Protein AF-A0A9P4P6W6-F1 (afdb_monomer)

Mean predicted aligned error: 14.66 Å

Solvent-accessible surface area (backbone atoms only — not comparable to full-atom values): 29834 Å² total; per-residue (Å²): 129,84,80,78,67,27,69,42,66,74,81,80,70,89,66,80,75,46,71,38,50,54,66,72,35,35,40,25,37,41,36,54,15,18,60,88,34,49,67,70,49,45,50,53,54,48,50,47,54,51,50,56,38,71,77,34,70,43,94,77,29,33,38,26,48,33,6,64,47,46,49,75,57,37,74,58,74,86,80,64,81,69,67,76,51,34,55,64,33,75,40,32,46,63,70,32,62,65,36,37,54,44,45,62,63,16,27,32,35,34,44,36,36,67,24,77,54,56,70,69,50,32,30,52,31,35,52,51,34,52,74,69,48,52,42,77,43,35,35,38,28,38,27,40,41,76,81,63,94,26,47,32,76,40,48,36,25,66,49,52,42,46,53,24,37,20,52,27,26,35,36,37,38,35,34,83,80,46,31,35,34,44,75,37,19,27,56,61,41,30,83,76,45,43,34,82,66,66,50,62,41,76,38,67,84,75,39,53,67,30,75,30,66,69,56,45,52,53,48,46,58,74,67,63,33,51,37,57,33,33,89,48,56,64,94,66,70,82,42,31,32,32,52,67,72,43,14,59,77,68,76,39,73,47,24,38,27,68,71,45,46,64,72,58,62,72,68,55,69,69,59,46,56,51,49,47,28,74,63,19,31,53,25,49,47,50,44,29,49,49,67,76,36,48,69,62,51,49,56,47,46,57,61,57,41,64,77,62,75,57,87,54,90,54,62,88,78,44,53,61,62,47,52,61,48,68,70,42,91,81,66,52,76,65,60,57,49,53,52,54,48,53,57,51,52,56,66,64,31,70,66,50,46,50,52,50,53,49,35,38,35,40,55,50,48,45,41,50,48,58,50,56,71,73,42,63,60,30,39,50,66,73,42,53,72,49,79,66,63,55,53,66,61,48,73,74,63,90,65,76,62,90,61,47,64,80,84,56,68,52,53,53,38,64,14,66,79,81,69,38,73,74,26,50,22,30,47,37,30,46,54,71,56,81,91,54,45,62,75,49,62,64,86,42,49,86,40,59,76,80,43,54,54,73,39,93,90,32,47,71,34,52,44,88,53,65,34,21,37,70,63,49,70,63,22,60,90,57,26,38,64,79,71,45,48,38,46,27,69,37,64,41,46,53,80,45,77,55,36,36,54,51,47,51,51,29,50,47,31,50,75,44,76,67,55,91,69,60,76,74,63,66,66,55,61,69,68,60,56,75,81,80,64,80,79,91,82,81,80,90,130

Foldseek 3Di:
DPQDDLKDDPPPPPDDFDKDFPLQWAEEEEAELALVCPDPNLVLLLVLVCLSCVSHNDQLHWYWYDAPAIDQIDPDSVPRDDNPDHHHQVLNCLVPPNSVVSLLQTLEYEYEELQDDDLVSLLSNLVSCLVSVSLAHAYEYEREEADDQWQQQRRNSNQLSNVLAHQFYWYWYQHPQQKIWTLDTHHLRCVLPRYLPFDDRGHRVSTDMDNHSNRSVVVSVVSRRITTRSVSSPPRHSFGFLGDLLQVLVVHDIGGDPVSLLVVQADDLSCLCSCLPPSSLLSVLSNCVSNVNLVSVLVRLVSNQDPPVQVPCPCPPCVVVVVVVVPDPPDDPVVVVVVVVVVVVVCPDPVNVSNLVSNLSSLVSLLLNVVLNPDDSGSVSSRPDDPVNLLVPLVVDDDCPVLDDQVADFPFAQASHVRDHRAFWKKWFFDDDPVLPVVCVPPNLLCPPVCQCVDPSRVPRTPSHRHHLSQQSSPDVQAGSNRTGTQAMQTRHPCDDSSVVRNLVRSCSNSCVPDDDPPVVVVSVCVCVVPPDDDPDDDDD

pLDDT: mean 76.61, std 17.84, range [30.2, 97.69]

Organism: NCBI:txid1392251

InterPro domains:
  IPR036465 von Willebrand factor A-like domain superfamily [SSF53300] (81-161)

Secondary structure (DSSP, 8-state):
-PPPPSEEE----S----EEEGGGS-EEEEEE-SGGGTTHHHHHHHHHHHHHHHHS--TT-EEEEESSSBPPPBS--SS---S-S-S--THHHHHSHHHHHHHHHSSEEEEEE-S---HHHHHHHHHHHHHTTGGGS-EEEEEEE---SSGGGSB-HHHHHHHTT-SSEEEEEEETTS-EEEEEEEGGGGGGS--SS---TT-GGGS-EESSHHHHHHHHHHTT-EEE-TTTS----S-EE--HHHHHHTTS-EEE-HHHHHHT-SPPHHHHHHHTSHHHHHHHHHHHHHTT-HHHHHHHHHHHS-------SS-TTSHHHHHHHHTSTT--HHHHHHHHHHHHHHHT-HHHHHHHHHHHHHHHHHHHHHHHHHS-SBGGGG----HHHHHHHHTTSS--GGGS--SSSB-EE--TTT--TTEEBEEEEEPPPTTTGGGGTSS-TTTTTTTTTSSTTTTTSEE----BHHHHHTSSTTB-TTS-BEEEEEE-B-SSHHHHHHHHHHHHHHHHTT----HHHHTTGGGGGGTS---TT----

Sequence (541 aa):
MASKSWKIFSNQKTKEVKHIPFIKSRKFFAVDDSGPTAGHLLIREREFVECVRNESANQDDSICLWGSNCDIPTGNFENVWRSMDGGTSPGRVLEQQKALKKIQQSDVWFLITDGEVDDGSVHQLADLAQQYAILNAPIVFLTVGYRGATPKTTNISVGVSFFAGAQNTLILFKDSTDKIYIIATKGCFASLGGSTGVQDLTNWTSLPSFVNDVQFLKHCQTLDIEVLQAESRGDLSRGVSLGADWEEANGGPVWVDLDLLLQAGRLPNKDVFELLSEEAFNNLDVAYKIRRRTESLRSFIQAQKIEQLAPRIEDVSGVSTIIAKLELPEMTGDERKLLKNAVNTFATSVEAQTIQKRNQLVDAAMRTLASIEAASFNAEILSRRSNRARRSEVVAGSVEMASLDLLGPAYKGNCLICCGDDETTSICLEELDAEHADDNTTDFALNFPLAAGSSNKNVNIILSQNVSFQCVLLAPSGMSIFNEKLNAILPAVHYDGPNKKYINEQLYFALTAGLAQGAAGIAQLPFLRRSFGRSPGQVPV

Structure (mmCIF, N/CA/C/O backbone):
data_AF-A0A9P4P6W6-F1
#
_entry.id   AF-A0A9P4P6W6-F1
#
loop_
_atom_site.group_PDB
_atom_site.id
_atom_site.type_symbol
_atom_site.label_atom_id
_atom_site.label_alt_id
_atom_site.label_comp_id
_atom_site.label_asym_id
_atom_site.label_entity_id
_atom_site.label_seq_id
_atom_site.pdbx_PDB_ins_code
_atom_site.Cartn_x
_atom_site.Cartn_y
_atom_site.Cartn_z
_atom_site.occupancy
_atom_site.B_iso_or_equiv
_atom_site.auth_seq_id
_atom_site.auth_comp_id
_atom_site.auth_asym_id
_atom_site.auth_atom_id
_atom_site.pdbx_PDB_model_num
ATOM 1 N N . MET A 1 1 ? -17.938 -31.715 1.748 1.00 40.50 1 MET A N 1
ATOM 2 C CA . MET A 1 1 ? -17.120 -30.755 0.975 1.00 40.50 1 MET A CA 1
ATOM 3 C C . MET A 1 1 ? -16.027 -30.262 1.902 1.00 40.50 1 MET A C 1
ATOM 5 O O . MET A 1 1 ? -16.366 -29.833 2.996 1.00 40.50 1 MET A O 1
ATOM 9 N N . ALA A 1 2 ? -14.748 -30.398 1.545 1.00 39.25 2 ALA A N 1
ATOM 10 C CA . ALA A 1 2 ? -13.677 -29.818 2.353 1.00 39.25 2 ALA A CA 1
ATOM 11 C C . ALA A 1 2 ? -13.857 -28.293 2.356 1.00 39.25 2 ALA A C 1
ATOM 13 O O . ALA A 1 2 ? -13.934 -27.695 1.281 1.00 39.25 2 ALA A O 1
ATOM 14 N N . SER A 1 3 ? -13.998 -27.681 3.534 1.00 49.25 3 SER A N 1
ATOM 15 C CA . SER A 1 3 ? -14.007 -26.222 3.645 1.00 49.25 3 SER A CA 1
ATOM 16 C C . SER A 1 3 ? -12.662 -25.733 3.097 1.00 49.25 3 SER A C 1
ATOM 18 O O . SER A 1 3 ? -11.601 -26.174 3.541 1.00 49.25 3 SER A O 1
ATOM 20 N N . LYS A 1 4 ? -12.697 -24.910 2.044 1.00 75.00 4 LYS A N 1
ATOM 21 C CA . LYS A 1 4 ? -11.481 -24.268 1.542 1.00 75.00 4 LYS A CA 1
ATOM 22 C C . LYS A 1 4 ? -11.009 -23.300 2.627 1.00 75.00 4 LYS A C 1
ATOM 24 O O . LYS A 1 4 ? -11.792 -22.474 3.088 1.00 75.00 4 LYS A O 1
ATOM 29 N N . SER A 1 5 ? -9.760 -23.445 3.058 1.00 87.69 5 SER A N 1
ATOM 30 C CA . SER A 1 5 ? -9.131 -22.529 4.012 1.00 87.69 5 SER A CA 1
ATOM 31 C C . SER A 1 5 ? -8.907 -21.172 3.346 1.00 87.69 5 SER A C 1
ATOM 33 O O . SER A 1 5 ? -8.392 -21.121 2.232 1.00 87.69 5 SER A O 1
ATOM 35 N N . TRP A 1 6 ? -9.269 -20.085 4.030 1.00 92.06 6 TRP A N 1
ATOM 36 C CA . TRP A 1 6 ? -8.966 -18.715 3.599 1.00 92.06 6 TRP A CA 1
ATOM 37 C C . TRP A 1 6 ? -7.492 -18.344 3.832 1.00 92.06 6 TRP A C 1
ATOM 39 O O . TRP A 1 6 ? -6.959 -17.483 3.135 1.00 92.06 6 TRP A O 1
ATOM 49 N N . LYS A 1 7 ? -6.817 -19.024 4.774 1.00 92.25 7 LYS A N 1
ATOM 50 C CA . LYS A 1 7 ? -5.356 -19.003 4.919 1.00 92.25 7 LYS A CA 1
ATOM 51 C C . LYS A 1 7 ? -4.746 -19.946 3.884 1.00 92.25 7 LYS A C 1
ATOM 53 O O . LYS A 1 7 ? -5.019 -21.151 3.900 1.00 92.25 7 LYS A O 1
ATOM 58 N N . ILE A 1 8 ? -3.923 -19.397 3.004 1.00 88.12 8 ILE A N 1
ATOM 59 C CA . ILE A 1 8 ? -3.195 -20.109 1.962 1.00 88.12 8 ILE A CA 1
ATOM 60 C C . ILE A 1 8 ? -1.752 -20.280 2.429 1.00 88.12 8 ILE A C 1
ATOM 62 O O . ILE A 1 8 ? -0.996 -19.315 2.494 1.00 88.12 8 ILE A O 1
ATOM 66 N N . PHE A 1 9 ? -1.355 -21.517 2.701 1.00 84.88 9 PHE A N 1
ATOM 67 C CA . PHE A 1 9 ? 0.029 -21.850 3.026 1.00 84.88 9 PHE A CA 1
ATOM 68 C C . PHE A 1 9 ? 0.795 -22.212 1.756 1.00 84.88 9 PHE A C 1
ATOM 70 O O . PHE A 1 9 ? 0.257 -22.894 0.876 1.00 84.88 9 PHE A O 1
ATOM 77 N N . SER A 1 10 ? 2.058 -21.790 1.669 1.00 73.31 10 SER A N 1
ATOM 78 C CA . SER A 1 10 ? 2.940 -22.218 0.582 1.00 73.31 10 SER A CA 1
ATOM 79 C C . SER A 1 10 ? 3.079 -23.741 0.603 1.00 73.31 10 SER A C 1
ATOM 81 O O . SER A 1 10 ? 3.714 -24.314 1.484 1.00 73.31 10 SER A O 1
ATOM 83 N N . ASN A 1 11 ? 2.509 -24.416 -0.394 1.00 62.12 11 ASN A N 1
ATOM 84 C CA . ASN A 1 11 ? 2.657 -25.859 -0.593 1.00 62.12 11 ASN A CA 1
ATOM 85 C C . ASN A 1 11 ? 3.962 -26.186 -1.342 1.00 62.12 11 ASN A C 1
ATOM 87 O O . ASN A 1 11 ? 3.988 -27.104 -2.165 1.00 62.12 11 ASN A O 1
ATOM 91 N N . GLN A 1 12 ? 5.041 -25.428 -1.102 1.00 58.56 12 GLN A N 1
ATOM 92 C CA . GLN A 1 12 ? 6.364 -25.688 -1.674 1.00 58.56 12 GLN A CA 1
ATOM 93 C C . GLN A 1 12 ? 6.918 -27.019 -1.135 1.00 58.56 12 GLN A C 1
ATOM 95 O O . GLN A 1 12 ? 7.768 -27.080 -0.252 1.00 58.56 12 GLN A O 1
ATOM 100 N N . LYS A 1 13 ? 6.424 -28.133 -1.679 1.00 53.00 13 LYS A N 1
ATOM 101 C CA . LYS A 1 13 ? 7.058 -29.442 -1.563 1.00 53.00 13 LYS A CA 1
ATOM 102 C C . LYS A 1 13 ? 8.330 -29.429 -2.412 1.00 53.00 13 LYS A C 1
ATOM 104 O O . LYS A 1 13 ? 8.250 -29.206 -3.616 1.00 53.00 13 LYS A O 1
ATOM 109 N N . THR A 1 14 ? 9.471 -29.682 -1.766 1.00 51.66 14 THR A N 1
ATOM 110 C CA . THR A 1 14 ? 10.723 -30.268 -2.304 1.00 51.66 14 THR A CA 1
ATOM 111 C C . THR A 1 14 ? 11.369 -29.694 -3.576 1.00 51.66 14 THR A C 1
ATOM 113 O O . THR A 1 14 ? 12.380 -30.242 -4.011 1.00 51.66 14 THR A O 1
ATOM 116 N N . LYS A 1 15 ? 10.879 -28.606 -4.182 1.00 64.19 15 LYS A N 1
ATOM 117 C CA . LYS A 1 15 ? 11.660 -27.867 -5.184 1.00 64.19 15 LYS A CA 1
ATOM 118 C C . LYS A 1 15 ? 12.658 -26.967 -4.468 1.00 64.19 15 LYS A C 1
ATOM 120 O O . LYS A 1 15 ? 12.272 -26.182 -3.610 1.00 64.19 15 LYS A O 1
ATOM 125 N N . GLU A 1 16 ? 13.928 -27.102 -4.833 1.00 76.19 16 GLU A N 1
ATOM 126 C CA . GLU A 1 16 ? 15.001 -26.218 -4.386 1.00 76.19 16 GLU A CA 1
ATOM 127 C C . GLU A 1 16 ? 14.640 -24.770 -4.752 1.00 76.19 16 GLU A C 1
ATOM 129 O O . GLU A 1 16 ? 14.482 -24.422 -5.927 1.00 76.19 16 GLU A O 1
ATOM 134 N N . VAL A 1 17 ? 14.423 -23.953 -3.725 1.00 83.12 17 VAL A N 1
ATOM 135 C CA . VAL A 1 17 ? 14.108 -22.533 -3.855 1.00 83.12 17 VAL A CA 1
ATOM 136 C C . VAL A 1 17 ? 15.421 -21.812 -4.141 1.00 83.12 17 VAL A C 1
ATOM 138 O O . VAL A 1 17 ? 16.326 -21.833 -3.309 1.00 83.12 17 VAL A O 1
ATOM 141 N N . LYS A 1 18 ? 15.555 -21.222 -5.332 1.00 90.56 18 LYS A N 1
ATOM 142 C CA . LYS A 1 18 ? 16.779 -20.535 -5.748 1.00 90.56 18 LYS A CA 1
ATOM 143 C C . LYS A 1 18 ? 16.626 -19.031 -5.613 1.00 90.56 18 LYS A C 1
ATOM 145 O O . LYS A 1 18 ? 15.677 -18.435 -6.127 1.00 90.56 18 LYS A O 1
ATOM 150 N N . HIS A 1 19 ? 17.607 -18.445 -4.950 1.00 92.12 19 HIS A N 1
ATOM 151 C CA . HIS A 1 19 ? 17.748 -17.014 -4.762 1.00 92.12 19 HIS A CA 1
ATOM 152 C C . HIS A 1 19 ? 18.897 -16.492 -5.628 1.00 92.12 19 HIS A C 1
ATOM 154 O O . HIS A 1 19 ? 19.852 -17.214 -5.923 1.00 92.12 19 HIS A O 1
ATOM 160 N N . ILE A 1 20 ? 18.776 -15.249 -6.084 1.00 95.00 20 ILE A N 1
ATOM 161 C CA . ILE A 1 20 ? 19.807 -14.546 -6.847 1.00 95.00 20 ILE A CA 1
ATOM 162 C C . ILE A 1 20 ? 19.955 -13.122 -6.299 1.00 95.00 20 ILE A C 1
ATOM 164 O O . ILE A 1 20 ? 18.942 -12.510 -5.949 1.00 95.00 20 ILE A O 1
ATOM 168 N N . PRO A 1 21 ? 21.171 -12.547 -6.255 1.00 95.62 21 PRO A N 1
ATOM 169 C CA . PRO A 1 21 ? 21.337 -11.149 -5.879 1.00 95.62 21 PRO A CA 1
ATOM 170 C C . PRO A 1 21 ? 20.500 -10.228 -6.773 1.00 95.62 21 PRO A C 1
ATOM 172 O O . PRO A 1 21 ? 20.565 -10.324 -8.002 1.00 95.62 21 PRO A O 1
ATOM 175 N N . PHE A 1 22 ? 19.761 -9.300 -6.163 1.00 95.69 22 PHE A N 1
ATOM 176 C CA . PHE A 1 22 ? 18.847 -8.349 -6.808 1.00 95.69 22 PHE A CA 1
ATOM 177 C C . PHE A 1 22 ? 19.472 -7.666 -8.027 1.00 95.69 22 PHE A C 1
ATOM 179 O O . PHE A 1 22 ? 18.867 -7.598 -9.095 1.00 95.69 22 PHE A O 1
ATOM 186 N N . ILE A 1 23 ? 20.723 -7.230 -7.905 1.00 93.81 23 ILE A N 1
ATOM 187 C CA . ILE A 1 23 ? 21.431 -6.531 -8.979 1.00 93.81 23 ILE A CA 1
ATOM 188 C C . ILE A 1 23 ? 21.708 -7.445 -10.182 1.00 93.81 23 ILE A C 1
ATOM 190 O O . ILE A 1 23 ? 21.596 -7.001 -11.320 1.00 93.81 23 ILE A O 1
ATOM 194 N N . LYS A 1 24 ? 21.992 -8.732 -9.954 1.00 93.81 24 LYS A N 1
ATOM 195 C CA . LYS A 1 24 ? 22.316 -9.716 -11.008 1.00 93.81 24 LYS A CA 1
ATOM 196 C C . LYS A 1 24 ? 21.086 -10.406 -11.606 1.00 93.81 24 LYS A C 1
ATOM 198 O O . LYS A 1 24 ? 21.214 -11.218 -12.522 1.00 93.81 24 LYS A O 1
ATOM 203 N N . SER A 1 25 ? 19.910 -10.109 -11.068 1.00 95.69 25 SER A N 1
ATOM 204 C CA . SER A 1 25 ? 18.634 -10.690 -11.476 1.00 95.69 25 SER A CA 1
ATOM 205 C C . SER A 1 25 ? 18.255 -10.319 -12.919 1.00 95.69 25 SER A C 1
ATOM 207 O O . SER A 1 25 ? 18.762 -9.332 -13.465 1.00 95.69 25 SER A O 1
ATOM 209 N N . ARG A 1 26 ? 17.375 -11.112 -13.546 1.00 96.81 26 ARG A N 1
ATOM 210 C CA . ARG A 1 26 ? 16.745 -10.785 -14.837 1.00 96.81 26 ARG A CA 1
ATOM 211 C C . ARG A 1 26 ? 15.637 -9.765 -14.624 1.00 96.81 26 ARG A C 1
ATOM 213 O O . ARG A 1 26 ? 14.712 -10.013 -13.847 1.00 96.81 26 ARG A O 1
ATOM 220 N N . LYS A 1 27 ? 15.690 -8.654 -15.348 1.00 96.81 27 LYS A N 1
ATOM 221 C CA . LYS A 1 27 ? 14.852 -7.477 -15.114 1.00 96.81 27 LYS A CA 1
ATOM 222 C C . LYS A 1 27 ? 13.917 -7.246 -16.293 1.00 96.81 27 LYS A C 1
ATOM 224 O O . LYS A 1 27 ? 14.312 -7.337 -17.456 1.00 96.81 27 LYS A O 1
ATOM 229 N N . PHE A 1 28 ? 12.671 -6.923 -15.988 1.00 97.69 28 PHE A N 1
ATOM 230 C CA . PHE A 1 28 ? 11.735 -6.381 -16.964 1.00 97.69 28 PHE A CA 1
ATOM 231 C C . PHE A 1 28 ? 11.421 -4.934 -16.609 1.00 97.69 28 PHE A C 1
ATOM 233 O O . PHE A 1 28 ? 10.998 -4.675 -15.487 1.00 97.69 28 PHE A O 1
ATOM 240 N N . PHE A 1 29 ? 11.612 -4.008 -17.544 1.00 97.62 29 PHE A N 1
ATOM 241 C CA . PHE A 1 29 ? 11.328 -2.587 -17.362 1.00 97.62 29 PHE A CA 1
ATOM 242 C C . PHE A 1 29 ? 10.071 -2.199 -18.143 1.00 97.62 29 PHE A C 1
ATOM 244 O O . PHE A 1 29 ? 10.051 -2.275 -19.369 1.00 97.62 29 PHE A O 1
ATOM 251 N N . ALA A 1 30 ? 9.030 -1.770 -17.439 1.00 95.69 30 ALA A N 1
ATOM 252 C CA . ALA A 1 30 ? 7.874 -1.103 -18.020 1.00 95.69 30 ALA A CA 1
ATOM 253 C C . ALA A 1 30 ? 8.000 0.393 -17.725 1.00 95.69 30 ALA A C 1
ATOM 255 O O . ALA A 1 30 ? 7.827 0.803 -16.576 1.00 95.69 30 ALA A O 1
ATOM 256 N N . VAL A 1 31 ? 8.337 1.187 -18.742 1.00 94.38 31 VAL A N 1
ATOM 257 C CA . VAL A 1 31 ? 8.569 2.631 -18.593 1.00 94.38 31 VAL A CA 1
ATOM 258 C C . VAL A 1 31 ? 7.441 3.418 -19.229 1.00 94.38 31 VAL A C 1
ATOM 260 O O . VAL A 1 31 ? 7.001 3.092 -20.328 1.00 94.38 31 VAL A O 1
ATOM 263 N N . ASP A 1 32 ? 6.953 4.406 -18.502 1.00 89.75 32 ASP A N 1
ATOM 264 C CA . ASP A 1 32 ? 5.892 5.292 -18.943 1.00 89.75 32 ASP A CA 1
ATOM 265 C C . ASP A 1 32 ? 6.353 6.145 -20.144 1.00 89.75 32 ASP A C 1
ATOM 267 O O . ASP A 1 32 ? 7.480 6.629 -20.206 1.00 89.75 32 ASP A O 1
ATOM 271 N N . ASP A 1 33 ? 5.481 6.252 -21.139 1.00 86.06 33 ASP A N 1
ATOM 272 C CA . ASP A 1 33 ? 5.604 7.018 -22.388 1.00 86.06 33 ASP A CA 1
ATOM 273 C C . ASP A 1 33 ? 4.321 7.860 -22.595 1.00 86.06 33 ASP A C 1
ATOM 275 O O . ASP A 1 33 ? 3.863 8.186 -23.697 1.00 86.06 33 ASP A O 1
ATOM 279 N N . SER A 1 34 ? 3.657 8.196 -21.491 1.00 78.75 34 SER A N 1
ATOM 280 C CA . SER A 1 34 ? 2.534 9.118 -21.493 1.00 78.75 34 SER A CA 1
ATOM 281 C C . SER A 1 34 ? 3.012 10.544 -21.784 1.00 78.75 34 SER A C 1
ATOM 283 O O . SER A 1 34 ? 4.135 10.936 -21.476 1.00 78.75 34 SER A O 1
ATOM 285 N N . GLY A 1 35 ? 2.143 11.367 -22.379 1.00 66.31 35 GLY A N 1
ATOM 286 C CA . GLY A 1 35 ? 2.461 12.766 -22.712 1.00 66.31 35 GLY A CA 1
ATOM 287 C C . GLY A 1 35 ? 3.091 13.599 -21.572 1.00 66.31 35 GLY A C 1
ATOM 288 O O . GLY A 1 35 ? 3.985 14.394 -21.869 1.00 66.31 35 GLY A O 1
ATOM 289 N N . PRO A 1 36 ? 2.681 13.430 -20.297 1.00 61.34 36 PRO A N 1
ATOM 290 C CA . PRO A 1 36 ? 3.301 14.082 -19.136 1.00 61.34 36 PRO A CA 1
ATOM 291 C C . PRO A 1 36 ? 4.790 13.764 -18.908 1.00 61.34 36 PRO A C 1
ATOM 293 O O . PRO A 1 36 ? 5.533 14.639 -18.461 1.00 61.34 36 PRO A O 1
ATOM 296 N N . THR A 1 37 ? 5.260 12.577 -19.303 1.00 63.41 37 THR A N 1
ATOM 297 C CA . THR A 1 37 ? 6.666 12.152 -19.138 1.00 63.41 37 THR A CA 1
ATOM 298 C C . THR A 1 37 ? 7.624 12.800 -20.145 1.00 63.41 37 THR A C 1
ATOM 300 O O . THR A 1 37 ? 8.849 12.707 -20.008 1.00 63.41 37 THR A O 1
ATOM 303 N N . ALA A 1 38 ? 7.098 13.502 -21.156 1.00 68.50 38 ALA A N 1
ATOM 304 C CA . ALA A 1 38 ? 7.896 14.058 -22.238 1.00 68.50 38 ALA A CA 1
ATOM 305 C C . ALA A 1 38 ? 8.992 15.026 -21.747 1.00 68.50 38 ALA A C 1
ATOM 307 O O . ALA A 1 38 ? 8.802 15.888 -20.884 1.00 68.50 38 ALA A O 1
ATOM 308 N N . GLY A 1 39 ? 10.168 14.930 -22.369 1.00 80.69 39 GLY A N 1
ATOM 309 C CA . GLY A 1 39 ? 11.297 15.812 -22.088 1.00 80.69 39 GLY A CA 1
ATOM 310 C C . GLY A 1 39 ? 12.122 15.350 -20.889 1.00 80.69 39 GLY A C 1
ATOM 311 O O . GLY A 1 39 ? 12.785 14.320 -20.952 1.00 80.69 39 GLY A O 1
ATOM 312 N N . HIS A 1 40 ? 12.173 16.158 -19.828 1.00 82.44 40 HIS A N 1
ATOM 313 C CA . HIS A 1 40 ? 13.151 15.956 -18.756 1.00 82.44 40 HIS A CA 1
ATOM 314 C C . HIS A 1 40 ? 12.862 14.734 -17.867 1.00 82.44 40 HIS A C 1
ATOM 316 O O . HIS A 1 40 ? 13.815 14.145 -17.364 1.00 82.44 40 HIS A O 1
ATOM 322 N N . LEU A 1 41 ? 11.593 14.343 -17.683 1.00 86.94 41 LEU A N 1
ATOM 323 C CA . LEU A 1 41 ? 11.229 13.172 -16.874 1.00 86.94 41 LEU A CA 1
ATOM 324 C C . LEU A 1 41 ? 11.678 11.884 -17.566 1.00 86.94 41 LEU A C 1
ATOM 326 O O . LEU A 1 41 ? 12.438 11.128 -16.966 1.00 86.94 41 LEU A O 1
ATOM 330 N N . LEU A 1 42 ? 11.366 11.720 -18.856 1.00 87.81 42 LEU A N 1
ATOM 331 C CA . LEU A 1 42 ? 11.834 10.588 -19.661 1.00 87.81 42 LEU A CA 1
ATOM 332 C C . LEU A 1 42 ? 13.363 10.438 -19.642 1.00 87.81 42 LEU A C 1
ATOM 334 O O . LEU A 1 42 ? 13.884 9.326 -19.582 1.00 87.81 42 LEU A O 1
ATOM 338 N N . ILE A 1 43 ? 14.111 11.551 -19.664 1.00 89.81 43 ILE A N 1
ATOM 339 C CA . ILE A 1 43 ? 15.578 11.512 -19.538 1.00 89.81 43 ILE A CA 1
ATOM 340 C C . ILE A 1 43 ? 15.985 10.889 -18.197 1.00 89.81 43 ILE A C 1
ATOM 342 O O . ILE A 1 43 ? 16.866 10.036 -18.168 1.00 89.81 43 ILE A O 1
ATOM 346 N N . ARG A 1 44 ? 15.335 11.268 -17.093 1.00 91.75 44 ARG A N 1
ATOM 347 C CA . ARG A 1 44 ? 15.646 10.746 -15.753 1.00 91.75 44 ARG A CA 1
ATOM 348 C C . ARG A 1 44 ? 15.241 9.286 -15.564 1.00 91.75 44 ARG A C 1
ATOM 350 O O . ARG A 1 44 ? 15.966 8.544 -14.899 1.00 91.75 44 ARG A O 1
ATOM 357 N N . GLU A 1 45 ? 14.113 8.879 -16.139 1.00 92.94 45 GLU A N 1
ATOM 358 C CA . GLU A 1 45 ? 13.673 7.481 -16.176 1.00 92.94 45 GLU A CA 1
ATOM 359 C C . GLU A 1 45 ? 14.671 6.624 -16.955 1.00 92.94 45 GLU A C 1
ATOM 361 O O . GLU A 1 45 ? 15.125 5.585 -16.468 1.00 92.94 45 GLU A O 1
ATOM 366 N N . ARG A 1 46 ? 15.088 7.108 -18.130 1.00 93.88 46 ARG A N 1
ATOM 367 C CA . ARG A 1 46 ? 16.129 6.485 -18.945 1.00 93.88 46 ARG A CA 1
ATOM 368 C C . ARG A 1 46 ? 17.452 6.371 -18.197 1.00 93.88 46 ARG A C 1
ATOM 370 O O . ARG A 1 46 ? 18.028 5.287 -18.184 1.00 93.88 46 ARG A O 1
ATOM 377 N N . GLU A 1 47 ? 17.919 7.448 -17.567 1.00 94.31 47 GLU A N 1
ATOM 378 C CA . GLU A 1 47 ? 19.151 7.454 -16.765 1.00 94.31 47 GLU A CA 1
ATOM 379 C C . GLU A 1 47 ? 19.115 6.371 -15.680 1.00 94.31 47 GLU A C 1
ATOM 381 O O . GLU A 1 47 ? 20.089 5.636 -15.518 1.00 94.31 47 GLU A O 1
ATOM 386 N N . PHE A 1 48 ? 17.976 6.211 -14.998 1.00 95.69 48 PHE A N 1
ATOM 387 C CA . PHE A 1 48 ? 17.809 5.168 -13.989 1.00 95.69 48 PHE A CA 1
ATOM 388 C C . PHE A 1 48 ? 17.892 3.764 -14.594 1.00 95.69 48 PHE A C 1
ATOM 390 O O . PHE A 1 48 ? 18.652 2.924 -14.107 1.00 95.69 48 PHE A O 1
ATOM 397 N N . VAL A 1 49 ? 17.153 3.498 -15.677 1.00 95.75 49 VAL A N 1
ATOM 398 C CA . VAL A 1 49 ? 17.175 2.192 -16.358 1.00 95.75 49 VAL A CA 1
ATOM 399 C C . VAL A 1 49 ? 18.577 1.855 -16.864 1.00 95.75 49 VAL A C 1
ATOM 401 O O . VAL A 1 49 ? 19.064 0.740 -16.657 1.00 95.75 49 VAL A O 1
ATOM 404 N N . GLU A 1 50 ? 19.250 2.815 -17.499 1.00 94.81 50 GLU A N 1
ATOM 405 C CA . GLU A 1 50 ? 20.619 2.651 -17.978 1.00 94.81 50 GLU A CA 1
ATOM 406 C C . GLU A 1 50 ? 21.590 2.424 -16.816 1.00 94.81 50 GLU A C 1
ATOM 408 O O . GLU A 1 50 ? 22.437 1.539 -16.912 1.00 94.81 50 GLU A O 1
ATOM 413 N N . CYS A 1 51 ? 21.444 3.130 -15.691 1.00 94.81 51 CYS A N 1
ATOM 414 C CA . CYS A 1 51 ? 22.267 2.913 -14.502 1.00 94.81 51 CYS A CA 1
ATOM 415 C C . CYS A 1 51 ? 22.106 1.490 -13.944 1.00 94.81 51 CYS A C 1
ATOM 417 O O . CYS A 1 51 ? 23.102 0.801 -13.715 1.00 94.81 51 CYS A O 1
ATOM 419 N N . VAL A 1 52 ? 20.865 1.021 -13.764 1.00 94.06 52 VAL A N 1
ATOM 420 C CA . VAL A 1 52 ? 20.573 -0.339 -13.273 1.00 94.06 52 VAL A CA 1
ATOM 421 C C . VAL A 1 52 ? 21.162 -1.398 -14.204 1.00 94.06 52 VAL A C 1
ATOM 423 O O . VAL A 1 52 ? 21.754 -2.377 -13.743 1.00 94.06 52 VAL A O 1
ATOM 426 N N . ARG A 1 53 ? 21.028 -1.202 -15.519 1.00 92.31 53 ARG A N 1
ATOM 427 C CA . ARG A 1 53 ? 21.550 -2.125 -16.530 1.00 92.31 53 ARG A CA 1
ATOM 428 C C . ARG A 1 53 ? 23.076 -2.108 -16.600 1.00 92.31 53 ARG A C 1
ATOM 430 O O . ARG A 1 53 ? 23.679 -3.168 -16.720 1.00 92.31 53 ARG A O 1
ATOM 437 N N . ASN A 1 54 ? 23.707 -0.940 -16.523 1.00 90.88 54 ASN A N 1
ATOM 438 C CA . ASN A 1 54 ? 25.162 -0.809 -16.623 1.00 90.88 54 ASN A CA 1
ATOM 439 C C . ASN A 1 54 ? 25.884 -1.427 -15.421 1.00 90.88 54 ASN A C 1
ATOM 441 O O . ASN A 1 54 ? 26.972 -1.973 -15.585 1.00 90.88 54 ASN A O 1
ATOM 445 N N . GLU A 1 55 ? 25.271 -1.389 -14.236 1.00 89.38 55 GLU A N 1
ATOM 446 C CA . GLU A 1 55 ? 25.839 -2.003 -13.033 1.00 89.38 55 GLU A CA 1
ATOM 447 C C . GLU A 1 55 ? 25.850 -3.541 -13.121 1.00 89.38 55 GLU A C 1
ATOM 449 O O . GLU A 1 55 ? 26.803 -4.189 -12.687 1.00 89.38 55 GLU A O 1
ATOM 454 N N . SER A 1 56 ? 24.810 -4.151 -13.704 1.00 86.88 56 SER A N 1
ATOM 455 C CA . SER A 1 56 ? 24.792 -5.590 -13.988 1.00 86.88 56 SER A CA 1
ATOM 456 C C . SER A 1 56 ? 23.770 -5.943 -15.068 1.00 86.88 56 SER A C 1
ATOM 458 O O . SER A 1 56 ? 22.597 -6.222 -14.795 1.00 86.88 56 SER A O 1
ATOM 460 N N . ALA A 1 57 ? 24.251 -5.957 -16.309 1.00 86.25 57 ALA A N 1
ATOM 461 C CA . ALA A 1 57 ? 23.448 -6.313 -17.467 1.00 86.25 57 ALA A CA 1
ATOM 462 C C . ALA A 1 57 ? 23.179 -7.819 -17.489 1.00 86.25 57 ALA A C 1
ATOM 464 O O . ALA A 1 57 ? 24.105 -8.627 -17.373 1.00 86.25 57 ALA A O 1
ATOM 465 N N . ASN A 1 58 ? 21.922 -8.196 -17.705 1.00 91.12 58 ASN A N 1
ATOM 466 C CA . ASN A 1 58 ? 21.542 -9.561 -18.030 1.00 91.12 58 ASN A CA 1
ATOM 467 C C . ASN A 1 58 ? 21.112 -9.634 -19.506 1.00 91.12 58 ASN A C 1
ATOM 469 O O . ASN A 1 58 ? 20.475 -8.721 -20.026 1.00 91.12 58 ASN A O 1
ATOM 473 N N . GLN A 1 59 ? 21.469 -10.714 -20.205 1.00 90.25 59 GLN A N 1
ATOM 474 C CA . GLN A 1 59 ? 21.099 -10.893 -21.617 1.00 90.25 59 GLN A CA 1
ATOM 475 C C . GLN A 1 59 ? 19.586 -11.055 -21.812 1.00 90.25 59 GLN A C 1
ATOM 477 O O . GLN A 1 59 ? 19.075 -10.747 -22.887 1.00 90.25 59 GLN A O 1
ATOM 482 N N . ASP A 1 60 ? 18.881 -11.506 -20.773 1.00 94.19 60 ASP A N 1
ATOM 483 C CA . ASP A 1 60 ? 17.430 -11.675 -20.776 1.00 94.19 60 ASP A CA 1
ATOM 484 C C . ASP A 1 60 ? 16.669 -10.424 -20.304 1.00 94.19 60 ASP A C 1
ATOM 486 O O . ASP A 1 60 ? 15.432 -10.445 -20.271 1.00 94.19 60 ASP A O 1
ATOM 490 N N . ASP A 1 61 ? 17.378 -9.339 -19.961 1.00 96.25 61 ASP A N 1
ATOM 491 C CA . ASP A 1 61 ? 16.747 -8.065 -19.618 1.00 96.25 61 ASP A CA 1
ATOM 492 C C . ASP A 1 61 ? 15.913 -7.556 -20.799 1.00 96.25 61 ASP A C 1
ATOM 494 O O . ASP A 1 61 ? 16.314 -7.622 -21.966 1.00 96.25 61 ASP A O 1
ATOM 498 N N . SER A 1 62 ? 14.727 -7.032 -20.503 1.00 97.25 62 SER A N 1
ATOM 499 C CA . SER A 1 62 ? 13.845 -6.484 -21.533 1.00 97.25 62 SER A CA 1
ATOM 500 C C . SER A 1 62 ? 13.096 -5.255 -21.055 1.00 97.25 62 SER A C 1
ATOM 502 O O . SER A 1 62 ? 12.891 -5.060 -19.860 1.00 97.25 62 SER A O 1
ATOM 504 N N . ILE A 1 63 ? 12.709 -4.421 -22.011 1.00 97.25 63 ILE A N 1
ATOM 505 C CA . ILE A 1 63 ? 12.023 -3.155 -21.788 1.00 97.25 63 ILE A CA 1
ATOM 506 C C . ILE A 1 63 ? 10.822 -3.030 -22.723 1.00 97.25 63 ILE A C 1
ATOM 508 O O . ILE A 1 63 ? 10.875 -3.475 -23.873 1.00 97.25 63 ILE A O 1
ATOM 512 N N . CYS A 1 64 ? 9.747 -2.422 -22.237 1.00 95.50 64 CYS A N 1
ATOM 513 C CA . CYS A 1 64 ? 8.656 -1.900 -23.050 1.00 95.50 64 CYS A CA 1
ATOM 514 C C . CYS A 1 64 ? 8.279 -0.494 -22.579 1.00 95.50 64 CYS A C 1
ATOM 516 O O . CYS A 1 64 ? 8.401 -0.179 -21.392 1.00 95.50 64 CYS A O 1
ATOM 518 N N . LEU A 1 65 ? 7.767 0.306 -23.508 1.00 93.94 65 LEU A N 1
ATOM 519 C CA . LEU A 1 65 ? 7.087 1.551 -23.186 1.00 93.94 65 LEU A CA 1
ATOM 520 C C . LEU A 1 65 ? 5.584 1.325 -23.031 1.00 93.94 65 LEU A C 1
ATOM 522 O O . LEU A 1 65 ? 5.026 0.382 -23.614 1.00 93.94 65 LEU A O 1
ATOM 526 N N . TRP A 1 66 ? 4.940 2.147 -22.208 1.00 92.00 66 TRP A N 1
ATOM 527 C CA . TRP A 1 66 ? 3.497 2.099 -22.012 1.00 92.00 66 TRP A CA 1
ATOM 528 C C . TRP A 1 66 ? 2.884 3.488 -21.809 1.00 92.00 66 TRP A C 1
ATOM 530 O O . TRP A 1 66 ? 3.472 4.357 -21.190 1.00 92.00 66 TRP A O 1
ATOM 540 N N . GLY A 1 67 ? 1.666 3.666 -22.308 1.00 89.12 67 GLY A N 1
ATOM 541 C CA . GLY A 1 67 ? 0.819 4.849 -22.147 1.00 89.12 67 GLY A CA 1
ATOM 542 C C . GLY A 1 67 ? -0.636 4.416 -22.318 1.00 89.12 67 GLY A C 1
ATOM 543 O O . GLY A 1 67 ? -1.122 3.564 -21.572 1.00 89.12 67 GLY A O 1
ATOM 544 N N . SER A 1 68 ? -1.322 4.901 -23.356 1.00 88.19 68 SER A N 1
ATOM 545 C CA . SER A 1 68 ? -2.622 4.348 -23.790 1.00 88.19 68 SER A CA 1
ATOM 546 C C . SER A 1 68 ? -2.506 2.957 -24.422 1.00 88.19 68 SER A C 1
ATOM 548 O O . SER A 1 68 ? -3.481 2.197 -24.440 1.00 88.19 68 SER A O 1
ATOM 550 N N . ASN A 1 69 ? -1.319 2.627 -24.937 1.00 88.88 69 ASN A N 1
ATOM 551 C CA . ASN A 1 69 ? -0.942 1.327 -25.485 1.00 88.88 69 ASN A CA 1
ATOM 552 C C . ASN A 1 69 ? 0.295 0.789 -24.752 1.00 88.88 69 ASN A C 1
ATOM 554 O O . ASN A 1 69 ? 0.884 1.483 -23.933 1.00 88.88 69 ASN A O 1
ATOM 558 N N . CYS A 1 70 ? 0.671 -0.462 -25.015 1.00 92.25 70 CYS A N 1
ATOM 559 C CA . CYS A 1 70 ? 1.920 -1.029 -24.515 1.00 92.25 70 CYS A CA 1
ATOM 560 C C . CYS A 1 70 ? 2.688 -1.700 -25.651 1.00 92.25 70 CYS A C 1
ATOM 562 O O . CYS A 1 70 ? 2.158 -2.564 -26.370 1.00 92.25 70 CYS A O 1
ATOM 564 N N . ASP A 1 71 ? 3.950 -1.305 -25.777 1.00 93.19 71 ASP A N 1
ATOM 565 C CA . ASP A 1 71 ? 4.862 -1.807 -26.785 1.00 93.19 71 ASP A CA 1
ATOM 566 C C . ASP A 1 71 ? 5.205 -3.284 -26.600 1.00 93.19 71 ASP A C 1
ATOM 568 O O . ASP A 1 71 ? 5.128 -3.873 -25.520 1.00 93.19 71 ASP A O 1
ATOM 572 N N . ILE A 1 72 ? 5.638 -3.906 -27.696 1.00 94.62 72 ILE A N 1
ATOM 573 C CA . ILE A 1 72 ? 6.204 -5.250 -27.634 1.00 94.62 72 ILE A CA 1
ATOM 574 C C . ILE A 1 72 ? 7.559 -5.164 -26.915 1.00 94.62 72 ILE A C 1
ATOM 576 O O . ILE A 1 72 ? 8.427 -4.424 -27.381 1.00 94.62 72 ILE A O 1
ATOM 580 N N . PRO A 1 73 ? 7.790 -5.962 -25.853 1.00 96.62 73 PRO A N 1
ATOM 581 C CA . PRO A 1 73 ? 9.073 -5.991 -25.169 1.00 96.62 73 PRO A CA 1
ATOM 582 C C . PRO A 1 73 ? 10.252 -6.237 -26.106 1.00 96.62 73 PRO A C 1
ATOM 584 O O . PRO A 1 73 ? 10.211 -7.134 -26.954 1.00 96.62 73 PRO A O 1
ATOM 587 N N . THR A 1 74 ? 11.332 -5.497 -25.889 1.00 95.69 74 THR A N 1
ATOM 588 C CA . THR A 1 74 ? 12.576 -5.594 -26.654 1.00 95.69 74 THR A CA 1
ATOM 589 C C . THR A 1 74 ? 13.787 -5.669 -25.727 1.00 95.69 74 THR A C 1
ATOM 591 O O . THR A 1 74 ? 13.753 -5.179 -24.603 1.00 95.69 74 THR A O 1
ATOM 594 N N . GLY A 1 75 ? 14.869 -6.295 -26.196 1.00 94.19 75 GLY A N 1
ATOM 595 C CA . GLY A 1 75 ? 16.191 -6.223 -25.555 1.00 94.19 75 GLY A CA 1
ATOM 596 C C . GLY A 1 75 ? 17.041 -5.051 -26.066 1.00 94.19 75 GLY A C 1
ATOM 597 O O . GLY A 1 75 ? 18.164 -4.853 -25.608 1.00 94.19 75 GLY A O 1
ATOM 598 N N . ASN A 1 76 ? 16.537 -4.281 -27.039 1.00 92.38 76 ASN A N 1
ATOM 599 C CA . ASN A 1 76 ? 17.219 -3.106 -27.575 1.00 92.38 76 ASN A CA 1
ATOM 600 C C . ASN A 1 76 ? 16.784 -1.841 -26.824 1.00 92.38 76 ASN A C 1
ATOM 602 O O . ASN A 1 76 ? 15.811 -1.194 -27.200 1.00 92.38 76 ASN A O 1
ATOM 606 N N . PHE A 1 77 ? 17.535 -1.492 -25.783 1.00 92.81 77 PHE A N 1
ATOM 607 C CA . PHE A 1 77 ? 17.293 -0.303 -24.966 1.00 92.81 77 PHE A CA 1
ATOM 608 C C . PHE A 1 77 ? 17.702 1.005 -25.655 1.00 92.81 77 PHE A C 1
ATOM 610 O O . PHE A 1 77 ? 17.269 2.059 -25.221 1.00 92.81 77 PHE A O 1
ATOM 617 N N . GLU A 1 78 ? 18.534 0.990 -26.698 1.00 88.25 78 GLU A N 1
ATOM 618 C CA . GLU A 1 78 ? 19.018 2.238 -27.313 1.00 88.25 78 GLU A CA 1
ATOM 619 C C . GLU A 1 78 ? 17.934 2.905 -28.166 1.00 88.25 78 GLU A C 1
ATOM 621 O O . GLU A 1 78 ? 17.802 4.127 -28.166 1.00 88.25 78 GLU A O 1
ATOM 626 N N . ASN A 1 79 ? 17.124 2.089 -28.845 1.00 84.44 79 ASN A N 1
ATOM 627 C CA . ASN A 1 79 ? 16.136 2.550 -29.824 1.00 84.44 79 ASN A CA 1
ATOM 628 C C . ASN A 1 79 ? 14.696 2.569 -29.295 1.00 84.44 79 ASN A C 1
ATOM 630 O O . ASN A 1 79 ? 13.778 2.845 -30.064 1.00 84.44 79 ASN A O 1
ATOM 634 N N . VAL A 1 80 ? 14.482 2.216 -28.025 1.00 87.75 80 VAL A N 1
ATOM 635 C CA . VAL A 1 80 ? 13.130 2.077 -27.468 1.00 87.75 80 VAL A CA 1
ATOM 636 C C . VAL A 1 80 ? 12.522 3.422 -27.068 1.00 87.75 80 VAL A C 1
ATOM 638 O O . VAL A 1 80 ? 11.314 3.565 -27.138 1.00 87.75 80 VAL A O 1
ATOM 641 N N . TRP A 1 81 ? 13.340 4.410 -26.694 1.00 88.94 81 TRP A N 1
ATOM 642 C CA . TRP A 1 81 ? 12.892 5.662 -26.076 1.00 88.94 81 TRP A CA 1
ATOM 643 C C . TRP A 1 81 ? 12.165 6.597 -27.049 1.00 88.94 81 TRP A C 1
ATOM 645 O O . TRP A 1 81 ? 12.750 7.079 -28.023 1.00 88.94 81 TRP A O 1
ATOM 655 N N . ARG A 1 82 ? 10.903 6.901 -26.743 1.00 81.88 82 ARG A N 1
ATOM 656 C CA . ARG A 1 82 ? 10.041 7.858 -27.449 1.00 81.88 82 ARG A CA 1
ATOM 657 C C . ARG A 1 82 ? 9.033 8.474 -26.465 1.00 81.88 82 ARG A C 1
ATOM 659 O O . ARG A 1 82 ? 8.994 8.047 -25.321 1.00 81.88 82 ARG A O 1
ATOM 666 N N . SER A 1 83 ? 8.341 9.528 -26.912 1.00 73.06 83 SER A N 1
ATOM 667 C CA . SER A 1 83 ? 7.293 10.275 -26.186 1.00 73.06 83 SER A CA 1
ATOM 668 C C . SER A 1 83 ? 6.026 10.358 -27.053 1.00 73.06 83 SER A C 1
ATOM 670 O O . SER A 1 83 ? 5.741 11.429 -27.596 1.00 73.06 83 SER A O 1
ATOM 672 N N . MET A 1 84 ? 5.355 9.236 -27.343 1.00 69.62 84 MET A N 1
ATOM 673 C CA . MET A 1 84 ? 4.317 9.178 -28.394 1.00 69.62 84 MET A CA 1
ATOM 674 C C . MET A 1 84 ? 2.981 8.540 -28.004 1.00 69.62 84 MET A C 1
ATOM 676 O O . MET A 1 84 ? 2.002 8.785 -28.713 1.00 69.62 84 MET A O 1
ATOM 680 N N . ASP A 1 85 ? 2.894 7.765 -26.922 1.00 68.81 85 ASP A N 1
ATOM 681 C CA . ASP A 1 85 ? 1.729 6.890 -26.731 1.00 68.81 85 ASP A CA 1
ATOM 682 C C . ASP A 1 85 ? 0.510 7.564 -26.086 1.00 68.81 85 ASP A C 1
ATOM 684 O O . ASP A 1 85 ? -0.600 7.057 -26.261 1.00 68.81 85 ASP A O 1
ATOM 688 N N . GLY A 1 86 ? 0.682 8.733 -25.450 1.00 74.44 86 GLY A N 1
ATOM 689 C CA . GLY A 1 86 ? -0.394 9.573 -24.897 1.00 74.44 86 GLY A CA 1
ATOM 690 C C . GLY A 1 86 ? -1.236 8.880 -23.812 1.00 74.44 86 GLY A C 1
ATOM 691 O O . GLY A 1 86 ? -1.410 7.671 -23.827 1.00 74.44 86 GLY A O 1
ATOM 692 N N . GLY A 1 87 ? -1.807 9.621 -22.857 1.00 80.75 87 GLY A N 1
ATOM 693 C CA . GLY A 1 87 ? -2.582 9.029 -21.746 1.00 80.75 87 GLY A CA 1
ATOM 694 C C . GLY A 1 87 ? -1.781 8.059 -20.856 1.00 80.75 87 GLY A C 1
ATOM 695 O O . GLY A 1 87 ? -0.659 7.691 -21.186 1.00 80.75 87 GLY A O 1
ATOM 696 N N . THR A 1 88 ? -2.361 7.630 -19.734 1.00 84.44 88 THR A N 1
ATOM 697 C CA . THR A 1 88 ? -1.640 6.835 -18.722 1.00 84.44 88 THR A CA 1
ATOM 698 C C . THR A 1 88 ? -2.501 5.651 -18.290 1.00 84.44 88 THR A C 1
ATOM 700 O O . THR A 1 88 ? -3.453 5.799 -17.529 1.00 84.44 88 THR A O 1
ATOM 703 N N . SER A 1 89 ? -2.223 4.460 -18.828 1.00 88.44 89 SER A N 1
ATOM 704 C CA . SER A 1 89 ? -3.008 3.247 -18.557 1.00 88.44 89 SER A CA 1
ATOM 705 C C . SER A 1 89 ? -2.093 2.054 -18.249 1.00 88.44 89 SER A C 1
ATOM 707 O O . SER A 1 89 ? -1.871 1.199 -19.111 1.00 88.44 89 SER A O 1
ATOM 709 N N . PRO A 1 90 ? -1.589 1.924 -17.005 1.00 89.56 90 PRO A N 1
ATOM 710 C CA . PRO A 1 90 ? -0.619 0.887 -16.631 1.00 89.56 90 PRO A CA 1
ATOM 711 C C . PRO A 1 90 ? -1.156 -0.537 -16.831 1.00 89.56 90 PRO A C 1
ATOM 713 O O . PRO A 1 90 ? -0.386 -1.468 -17.067 1.00 89.56 90 PRO A O 1
ATOM 716 N N . GLY A 1 91 ? -2.483 -0.722 -16.809 1.00 91.12 91 GLY A N 1
ATOM 717 C CA . GLY A 1 91 ? -3.128 -2.007 -17.097 1.00 91.12 91 GLY A CA 1
ATOM 718 C C . GLY A 1 91 ? -2.766 -2.578 -18.474 1.00 91.12 91 GLY A C 1
ATOM 719 O O . GLY A 1 91 ? -2.699 -3.798 -18.634 1.00 91.12 91 GLY A O 1
ATOM 720 N N . ARG A 1 92 ? -2.426 -1.723 -19.451 1.00 93.19 92 ARG A N 1
ATOM 721 C CA . ARG A 1 92 ? -2.009 -2.142 -20.800 1.00 93.19 92 ARG A CA 1
ATOM 722 C C . ARG A 1 92 ? -0.768 -3.025 -20.798 1.00 93.19 92 ARG A C 1
ATOM 724 O O . ARG A 1 92 ? -0.658 -3.905 -21.653 1.00 93.19 92 ARG A O 1
ATOM 731 N N . VAL A 1 93 ? 0.123 -2.845 -19.821 1.00 94.50 93 VAL A N 1
ATOM 732 C CA . VAL A 1 93 ? 1.313 -3.690 -19.644 1.00 94.50 93 VAL A CA 1
ATOM 733 C C . VAL A 1 93 ? 0.915 -5.148 -19.402 1.00 94.50 93 VAL A C 1
ATOM 735 O O . VAL A 1 93 ? 1.543 -6.063 -19.931 1.00 94.50 93 VAL A O 1
ATOM 738 N N . LEU A 1 94 ? -0.157 -5.381 -18.640 1.00 94.75 94 LEU A N 1
ATOM 739 C CA . LEU A 1 94 ? -0.627 -6.725 -18.293 1.00 94.75 94 LEU A CA 1
ATOM 740 C C . LEU A 1 94 ? -1.544 -7.329 -19.360 1.00 94.75 94 LEU A C 1
ATOM 742 O O . LEU A 1 94 ? -1.595 -8.547 -19.516 1.00 94.75 94 LEU A O 1
ATOM 746 N N . GLU A 1 95 ? -2.252 -6.494 -20.118 1.00 94.94 95 GLU A N 1
ATOM 747 C CA . GLU A 1 95 ? -3.066 -6.935 -21.257 1.00 94.94 95 GLU A CA 1
ATOM 748 C C . GLU A 1 95 ? -2.201 -7.376 -22.451 1.00 94.94 95 GLU A C 1
ATOM 750 O O . GLU A 1 95 ? -2.572 -8.290 -23.198 1.00 94.94 95 GLU A O 1
ATOM 755 N N . GLN A 1 96 ? -1.018 -6.773 -22.614 1.00 95.81 96 GLN A N 1
ATOM 756 C CA . GLN A 1 96 ? -0.046 -7.157 -23.631 1.00 95.81 96 GLN A CA 1
ATOM 757 C C . GLN A 1 96 ? 0.596 -8.510 -23.288 1.00 95.81 96 GLN A C 1
ATOM 759 O O . GLN A 1 96 ? 1.535 -8.612 -22.500 1.00 95.81 96 GLN A O 1
ATOM 764 N N . GLN A 1 97 ? 0.148 -9.572 -23.961 1.00 96.00 97 GLN A N 1
ATOM 765 C CA . GLN A 1 97 ? 0.559 -10.957 -23.682 1.00 96.00 97 GLN A CA 1
ATOM 766 C C . GLN A 1 97 ? 2.078 -11.182 -23.712 1.00 96.00 97 GLN A C 1
ATOM 768 O O . GLN A 1 97 ? 2.611 -11.988 -22.948 1.00 96.00 97 GLN A O 1
ATOM 773 N N . LYS A 1 98 ? 2.802 -10.471 -24.587 1.00 96.94 98 LYS A N 1
ATOM 774 C CA . LYS A 1 98 ? 4.268 -10.575 -24.649 1.00 96.94 98 LYS A CA 1
ATOM 775 C C . LYS A 1 98 ? 4.948 -9.938 -23.434 1.00 96.94 98 LYS A C 1
ATOM 777 O O . LYS A 1 98 ? 5.922 -10.507 -22.946 1.00 96.94 98 LYS A O 1
ATOM 782 N N . ALA A 1 99 ? 4.436 -8.805 -22.953 1.00 96.81 99 ALA A N 1
ATOM 783 C CA . ALA A 1 99 ? 4.917 -8.137 -21.745 1.00 96.81 99 ALA A CA 1
ATOM 784 C C . ALA A 1 99 ? 4.600 -8.975 -20.507 1.00 96.81 99 ALA A C 1
ATOM 786 O O . ALA A 1 99 ? 5.511 -9.305 -19.753 1.00 96.81 99 ALA A O 1
ATOM 787 N N . LEU A 1 100 ? 3.361 -9.459 -20.384 1.00 95.19 100 LEU A N 1
ATOM 788 C CA . LEU A 1 100 ? 2.955 -10.362 -19.310 1.00 95.19 100 LEU A CA 1
ATOM 789 C C . LEU A 1 100 ? 3.862 -11.599 -19.212 1.00 95.19 100 LEU A C 1
ATOM 791 O O . LEU A 1 100 ? 4.371 -11.923 -18.139 1.00 95.19 100 LEU A O 1
ATOM 795 N N . LYS A 1 101 ? 4.125 -12.267 -20.342 1.00 95.06 101 LYS A N 1
ATOM 796 C CA . LYS A 1 101 ? 5.025 -13.425 -20.377 1.00 95.06 101 LYS A CA 1
ATOM 797 C C . LYS A 1 101 ? 6.450 -13.061 -19.955 1.00 95.06 101 LYS A C 1
ATOM 799 O O . LYS A 1 101 ? 7.101 -13.861 -19.288 1.00 95.06 101 LYS A O 1
ATOM 804 N N . LYS A 1 102 ? 6.944 -11.879 -20.335 1.00 96.19 102 LYS A N 1
ATOM 805 C CA . LYS A 1 102 ? 8.269 -11.405 -19.920 1.00 96.19 102 LYS A CA 1
ATOM 806 C C . LYS A 1 102 ? 8.328 -11.117 -18.423 1.00 96.19 102 LYS A C 1
ATOM 808 O O . LYS A 1 102 ? 9.242 -11.618 -17.784 1.00 96.19 102 LYS A O 1
ATOM 813 N N . ILE A 1 103 ? 7.318 -10.468 -17.844 1.00 95.19 103 ILE A N 1
ATOM 814 C CA . ILE A 1 103 ? 7.198 -10.280 -16.385 1.00 95.19 103 ILE A CA 1
ATOM 815 C C . ILE A 1 103 ? 7.268 -11.630 -15.656 1.00 95.19 103 ILE A C 1
ATOM 817 O O . ILE A 1 103 ? 8.045 -11.803 -14.717 1.00 95.19 103 ILE A O 1
ATOM 821 N N . GLN A 1 104 ? 6.513 -12.625 -16.130 1.00 93.06 104 GLN A N 1
ATOM 822 C CA . GLN A 1 104 ? 6.504 -13.974 -15.551 1.00 93.06 104 GLN A CA 1
ATOM 823 C C . GLN A 1 104 ? 7.854 -14.703 -15.656 1.00 93.06 104 GLN A C 1
ATOM 825 O O . GLN A 1 104 ? 8.127 -15.590 -14.848 1.00 93.06 104 GLN A O 1
ATOM 830 N N . GLN A 1 105 ? 8.702 -14.338 -16.619 1.00 94.25 105 GLN A N 1
ATOM 831 C CA . GLN A 1 105 ? 10.036 -14.913 -16.828 1.00 94.25 105 GLN A CA 1
ATOM 832 C C . GLN A 1 105 ? 11.160 -14.118 -16.147 1.00 94.25 105 GLN A C 1
ATOM 834 O O . GLN A 1 105 ? 12.245 -14.657 -15.948 1.00 94.25 105 GLN A O 1
ATOM 839 N N . SER A 1 106 ? 10.920 -12.856 -15.800 1.00 95.56 106 SER A N 1
ATOM 840 C CA . SER A 1 106 ? 11.889 -11.994 -15.124 1.00 95.56 106 SER A CA 1
ATOM 841 C C . SER A 1 106 ? 11.850 -12.195 -13.620 1.00 95.56 106 SER A C 1
ATOM 843 O O . SER A 1 106 ? 10.785 -12.367 -13.038 1.00 95.56 106 SER A O 1
ATOM 845 N N . ASP A 1 107 ? 13.005 -12.128 -12.973 1.00 95.88 107 ASP A N 1
ATOM 846 C CA . ASP A 1 107 ? 13.129 -12.255 -11.521 1.00 95.88 107 ASP A CA 1
ATOM 847 C C . ASP A 1 107 ? 12.587 -11.004 -10.810 1.00 95.88 107 ASP A C 1
ATOM 849 O O . ASP A 1 107 ? 11.999 -11.114 -9.736 1.00 95.88 107 ASP A O 1
ATOM 853 N N . VAL A 1 108 ? 12.728 -9.830 -11.440 1.00 96.44 108 VAL A N 1
ATOM 854 C CA . VAL A 1 108 ? 12.240 -8.538 -10.937 1.00 96.44 108 VAL A CA 1
ATOM 855 C C . VAL A 1 108 ? 11.516 -7.767 -12.037 1.00 96.44 108 VAL A C 1
ATOM 857 O O . VAL A 1 108 ? 11.985 -7.688 -13.176 1.00 96.44 108 VAL A O 1
ATOM 860 N N . TRP A 1 109 ? 10.396 -7.149 -11.676 1.00 96.12 109 TRP A N 1
ATOM 861 C CA . TRP A 1 109 ? 9.660 -6.224 -12.528 1.00 96.12 109 TRP A CA 1
ATOM 862 C C . TRP A 1 109 ? 9.828 -4.780 -12.044 1.00 96.12 109 TRP A C 1
ATOM 864 O O . TRP A 1 109 ? 9.539 -4.463 -10.896 1.00 96.12 109 TRP A O 1
ATOM 874 N N . PHE A 1 110 ? 10.284 -3.900 -12.927 1.00 96.75 110 PHE A N 1
ATOM 875 C CA . PHE A 1 110 ? 10.332 -2.459 -12.724 1.00 96.75 110 PHE A CA 1
ATOM 876 C C . PHE A 1 110 ? 9.146 -1.800 -13.423 1.00 96.75 110 PHE A C 1
ATOM 878 O O . PHE A 1 110 ? 8.945 -2.001 -14.622 1.00 96.75 110 PHE A O 1
ATOM 885 N N . LEU A 1 111 ? 8.394 -0.995 -12.682 1.00 94.88 111 LEU A N 1
ATOM 886 C CA . LEU A 1 111 ? 7.330 -0.148 -13.206 1.00 94.88 111 LEU A CA 1
ATOM 887 C C . LEU A 1 111 ? 7.696 1.307 -12.916 1.00 94.88 111 LEU A C 1
ATOM 889 O O . LEU A 1 111 ? 7.779 1.711 -11.757 1.00 94.88 111 LEU A O 1
ATOM 893 N N . ILE A 1 112 ? 7.991 2.053 -13.975 1.00 94.31 112 ILE A N 1
ATOM 894 C CA . ILE A 1 112 ? 8.565 3.399 -13.924 1.00 94.31 112 ILE A CA 1
ATOM 895 C C . ILE A 1 112 ? 7.556 4.368 -14.535 1.00 94.31 112 ILE A C 1
ATOM 897 O O . ILE A 1 112 ? 7.003 4.056 -15.588 1.00 94.31 112 ILE A O 1
ATOM 901 N N . THR A 1 113 ? 7.286 5.474 -13.846 1.00 90.94 113 THR A N 1
ATOM 902 C CA . THR A 1 113 ? 6.277 6.484 -14.210 1.00 90.94 113 THR A CA 1
ATOM 903 C C . THR A 1 113 ? 6.555 7.805 -13.501 1.00 90.94 113 THR A C 1
ATOM 905 O O . THR A 1 113 ? 7.341 7.857 -12.553 1.00 90.94 113 THR A O 1
ATOM 908 N N . ASP A 1 114 ? 5.845 8.861 -13.875 1.00 84.75 114 ASP A N 1
ATOM 909 C CA . ASP A 1 114 ? 5.761 10.107 -13.114 1.00 84.75 114 ASP A CA 1
ATOM 910 C C . ASP A 1 114 ? 4.691 10.089 -12.002 1.00 84.75 114 ASP A C 1
ATOM 912 O O . ASP A 1 114 ? 4.667 10.964 -11.133 1.00 84.75 114 ASP A O 1
ATOM 916 N N . GLY A 1 115 ? 3.887 9.021 -11.950 1.00 69.25 115 GLY A N 1
ATOM 917 C CA . GLY A 1 115 ? 3.076 8.633 -10.799 1.00 69.25 115 GLY A CA 1
ATOM 918 C C . GLY A 1 115 ? 1.588 8.948 -10.898 1.00 69.25 115 GLY A C 1
ATOM 919 O O . GLY A 1 115 ? 0.878 8.638 -9.941 1.00 69.25 115 GLY A O 1
ATOM 920 N N . GLU A 1 116 ? 1.088 9.521 -11.995 1.00 76.00 116 GLU A N 1
ATOM 921 C CA . GLU A 1 116 ? -0.316 9.942 -12.093 1.00 76.00 116 GLU A CA 1
ATOM 922 C C . GLU A 1 116 ? -1.190 8.980 -12.909 1.00 76.00 116 GLU A C 1
ATOM 924 O O . GLU A 1 116 ? -1.110 8.906 -14.132 1.00 76.00 116 GLU A O 1
ATOM 929 N N . VAL A 1 117 ? -2.097 8.280 -12.223 1.00 79.69 117 VAL A N 1
ATOM 930 C CA . VAL A 1 117 ? -3.225 7.579 -12.850 1.00 79.69 117 VAL A CA 1
ATOM 931 C C . VAL A 1 117 ? -4.515 7.864 -12.099 1.00 79.69 117 VAL A C 1
ATOM 933 O O . VAL A 1 117 ? -4.504 8.120 -10.893 1.00 79.69 117 VAL A O 1
ATOM 936 N N . ASP A 1 118 ? -5.637 7.806 -12.810 1.00 81.62 118 ASP A N 1
ATOM 937 C CA . ASP A 1 118 ? -6.953 7.910 -12.195 1.00 81.62 118 ASP A CA 1
ATOM 938 C C . ASP A 1 118 ? -7.284 6.662 -11.361 1.00 81.62 118 ASP A C 1
ATOM 940 O O . ASP A 1 118 ? -6.795 5.558 -11.621 1.00 81.62 118 ASP A O 1
ATOM 944 N N . ASP A 1 119 ? -8.176 6.821 -10.383 1.00 82.31 119 ASP A N 1
ATOM 945 C CA . ASP A 1 119 ? -8.614 5.735 -9.506 1.00 82.31 119 ASP A CA 1
ATOM 946 C C . ASP A 1 119 ? -9.128 4.519 -10.298 1.00 82.31 119 ASP A C 1
ATOM 948 O O . ASP A 1 119 ? -8.856 3.376 -9.935 1.00 82.31 119 ASP A O 1
ATOM 952 N N . GLY A 1 120 ? -9.842 4.731 -11.410 1.00 85.25 120 GLY A N 1
ATOM 953 C CA . GLY A 1 120 ? -10.330 3.655 -12.276 1.00 85.25 120 GLY A CA 1
ATOM 954 C C . GLY A 1 120 ? -9.200 2.778 -12.816 1.00 85.25 120 GLY A C 1
ATOM 955 O O . GLY A 1 120 ? -9.291 1.549 -12.739 1.00 85.25 120 GLY A O 1
ATOM 956 N N . SER A 1 121 ? -8.119 3.405 -13.276 1.00 85.62 121 SER A N 1
ATOM 957 C CA . SER A 1 121 ? -6.906 2.726 -13.740 1.00 85.62 121 SER A CA 1
ATOM 958 C C . SER A 1 121 ? -6.183 1.962 -12.623 1.00 85.62 121 SER A C 1
ATOM 960 O O . SER A 1 121 ? -5.690 0.860 -12.874 1.00 85.62 121 SER A O 1
ATOM 962 N N . VAL A 1 122 ? -6.162 2.481 -11.387 1.00 86.12 122 VAL A N 1
ATOM 963 C CA . VAL A 1 122 ? -5.621 1.776 -10.200 1.00 86.12 122 VAL A CA 1
ATOM 964 C C . VAL A 1 122 ? -6.382 0.469 -9.963 1.00 86.12 122 VAL A C 1
ATOM 966 O O . VAL A 1 122 ? -5.783 -0.602 -9.840 1.00 86.12 122 VAL A O 1
ATOM 969 N N . HIS A 1 123 ? -7.714 0.536 -9.950 1.00 88.31 123 HIS A N 1
ATOM 970 C CA . HIS A 1 123 ? -8.561 -0.638 -9.738 1.00 88.31 123 HIS A CA 1
ATOM 971 C C . HIS A 1 123 ? -8.389 -1.681 -10.850 1.00 88.31 123 HIS A C 1
ATOM 973 O O . HIS A 1 123 ? -8.164 -2.857 -10.564 1.00 88.31 123 HIS A O 1
ATOM 979 N N . GLN A 1 124 ? -8.419 -1.249 -12.116 1.00 90.00 124 GLN A N 1
ATOM 980 C CA . GLN A 1 124 ? -8.224 -2.143 -13.261 1.00 90.00 124 GLN A CA 1
ATOM 981 C C . GLN A 1 124 ? -6.857 -2.837 -13.207 1.00 90.00 124 GLN A C 1
ATOM 983 O O . GLN A 1 124 ? -6.759 -4.041 -13.451 1.00 90.00 124 GLN A O 1
ATOM 988 N N . LEU A 1 125 ? -5.796 -2.095 -12.879 1.00 89.75 125 LEU A N 1
ATOM 989 C CA . LEU A 1 125 ? -4.446 -2.638 -12.771 1.00 89.75 125 LEU A CA 1
ATOM 990 C C . LEU A 1 125 ? -4.360 -3.734 -11.706 1.00 89.75 125 LEU A C 1
ATOM 992 O O . LEU A 1 125 ? -3.767 -4.784 -11.951 1.00 89.75 125 LEU A O 1
ATOM 996 N N . ALA A 1 126 ? -4.973 -3.513 -10.546 1.00 87.75 126 ALA A N 1
ATOM 997 C CA . ALA A 1 126 ? -4.981 -4.485 -9.465 1.00 87.75 126 ALA A CA 1
ATOM 998 C C . ALA A 1 126 ? -5.788 -5.749 -9.791 1.00 87.75 126 ALA A C 1
ATOM 1000 O O . ALA A 1 126 ? -5.342 -6.857 -9.473 1.00 87.75 126 ALA A O 1
ATOM 1001 N N . ASP A 1 127 ? -6.930 -5.599 -10.466 1.00 88.25 127 ASP A N 1
ATOM 1002 C CA . ASP A 1 127 ? -7.743 -6.725 -10.933 1.00 88.25 127 ASP A CA 1
ATOM 1003 C C . ASP A 1 127 ? -6.962 -7.586 -11.935 1.00 88.25 127 ASP A C 1
ATOM 1005 O O . ASP A 1 127 ? -6.876 -8.808 -11.777 1.00 88.25 127 ASP A O 1
ATOM 1009 N N . LEU A 1 128 ? -6.310 -6.955 -12.919 1.00 91.06 128 LEU A N 1
ATOM 1010 C CA . LEU A 1 128 ? -5.455 -7.642 -13.892 1.00 91.06 128 LEU A CA 1
ATOM 1011 C C . LEU A 1 128 ? -4.259 -8.318 -13.207 1.00 91.06 128 LEU A C 1
ATOM 1013 O O . LEU A 1 128 ? -3.931 -9.468 -13.515 1.00 91.06 128 LEU A O 1
ATOM 1017 N N . ALA A 1 129 ? -3.626 -7.643 -12.245 1.00 89.50 129 ALA A N 1
ATOM 1018 C CA . ALA A 1 129 ? -2.490 -8.185 -11.512 1.00 89.50 129 ALA A CA 1
ATOM 1019 C C . ALA A 1 129 ? -2.851 -9.463 -10.740 1.00 89.50 129 ALA A C 1
ATOM 1021 O O . ALA A 1 129 ? -2.097 -10.442 -10.747 1.00 89.50 129 ALA A O 1
ATOM 1022 N N . GLN A 1 130 ? -4.030 -9.479 -10.114 1.00 84.50 130 GLN A N 1
ATOM 1023 C CA . GLN A 1 130 ? -4.557 -10.657 -9.436 1.00 84.50 130 GLN A CA 1
ATOM 1024 C C . GLN A 1 130 ? -4.981 -11.746 -10.430 1.00 84.50 130 GLN A C 1
ATOM 1026 O O . GLN A 1 130 ? -4.683 -12.924 -10.210 1.00 84.50 130 GLN A O 1
ATOM 1031 N N . GLN A 1 131 ? -5.659 -11.376 -11.520 1.00 87.00 131 GLN A N 1
ATOM 1032 C CA . GLN A 1 131 ? -6.127 -12.306 -12.548 1.00 87.00 131 GLN A CA 1
ATOM 1033 C C . GLN A 1 131 ? -4.972 -13.108 -13.151 1.00 87.00 131 GLN A C 1
ATOM 1035 O O . GLN A 1 131 ? -5.095 -14.326 -13.315 1.00 87.00 131 GLN A O 1
ATOM 1040 N N . TYR A 1 132 ? -3.858 -12.437 -13.446 1.00 88.56 132 TYR A N 1
ATOM 1041 C CA . TYR A 1 132 ? -2.674 -13.047 -14.048 1.00 88.56 132 TYR A CA 1
ATOM 1042 C C . TYR A 1 132 ? -1.628 -13.531 -13.037 1.00 88.56 132 TYR A C 1
ATOM 1044 O O . TYR A 1 132 ? -0.562 -13.991 -13.446 1.00 88.56 132 TYR A O 1
ATOM 1052 N N . ALA A 1 133 ? -1.936 -13.454 -11.737 1.00 84.12 133 ALA A N 1
ATOM 1053 C CA . ALA A 1 133 ? -1.085 -13.911 -10.638 1.00 84.12 133 ALA A CA 1
ATOM 1054 C C . ALA A 1 133 ? 0.346 -13.337 -10.662 1.00 84.12 133 ALA A C 1
ATOM 1056 O O . ALA A 1 133 ? 1.284 -13.992 -10.222 1.00 84.12 133 ALA A O 1
ATOM 1057 N N . ILE A 1 134 ? 0.517 -12.104 -11.145 1.00 87.88 134 ILE A N 1
ATOM 1058 C CA . ILE A 1 134 ? 1.833 -11.449 -11.250 1.00 87.88 134 ILE A CA 1
ATOM 1059 C C . ILE A 1 134 ? 2.305 -10.804 -9.939 1.00 87.88 134 ILE A C 1
ATOM 1061 O O . ILE A 1 134 ? 3.455 -10.392 -9.834 1.00 87.88 134 ILE A O 1
ATOM 1065 N N . LEU A 1 135 ? 1.446 -10.751 -8.915 1.00 86.69 135 LEU A N 1
ATOM 1066 C CA . LEU A 1 135 ? 1.777 -10.241 -7.573 1.00 86.69 135 LEU A CA 1
ATOM 1067 C C . LEU A 1 135 ? 2.834 -11.091 -6.836 1.00 86.69 135 LEU A C 1
ATOM 1069 O O . LEU A 1 135 ? 3.319 -10.699 -5.775 1.00 86.69 135 LEU A O 1
ATOM 1073 N N . ASN A 1 136 ? 3.187 -12.260 -7.378 1.00 83.94 136 ASN A N 1
ATOM 1074 C CA . ASN A 1 136 ? 4.286 -13.089 -6.886 1.00 83.94 136 ASN A CA 1
ATOM 1075 C C . ASN A 1 136 ? 5.667 -12.620 -7.379 1.00 83.94 136 ASN A C 1
ATOM 1077 O O . ASN A 1 136 ? 6.684 -13.071 -6.847 1.00 83.94 136 ASN A O 1
ATOM 1081 N N . ALA A 1 137 ? 5.720 -11.747 -8.387 1.00 89.81 137 ALA A N 1
ATOM 1082 C CA . ALA A 1 137 ? 6.956 -11.175 -8.882 1.00 89.81 137 ALA A CA 1
ATOM 1083 C C . ALA A 1 137 ? 7.411 -10.036 -7.957 1.00 89.81 137 ALA A C 1
ATOM 1085 O O . ALA A 1 137 ? 6.622 -9.128 -7.689 1.00 89.81 137 ALA A O 1
ATOM 1086 N N . PRO A 1 138 ? 8.671 -10.045 -7.481 1.00 93.44 138 PRO A N 1
ATOM 1087 C CA . PRO A 1 138 ? 9.269 -8.870 -6.864 1.00 93.44 138 PRO A CA 1
ATOM 1088 C C . PRO A 1 138 ? 9.140 -7.651 -7.775 1.00 93.44 138 PRO A C 1
ATOM 1090 O O . PRO A 1 138 ? 9.562 -7.697 -8.934 1.00 93.44 138 PRO A O 1
ATOM 1093 N N . ILE A 1 139 ? 8.556 -6.576 -7.249 1.00 94.38 139 ILE A N 1
ATOM 1094 C CA . ILE A 1 139 ? 8.271 -5.364 -8.015 1.00 94.38 139 ILE A CA 1
ATOM 1095 C C . ILE A 1 139 ? 8.983 -4.148 -7.422 1.00 94.38 139 ILE A C 1
ATOM 1097 O O . ILE A 1 139 ? 8.969 -3.917 -6.211 1.00 94.38 139 ILE A O 1
ATOM 1101 N N . VAL A 1 140 ? 9.605 -3.364 -8.296 1.00 95.94 140 VAL A N 1
ATOM 1102 C CA . VAL A 1 140 ? 10.189 -2.062 -7.987 1.00 95.94 140 VAL A CA 1
ATOM 1103 C C . VAL A 1 140 ? 9.380 -1.007 -8.722 1.00 95.94 140 VAL A C 1
ATOM 1105 O O . VAL A 1 140 ? 9.357 -0.965 -9.950 1.00 95.94 140 VAL A O 1
ATOM 1108 N N . PHE A 1 141 ? 8.711 -0.155 -7.965 1.00 94.19 141 PHE A N 1
ATOM 1109 C CA . PHE A 1 141 ? 7.976 0.980 -8.482 1.00 94.19 141 PHE A CA 1
ATOM 1110 C C . PHE A 1 141 ? 8.816 2.242 -8.319 1.00 94.19 141 PHE A C 1
ATOM 1112 O O . PHE A 1 141 ? 9.244 2.554 -7.208 1.00 94.19 141 PHE A O 1
ATOM 1119 N N . LEU A 1 142 ? 9.062 2.954 -9.414 1.00 94.69 142 LEU A N 1
ATOM 1120 C CA . LEU A 1 142 ? 9.808 4.206 -9.410 1.00 94.69 142 LEU A CA 1
ATOM 1121 C C . LEU A 1 142 ? 8.920 5.333 -9.922 1.00 94.69 142 LEU A C 1
ATOM 1123 O O . LEU A 1 142 ? 8.533 5.332 -11.087 1.00 94.69 142 LEU A O 1
ATOM 1127 N N . THR A 1 143 ? 8.671 6.311 -9.056 1.00 92.56 143 THR A N 1
ATOM 1128 C CA . THR A 1 143 ? 8.069 7.588 -9.434 1.00 92.56 143 THR A CA 1
ATOM 1129 C C . THR A 1 143 ? 9.163 8.612 -9.701 1.00 92.56 143 THR A C 1
ATOM 1131 O O . THR A 1 143 ? 9.986 8.871 -8.820 1.00 92.56 143 THR A O 1
ATOM 1134 N N . VAL A 1 144 ? 9.174 9.222 -10.881 1.00 91.88 144 VAL A N 1
ATOM 1135 C CA . VAL A 1 144 ? 10.102 10.301 -11.237 1.00 91.88 144 VAL A CA 1
ATOM 1136 C C . VAL A 1 144 ? 9.344 11.618 -11.297 1.00 91.88 144 VAL A C 1
ATOM 1138 O O . VAL A 1 144 ? 8.387 11.758 -12.045 1.00 91.88 144 VAL A O 1
ATOM 1141 N N . GLY A 1 145 ? 9.763 12.619 -10.528 1.00 89.81 145 GLY A N 1
ATOM 1142 C CA . GLY A 1 145 ? 9.041 13.886 -10.531 1.00 89.81 145 GLY A CA 1
ATOM 1143 C C . GLY A 1 145 ? 9.688 14.991 -9.717 1.00 89.81 145 GLY A C 1
ATOM 1144 O O . GLY A 1 145 ? 10.827 14.897 -9.256 1.00 89.81 145 GLY A O 1
ATOM 1145 N N . TYR A 1 146 ? 8.932 16.067 -9.524 1.00 88.00 146 TYR A N 1
ATOM 1146 C CA . TYR A 1 146 ? 9.330 17.171 -8.660 1.00 88.00 146 TYR A CA 1
ATOM 1147 C C . TYR A 1 146 ? 8.851 16.932 -7.234 1.00 88.00 146 TYR A C 1
ATOM 1149 O O . TYR A 1 146 ? 7.694 16.580 -6.999 1.00 88.00 146 TYR A O 1
ATOM 1157 N N . ARG A 1 147 ? 9.728 17.174 -6.258 1.00 87.56 147 ARG A N 1
ATOM 1158 C CA . ARG A 1 147 ? 9.327 17.126 -4.849 1.00 87.56 147 ARG A CA 1
ATOM 1159 C C . ARG A 1 147 ? 8.270 18.185 -4.544 1.00 87.56 147 ARG A C 1
ATOM 1161 O O . ARG A 1 147 ? 8.522 19.382 -4.669 1.00 87.56 147 ARG A O 1
ATOM 1168 N N . GLY A 1 148 ? 7.120 17.730 -4.054 1.00 83.88 148 GLY A N 1
ATOM 1169 C CA . GLY A 1 148 ? 6.167 18.579 -3.343 1.00 83.88 148 GLY A CA 1
ATOM 1170 C C . GLY A 1 148 ? 6.675 18.974 -1.951 1.00 83.88 148 GLY A C 1
ATOM 1171 O O . GLY A 1 148 ? 7.777 18.606 -1.536 1.00 83.88 148 GLY A O 1
ATOM 1172 N N . ALA A 1 149 ? 5.840 19.683 -1.188 1.00 83.69 149 ALA A N 1
ATOM 1173 C CA . ALA A 1 149 ? 6.184 20.121 0.168 1.00 83.69 149 ALA A CA 1
ATOM 1174 C C . ALA A 1 149 ? 6.504 18.949 1.115 1.00 83.69 149 ALA A C 1
ATOM 1176 O O . ALA A 1 149 ? 7.381 19.065 1.968 1.00 83.69 149 ALA A O 1
ATOM 1177 N N . THR A 1 150 ? 5.819 17.814 0.947 1.00 86.06 150 THR A N 1
ATOM 1178 C CA . THR A 1 150 ? 5.997 16.620 1.784 1.00 86.06 150 THR A CA 1
ATOM 1179 C C . THR A 1 150 ? 5.935 15.346 0.938 1.00 86.06 150 THR A C 1
ATOM 1181 O O . THR A 1 150 ? 5.302 15.358 -0.121 1.00 86.06 150 THR A O 1
ATOM 1184 N N . PRO A 1 151 ? 6.522 14.228 1.399 1.00 84.25 151 PRO A N 1
ATOM 1185 C CA . PRO A 1 151 ? 6.349 12.935 0.747 1.00 84.25 151 PRO A CA 1
ATOM 1186 C C . PRO A 1 151 ? 4.885 12.501 0.609 1.00 84.25 151 PRO A C 1
ATOM 1188 O O . PRO A 1 151 ? 4.547 11.900 -0.405 1.00 84.25 151 PRO A O 1
ATOM 1191 N N . LYS A 1 152 ? 4.004 12.842 1.569 1.00 81.25 152 LYS A N 1
ATOM 1192 C CA . LYS A 1 152 ? 2.567 12.475 1.557 1.00 81.25 152 LYS A CA 1
ATOM 1193 C C . LYS A 1 152 ? 1.840 12.857 0.272 1.00 81.25 152 LYS A C 1
ATOM 1195 O O . LYS A 1 152 ? 0.969 12.122 -0.178 1.00 81.25 152 LYS A O 1
ATOM 1200 N N . THR A 1 153 ? 2.183 14.007 -0.301 1.00 79.88 153 THR A N 1
ATOM 1201 C CA . THR A 1 153 ? 1.524 14.526 -1.506 1.00 79.88 153 THR A CA 1
ATOM 1202 C C . THR A 1 153 ? 2.047 13.888 -2.789 1.00 79.88 153 THR A C 1
ATOM 1204 O O . THR A 1 153 ? 1.541 14.194 -3.862 1.00 79.88 153 THR A O 1
ATOM 1207 N N . THR A 1 154 ? 3.065 13.029 -2.698 1.00 82.62 154 THR A N 1
ATOM 1208 C CA . THR A 1 154 ? 3.608 12.312 -3.853 1.00 82.62 154 THR A CA 1
ATOM 1209 C C . THR A 1 154 ? 2.576 11.310 -4.342 1.00 82.62 154 THR A C 1
ATOM 1211 O O . THR A 1 154 ? 2.064 10.500 -3.560 1.00 82.62 154 THR A O 1
ATOM 1214 N N . ASN A 1 155 ? 2.269 11.368 -5.635 1.00 78.19 155 ASN A N 1
ATOM 1215 C CA . ASN A 1 155 ? 1.380 10.403 -6.247 1.00 78.19 155 ASN A CA 1
ATOM 1216 C C . ASN A 1 155 ? 2.141 9.091 -6.467 1.00 78.19 155 ASN A C 1
ATOM 1218 O O . ASN A 1 155 ? 3.139 9.047 -7.179 1.00 78.19 155 ASN A O 1
ATOM 1222 N N . ILE A 1 156 ? 1.685 8.036 -5.799 1.00 80.44 156 ILE A N 1
ATOM 1223 C CA . ILE A 1 156 ? 2.224 6.677 -5.924 1.00 80.44 156 ILE A CA 1
ATOM 1224 C C . ILE A 1 156 ? 1.111 5.693 -6.306 1.00 80.44 156 ILE A C 1
ATOM 1226 O O . ILE A 1 156 ? 1.219 4.496 -6.043 1.00 80.44 156 ILE A O 1
ATOM 1230 N N . SER A 1 157 ? 0.026 6.203 -6.891 1.00 79.19 157 SER A N 1
ATOM 1231 C CA . SER A 1 157 ? -1.224 5.482 -7.161 1.00 79.19 157 SER A CA 1
ATOM 1232 C C . SER A 1 157 ? -1.017 4.172 -7.919 1.00 79.19 157 SER A C 1
ATOM 1234 O O . SER A 1 157 ? -1.546 3.127 -7.528 1.00 79.19 157 SER A O 1
ATOM 1236 N N . VAL A 1 158 ? -0.156 4.187 -8.937 1.00 78.56 158 VAL A N 1
ATOM 1237 C CA . VAL A 1 158 ? 0.235 2.983 -9.679 1.00 78.56 158 VAL A CA 1
ATOM 1238 C C . VAL A 1 158 ? 0.917 1.955 -8.758 1.00 78.56 158 VAL A C 1
ATOM 1240 O O . VAL A 1 158 ? 0.561 0.776 -8.773 1.00 78.56 158 VAL A O 1
ATOM 1243 N N . GLY A 1 159 ? 1.855 2.387 -7.910 1.00 81.56 159 GLY A N 1
ATOM 1244 C CA . GLY A 1 159 ? 2.605 1.521 -6.995 1.00 81.56 159 GLY A CA 1
ATOM 1245 C C . GLY A 1 159 ? 1.770 0.946 -5.848 1.00 81.56 159 GLY A C 1
ATOM 1246 O O . GLY A 1 159 ? 1.966 -0.207 -5.456 1.00 81.56 159 GLY A O 1
ATOM 1247 N N . VAL A 1 160 ? 0.794 1.706 -5.339 1.00 81.25 160 VAL A N 1
ATOM 1248 C CA . VAL A 1 160 ? -0.104 1.276 -4.250 1.00 81.25 160 VAL A CA 1
ATOM 1249 C C . VAL A 1 160 ? -0.893 0.023 -4.636 1.00 81.25 160 VAL A C 1
ATOM 1251 O O . VAL A 1 160 ? -1.047 -0.872 -3.801 1.00 81.25 160 VAL A O 1
ATOM 1254 N N . SER A 1 161 ? -1.295 -0.089 -5.909 1.00 78.12 161 SER A N 1
ATOM 1255 C CA . SER A 1 161 ? -1.986 -1.266 -6.468 1.00 78.12 161 SER A CA 1
ATOM 1256 C C . SER A 1 161 ? -1.246 -2.578 -6.189 1.00 78.12 161 SER A C 1
ATOM 1258 O O . SER A 1 161 ? -1.862 -3.609 -5.914 1.00 78.12 161 SER A O 1
ATOM 1260 N N . PHE A 1 162 ? 0.087 -2.533 -6.233 1.00 83.62 162 PHE A N 1
ATOM 1261 C CA . PHE A 1 162 ? 0.951 -3.690 -6.024 1.00 83.62 162 PHE A CA 1
ATOM 1262 C C . PHE A 1 162 ? 1.397 -3.840 -4.578 1.00 83.62 162 PHE A C 1
ATOM 1264 O O . PHE A 1 162 ? 1.480 -4.964 -4.093 1.00 83.62 162 PHE A O 1
ATOM 1271 N N . PHE A 1 163 ? 1.639 -2.732 -3.876 1.00 83.31 163 PHE A N 1
ATOM 1272 C CA . PHE A 1 163 ? 2.197 -2.749 -2.525 1.00 83.31 163 PHE A CA 1
ATOM 1273 C C . PHE A 1 163 ? 1.354 -3.554 -1.530 1.00 83.31 163 PHE A C 1
ATOM 1275 O O . PHE A 1 163 ? 1.890 -4.332 -0.738 1.00 83.31 163 PHE A O 1
ATOM 1282 N N . ALA A 1 164 ? 0.028 -3.417 -1.604 1.00 76.50 164 ALA A N 1
ATOM 1283 C CA . ALA A 1 164 ? -0.874 -4.168 -0.735 1.00 76.50 164 ALA A CA 1
ATOM 1284 C C . ALA A 1 164 ? -0.885 -5.667 -1.067 1.00 76.50 164 ALA A C 1
ATOM 1286 O O . ALA A 1 164 ? -0.907 -6.504 -0.168 1.00 76.50 164 ALA A O 1
ATOM 1287 N N . GLY A 1 165 ? -0.847 -6.009 -2.358 1.00 78.88 165 GLY A N 1
ATOM 1288 C CA . GLY A 1 165 ? -1.015 -7.374 -2.855 1.00 78.88 165 GLY A CA 1
ATOM 1289 C C . GLY A 1 165 ? 0.255 -8.226 -2.846 1.00 78.88 165 GLY A C 1
ATOM 1290 O O . GLY A 1 165 ? 0.205 -9.406 -2.493 1.00 78.88 165 GLY A O 1
ATOM 1291 N N . ALA A 1 166 ? 1.383 -7.642 -3.245 1.00 85.94 166 ALA A N 1
ATOM 1292 C CA . ALA A 1 166 ? 2.636 -8.347 -3.470 1.00 85.94 166 ALA A CA 1
ATOM 1293 C C . ALA A 1 166 ? 3.416 -8.572 -2.167 1.00 85.94 166 ALA A C 1
ATOM 1295 O O . ALA A 1 166 ? 3.309 -7.810 -1.203 1.00 85.94 166 ALA A O 1
ATOM 1296 N N . GLN A 1 167 ? 4.214 -9.642 -2.131 1.00 85.44 167 GLN A N 1
ATOM 1297 C CA . GLN A 1 167 ? 5.069 -9.960 -0.979 1.00 85.44 167 GLN A CA 1
ATOM 1298 C C . GLN A 1 167 ? 6.346 -9.110 -0.973 1.00 85.44 167 GLN A C 1
ATOM 1300 O O . GLN A 1 167 ? 6.781 -8.649 0.076 1.00 85.44 167 GLN A O 1
ATOM 1305 N N . ASN A 1 168 ? 6.925 -8.879 -2.152 1.00 90.19 168 ASN A N 1
ATOM 1306 C CA . ASN A 1 168 ? 8.202 -8.198 -2.326 1.00 90.19 168 ASN A CA 1
ATOM 1307 C C . ASN A 1 168 ? 7.978 -6.931 -3.152 1.00 90.19 168 ASN A C 1
ATOM 1309 O O . ASN A 1 168 ? 7.825 -7.015 -4.369 1.00 90.19 168 ASN A O 1
ATOM 1313 N N . THR A 1 169 ? 7.938 -5.774 -2.490 1.00 91.88 169 THR A N 1
ATOM 1314 C CA . THR A 1 169 ? 7.698 -4.483 -3.153 1.00 91.88 169 THR A CA 1
ATOM 1315 C C . THR A 1 169 ? 8.680 -3.431 -2.665 1.00 91.88 169 THR A C 1
ATOM 1317 O O . THR A 1 169 ? 8.961 -3.347 -1.470 1.00 91.88 169 THR A O 1
ATOM 1320 N N . LEU A 1 170 ? 9.156 -2.603 -3.587 1.00 93.94 170 LEU A N 1
ATOM 1321 C CA . LEU A 1 170 ? 9.959 -1.421 -3.312 1.00 93.94 170 LEU A CA 1
ATOM 1322 C C . LEU A 1 170 ? 9.336 -0.214 -4.021 1.00 93.94 170 LEU A C 1
ATOM 1324 O O . LEU A 1 170 ? 9.193 -0.240 -5.236 1.00 93.94 170 LEU A O 1
ATOM 1328 N N . ILE A 1 171 ? 8.977 0.830 -3.274 1.00 93.00 171 ILE A N 1
ATOM 1329 C CA . ILE A 1 171 ? 8.474 2.104 -3.806 1.00 93.00 171 ILE A CA 1
ATOM 1330 C C . ILE A 1 171 ? 9.564 3.159 -3.644 1.00 93.00 171 ILE A C 1
ATOM 1332 O O . ILE A 1 171 ? 9.952 3.510 -2.525 1.00 93.00 171 ILE A O 1
ATOM 1336 N N . LEU A 1 172 ? 10.030 3.673 -4.776 1.00 94.56 172 LEU A N 1
ATOM 1337 C CA . LEU A 1 172 ? 11.055 4.696 -4.893 1.00 94.56 172 LEU A CA 1
ATOM 1338 C C . LEU A 1 172 ? 10.459 5.984 -5.451 1.00 94.56 172 LEU A C 1
ATOM 1340 O O . LEU A 1 172 ? 9.579 5.959 -6.309 1.00 94.56 172 LEU A O 1
ATOM 1344 N N . PHE A 1 173 ? 11.012 7.108 -5.012 1.00 93.81 173 PHE A N 1
ATOM 1345 C CA . PHE A 1 173 ? 10.792 8.408 -5.629 1.00 93.81 173 PHE A CA 1
ATOM 1346 C C . PHE A 1 173 ? 12.136 9.017 -6.033 1.00 93.81 173 PHE A C 1
ATOM 1348 O O . PHE A 1 173 ? 13.019 9.166 -5.187 1.00 93.81 173 PHE A O 1
ATOM 1355 N N . LYS A 1 174 ? 12.298 9.382 -7.306 1.00 94.62 174 LYS A N 1
ATOM 1356 C CA . LYS A 1 174 ? 13.474 10.087 -7.826 1.00 94.62 174 LYS A CA 1
ATOM 1357 C C . LYS A 1 174 ? 13.110 11.540 -8.118 1.00 94.62 174 LYS A C 1
ATOM 1359 O O . LYS A 1 174 ? 12.263 11.826 -8.959 1.00 94.62 174 LYS A O 1
ATOM 1364 N N . ASP A 1 175 ? 13.765 12.452 -7.406 1.00 91.38 175 ASP A N 1
ATOM 1365 C CA . ASP A 1 175 ? 13.602 13.890 -7.614 1.00 91.38 175 ASP A CA 1
ATOM 1366 C C . ASP A 1 175 ? 14.365 14.363 -8.863 1.00 91.38 175 ASP A C 1
ATOM 1368 O O . ASP A 1 175 ? 15.384 13.799 -9.259 1.00 91.38 175 ASP A O 1
ATOM 1372 N N . SER A 1 176 ? 13.948 15.505 -9.400 1.00 87.12 176 SER A N 1
ATOM 1373 C CA . SER A 1 176 ? 14.665 16.336 -10.375 1.00 87.12 176 SER A CA 1
ATOM 1374 C C . SER A 1 176 ? 16.162 16.561 -10.075 1.00 87.12 176 SER A C 1
ATOM 1376 O O . SER A 1 176 ? 16.957 16.746 -11.003 1.00 87.12 176 SER A O 1
ATOM 1378 N N . THR A 1 177 ? 16.562 16.510 -8.796 1.00 88.25 177 THR A N 1
ATOM 1379 C CA . THR A 1 177 ? 17.957 16.623 -8.328 1.00 88.25 177 THR A CA 1
ATOM 1380 C C . THR A 1 177 ? 18.772 15.328 -8.419 1.00 88.25 177 THR A C 1
ATOM 1382 O O . THR A 1 177 ? 19.900 15.308 -7.938 1.00 88.25 177 THR A O 1
ATOM 1385 N N . ASP A 1 178 ? 18.228 14.271 -9.032 1.00 89.38 178 ASP A N 1
ATOM 1386 C CA . ASP A 1 178 ? 18.804 12.914 -9.125 1.00 89.38 178 ASP A CA 1
ATOM 1387 C C . ASP A 1 178 ? 18.800 12.126 -7.801 1.00 89.38 178 ASP A C 1
ATOM 1389 O O . ASP A 1 178 ? 19.180 10.960 -7.742 1.00 89.38 178 ASP A O 1
ATOM 1393 N N . LYS A 1 179 ? 18.303 12.739 -6.725 1.00 94.88 179 LYS A N 1
ATOM 1394 C CA . LYS A 1 179 ? 18.210 12.108 -5.414 1.00 94.88 179 LYS A CA 1
ATOM 1395 C C . LYS A 1 179 ? 17.090 11.060 -5.386 1.00 94.88 179 LYS A C 1
ATOM 1397 O O . LYS A 1 179 ? 15.946 11.376 -5.714 1.00 94.88 179 LYS A O 1
ATOM 1402 N N . ILE A 1 180 ? 17.404 9.850 -4.919 1.00 95.38 180 ILE A N 1
ATOM 1403 C CA . ILE A 1 180 ? 16.435 8.762 -4.709 1.00 95.38 180 ILE A CA 1
ATOM 1404 C C . ILE A 1 180 ? 15.980 8.751 -3.253 1.00 95.38 180 ILE A C 1
ATOM 1406 O O . ILE A 1 180 ? 16.797 8.828 -2.337 1.00 95.38 180 ILE A O 1
ATOM 1410 N N . TYR A 1 181 ? 14.682 8.583 -3.046 1.00 94.06 181 TYR A N 1
ATOM 1411 C CA . TYR A 1 181 ? 14.036 8.394 -1.756 1.00 94.06 181 TYR A CA 1
ATOM 1412 C C . TYR A 1 181 ? 13.325 7.047 -1.723 1.00 94.06 181 TYR A C 1
ATOM 1414 O O . TYR A 1 181 ? 12.682 6.654 -2.696 1.00 94.06 181 TYR A O 1
ATOM 1422 N N . ILE A 1 182 ? 13.405 6.361 -0.588 1.00 93.19 182 ILE A N 1
ATOM 1423 C CA . ILE A 1 182 ? 12.632 5.147 -0.332 1.00 93.19 182 ILE A CA 1
ATOM 1424 C C . ILE A 1 182 ? 11.340 5.551 0.370 1.00 93.19 182 ILE A C 1
ATOM 1426 O O . ILE A 1 182 ? 11.381 6.036 1.497 1.00 93.19 182 ILE A O 1
ATOM 1430 N N . ILE A 1 183 ? 10.206 5.351 -0.305 1.00 89.25 183 ILE A N 1
ATOM 1431 C CA . ILE A 1 183 ? 8.872 5.668 0.223 1.00 89.25 183 ILE A CA 1
ATOM 1432 C C . ILE A 1 183 ? 8.290 4.478 0.981 1.00 89.25 183 ILE A C 1
ATOM 1434 O O . ILE A 1 183 ? 7.632 4.666 1.994 1.00 89.25 183 ILE A O 1
ATOM 1438 N N . ALA A 1 184 ? 8.497 3.247 0.510 1.00 87.94 184 ALA A N 1
ATOM 1439 C CA . ALA A 1 184 ? 7.998 2.052 1.190 1.00 87.94 184 ALA A CA 1
ATOM 1440 C C . ALA A 1 184 ? 8.725 0.788 0.726 1.00 87.94 184 ALA A C 1
ATOM 1442 O O . ALA A 1 184 ? 9.065 0.662 -0.452 1.00 87.94 184 ALA A O 1
ATOM 1443 N N . THR A 1 185 ? 8.921 -0.168 1.636 1.00 89.31 185 THR A N 1
ATOM 1444 C CA . THR A 1 185 ? 9.537 -1.468 1.334 1.00 89.31 185 THR A CA 1
ATOM 1445 C C . THR A 1 185 ? 8.774 -2.625 1.974 1.00 89.31 185 THR A C 1
ATOM 1447 O O . THR A 1 185 ? 8.134 -2.469 3.016 1.00 89.31 185 THR A O 1
ATOM 1450 N N . LYS A 1 186 ? 8.822 -3.801 1.337 1.00 86.81 186 LYS A N 1
ATOM 1451 C CA . LYS A 1 186 ? 8.222 -5.053 1.822 1.00 86.81 186 LYS A CA 1
ATOM 1452 C C . LYS A 1 186 ? 9.029 -6.266 1.350 1.00 86.81 186 LYS A C 1
ATOM 1454 O O . LYS A 1 186 ? 9.636 -6.232 0.275 1.00 86.81 186 LYS A O 1
ATOM 1459 N N . GLY A 1 187 ? 9.001 -7.343 2.134 1.00 87.69 187 GLY A N 1
ATOM 1460 C CA . GLY A 1 187 ? 9.627 -8.620 1.788 1.00 87.69 187 GLY A CA 1
ATOM 1461 C C . GLY A 1 187 ? 11.147 -8.507 1.693 1.00 87.69 187 GLY A C 1
ATOM 1462 O O . GLY A 1 187 ? 11.779 -7.923 2.571 1.00 87.69 187 GLY A O 1
ATOM 1463 N N . CYS A 1 188 ? 11.738 -9.012 0.609 1.00 91.12 188 CYS A N 1
ATOM 1464 C CA . CYS A 1 188 ? 13.188 -8.990 0.389 1.00 91.12 188 CYS A CA 1
ATOM 1465 C C . CYS A 1 188 ? 13.804 -7.581 0.401 1.00 91.12 188 CYS A C 1
ATOM 1467 O O . CYS A 1 188 ? 14.994 -7.43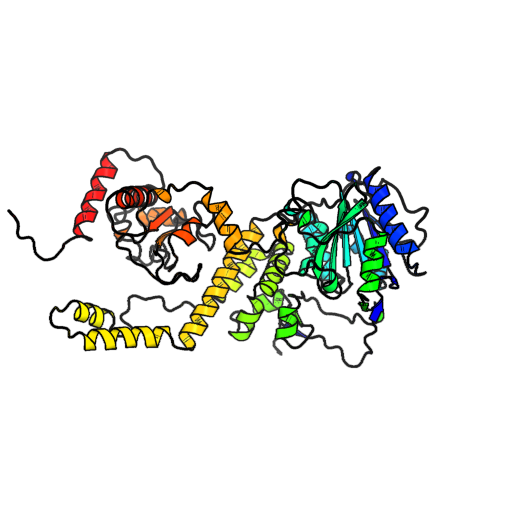7 0.658 1.00 91.12 188 CYS A O 1
ATOM 1469 N N . PHE A 1 189 ? 13.010 -6.534 0.159 1.00 92.94 189 PHE A N 1
ATOM 1470 C CA . PHE A 1 189 ? 13.476 -5.145 0.162 1.00 92.94 189 PHE A CA 1
ATOM 1471 C C . PHE A 1 189 ? 13.430 -4.475 1.541 1.00 92.94 189 PHE A C 1
ATOM 1473 O O . PHE A 1 189 ? 13.885 -3.341 1.669 1.00 92.94 189 PHE A O 1
ATOM 1480 N N . ALA A 1 190 ? 12.901 -5.140 2.574 1.00 88.38 190 ALA A N 1
ATOM 1481 C CA . ALA A 1 190 ? 12.707 -4.544 3.899 1.00 88.38 190 ALA A CA 1
ATOM 1482 C C . ALA A 1 190 ? 14.014 -4.044 4.550 1.00 88.38 190 ALA A C 1
ATOM 1484 O O . ALA A 1 190 ? 13.996 -3.088 5.326 1.00 88.38 190 ALA A O 1
ATOM 1485 N N . SER A 1 191 ? 15.157 -4.655 4.212 1.00 89.00 191 SER A N 1
ATOM 1486 C CA . SER A 1 191 ? 16.480 -4.278 4.732 1.00 89.00 191 SER A CA 1
ATOM 1487 C C . SER A 1 191 ? 16.968 -2.907 4.257 1.00 89.00 191 SER A C 1
ATOM 1489 O O . SER A 1 191 ? 17.816 -2.315 4.920 1.00 89.00 191 SER A O 1
ATOM 1491 N N . LEU A 1 192 ? 16.409 -2.361 3.169 1.00 88.00 192 LEU A N 1
ATOM 1492 C CA . LEU A 1 192 ? 16.736 -1.017 2.670 1.00 88.00 192 LEU A CA 1
ATOM 1493 C C . LEU A 1 192 ? 16.264 0.111 3.601 1.00 88.00 192 LEU A C 1
ATOM 1495 O O . LEU A 1 192 ? 16.512 1.290 3.342 1.00 88.00 192 LEU A O 1
ATOM 1499 N N . GLY A 1 193 ? 15.572 -0.241 4.683 1.00 76.06 193 GLY A N 1
ATOM 1500 C CA . GLY A 1 193 ? 14.855 0.709 5.506 1.00 76.06 193 GLY A CA 1
ATOM 1501 C C . GLY A 1 193 ? 13.531 1.086 4.861 1.00 76.06 193 GLY A C 1
ATOM 1502 O O . GLY A 1 193 ? 13.127 0.557 3.823 1.00 76.06 193 GLY A O 1
ATOM 1503 N N . GLY A 1 194 ? 12.799 1.965 5.536 1.00 61.19 194 GLY A N 1
ATOM 1504 C CA . GLY A 1 194 ? 11.435 2.264 5.127 1.00 61.19 194 GLY A CA 1
ATOM 1505 C C . GLY A 1 194 ? 10.497 1.058 5.243 1.00 61.19 194 GLY A C 1
ATOM 1506 O O . GLY A 1 194 ? 9.532 0.949 4.481 1.00 61.19 194 GLY A O 1
ATOM 1507 N N . SER A 1 195 ? 10.789 0.152 6.181 1.00 50.56 195 SER A N 1
ATOM 1508 C CA . SER A 1 195 ? 9.912 -0.966 6.492 1.00 50.56 195 SER A CA 1
ATOM 1509 C C . SER A 1 195 ? 8.499 -0.461 6.767 1.00 50.56 195 SER A C 1
ATOM 1511 O O . SER A 1 195 ? 8.272 0.692 7.133 1.00 50.56 195 SER A O 1
ATOM 1513 N N . THR A 1 196 ? 7.538 -1.350 6.576 1.00 51.53 196 THR A N 1
ATOM 1514 C CA . THR A 1 196 ? 6.112 -1.136 6.812 1.00 51.53 196 THR A CA 1
ATOM 1515 C C . THR A 1 196 ? 5.802 -0.471 8.169 1.00 51.53 196 THR A C 1
ATOM 1517 O O . THR A 1 196 ? 4.751 0.140 8.303 1.00 51.53 196 THR A O 1
ATOM 1520 N N . GLY A 1 197 ? 6.700 -0.497 9.162 1.00 50.53 197 GLY A N 1
ATOM 1521 C CA . GLY A 1 197 ? 6.597 0.273 10.406 1.00 50.53 197 GLY A CA 1
ATOM 1522 C C . GLY A 1 197 ? 6.717 1.798 10.229 1.00 50.53 197 GLY A C 1
ATOM 1523 O O . GLY A 1 197 ? 7.693 2.291 9.683 1.00 50.53 197 GLY A O 1
ATOM 1524 N N . VAL A 1 198 ? 5.716 2.528 10.746 1.00 50.53 198 VAL A N 1
ATOM 1525 C CA . VAL A 1 198 ? 5.637 3.992 10.978 1.00 50.53 198 VAL A CA 1
ATOM 1526 C C . VAL A 1 198 ? 6.659 4.833 10.201 1.00 50.53 198 VAL A C 1
ATOM 1528 O O . VAL A 1 198 ? 7.563 5.436 10.778 1.00 50.53 198 VAL A O 1
ATOM 1531 N N . GLN A 1 199 ? 6.495 4.916 8.880 1.00 65.00 199 GLN A N 1
ATOM 1532 C CA . GLN A 1 199 ? 7.186 5.944 8.114 1.00 65.00 199 GLN A CA 1
ATOM 1533 C C . GLN A 1 199 ? 6.487 7.286 8.291 1.00 65.00 199 GLN A C 1
ATOM 1535 O O . GLN A 1 199 ? 5.324 7.475 7.917 1.00 65.00 199 GLN A O 1
ATOM 1540 N N . ASP A 1 200 ? 7.220 8.236 8.861 1.00 70.38 200 ASP A N 1
ATOM 1541 C CA . ASP A 1 200 ? 6.769 9.611 8.950 1.00 70.38 200 ASP A CA 1
ATOM 1542 C C . ASP A 1 200 ? 6.945 10.311 7.598 1.00 70.38 200 ASP A C 1
ATOM 1544 O O . ASP A 1 200 ? 8.014 10.830 7.274 1.00 70.38 200 ASP A O 1
ATOM 1548 N N . LEU A 1 201 ? 5.867 10.335 6.816 1.00 80.88 201 LEU A N 1
ATOM 1549 C CA . LEU A 1 201 ? 5.807 11.018 5.525 1.00 80.88 201 LEU A CA 1
ATOM 1550 C C . LEU A 1 201 ? 5.597 12.542 5.650 1.00 80.88 201 LEU A C 1
ATOM 1552 O O . LEU A 1 201 ? 5.303 13.203 4.655 1.00 80.88 201 LEU A O 1
ATOM 1556 N N . THR A 1 202 ? 5.707 13.133 6.846 1.00 80.81 202 THR A N 1
ATOM 1557 C CA . THR A 1 202 ? 5.559 14.591 7.024 1.00 80.81 202 THR A CA 1
ATOM 1558 C C . THR A 1 202 ? 6.710 15.398 6.429 1.00 80.81 202 THR A C 1
ATOM 1560 O O . THR A 1 202 ? 6.498 16.556 6.081 1.00 80.81 202 THR A O 1
ATOM 1563 N N . ASN A 1 203 ? 7.906 14.821 6.270 1.00 85.50 203 ASN A N 1
ATOM 1564 C CA . ASN A 1 203 ? 9.061 15.524 5.713 1.00 85.50 203 ASN A CA 1
ATOM 1565 C C . ASN A 1 203 ? 9.940 14.593 4.863 1.00 85.50 203 ASN A C 1
ATOM 1567 O O . ASN A 1 203 ? 10.049 13.406 5.123 1.00 85.50 203 ASN A O 1
ATOM 1571 N N . TRP A 1 204 ? 10.617 15.126 3.848 1.00 87.31 204 TRP A N 1
ATOM 1572 C CA . TRP A 1 204 ? 11.525 14.353 2.991 1.00 87.31 204 TRP A CA 1
ATOM 1573 C C . TRP A 1 204 ? 12.809 13.915 3.702 1.00 87.31 204 TRP A C 1
ATOM 1575 O O . TRP A 1 204 ? 13.490 13.003 3.244 1.00 87.31 204 TRP A O 1
ATOM 1585 N N . THR A 1 205 ? 13.184 14.584 4.795 1.00 87.62 205 THR A N 1
ATOM 1586 C CA . THR A 1 205 ? 14.432 14.301 5.521 1.00 87.62 205 THR A CA 1
ATOM 1587 C C . THR A 1 205 ? 14.342 13.094 6.447 1.00 87.62 205 THR A C 1
ATOM 1589 O O . THR A 1 205 ? 15.382 12.586 6.851 1.00 87.62 205 THR A O 1
ATOM 1592 N N . SER A 1 206 ? 13.134 12.656 6.814 1.00 85.62 206 SER A N 1
ATOM 1593 C CA . SER A 1 206 ? 12.920 11.440 7.613 1.00 85.62 206 SER A CA 1
ATOM 1594 C C . SER A 1 206 ? 13.057 10.165 6.779 1.00 85.62 206 SER A C 1
ATOM 1596 O O . SER A 1 206 ? 13.195 9.084 7.347 1.00 85.62 206 SER A O 1
ATOM 1598 N N . LEU A 1 207 ? 13.037 10.281 5.448 1.00 88.69 207 LEU A N 1
ATOM 1599 C CA . LEU A 1 207 ? 13.108 9.144 4.541 1.00 88.69 207 LEU A CA 1
ATOM 1600 C C . LEU A 1 207 ? 14.551 8.713 4.249 1.00 88.69 207 LEU A C 1
ATOM 1602 O O . LEU A 1 207 ? 15.412 9.575 4.012 1.00 88.69 207 LEU A O 1
ATOM 1606 N N . PRO A 1 208 ? 14.823 7.393 4.167 1.00 92.12 208 PRO A N 1
ATOM 1607 C CA . PRO A 1 208 ? 16.069 6.895 3.600 1.00 92.12 208 PRO A CA 1
ATOM 1608 C C . PRO A 1 208 ? 16.250 7.454 2.189 1.00 92.12 208 PRO A C 1
ATOM 1610 O O . PRO A 1 208 ? 15.334 7.404 1.363 1.00 92.12 208 PRO A O 1
ATOM 1613 N N . SER A 1 209 ? 17.419 8.031 1.917 1.00 93.81 209 SER A N 1
ATOM 1614 C CA . SER A 1 209 ? 17.682 8.665 0.629 1.00 93.81 209 SER A CA 1
ATOM 1615 C C . SER A 1 209 ? 19.137 8.560 0.193 1.00 93.81 209 SER A C 1
ATOM 1617 O O . SER A 1 209 ? 20.046 8.499 1.020 1.00 93.81 209 SER A O 1
ATOM 1619 N N . PHE A 1 210 ? 19.346 8.570 -1.120 1.00 96.31 210 PHE A N 1
ATOM 1620 C CA . PHE A 1 210 ? 20.636 8.372 -1.781 1.00 96.31 210 PHE A CA 1
ATOM 1621 C C . PHE A 1 210 ? 20.880 9.503 -2.762 1.00 96.31 210 PHE A C 1
ATOM 1623 O O . PHE A 1 210 ? 19.944 9.959 -3.412 1.00 96.31 210 PHE A O 1
ATOM 1630 N N . VAL A 1 211 ? 22.130 9.956 -2.878 1.00 95.94 211 VAL A N 1
ATOM 1631 C CA . VAL A 1 211 ? 22.464 11.119 -3.715 1.00 95.94 211 VAL A CA 1
ATOM 1632 C C . VAL A 1 211 ? 22.170 10.858 -5.193 1.00 95.94 211 VAL A C 1
ATOM 1634 O O . VAL A 1 211 ? 21.844 11.804 -5.897 1.00 95.94 211 VAL A O 1
ATOM 1637 N N . ASN A 1 212 ? 22.286 9.606 -5.641 1.00 95.00 212 ASN A N 1
ATOM 1638 C CA . ASN A 1 212 ? 22.035 9.185 -7.017 1.00 95.00 212 ASN A CA 1
ATOM 1639 C C . ASN A 1 212 ? 21.765 7.674 -7.121 1.00 95.00 212 ASN A C 1
ATOM 1641 O O . ASN A 1 212 ? 21.929 6.924 -6.148 1.00 95.00 212 ASN A O 1
ATOM 1645 N N . ASP A 1 213 ? 21.420 7.241 -8.334 1.00 95.62 213 ASP A N 1
ATOM 1646 C CA . ASP A 1 213 ? 21.140 5.852 -8.710 1.00 95.62 213 ASP A CA 1
ATOM 1647 C C . ASP A 1 213 ? 22.289 4.895 -8.335 1.00 95.62 213 ASP A C 1
ATOM 1649 O O . ASP A 1 213 ? 22.068 3.834 -7.751 1.00 95.62 213 ASP A O 1
ATOM 1653 N N . VAL A 1 214 ? 23.542 5.296 -8.580 1.00 96.00 214 VAL A N 1
ATOM 1654 C CA . VAL A 1 214 ? 24.734 4.471 -8.306 1.00 96.00 214 VAL A CA 1
ATOM 1655 C C . VAL A 1 214 ? 24.892 4.186 -6.812 1.00 96.00 214 VAL A C 1
ATOM 1657 O O . VAL A 1 214 ? 25.195 3.058 -6.419 1.00 96.00 214 VAL A O 1
ATOM 1660 N N . GLN A 1 215 ? 24.712 5.196 -5.957 1.00 96.50 215 GLN A N 1
ATOM 1661 C CA . GLN A 1 215 ? 24.801 5.010 -4.508 1.00 96.50 215 GLN A CA 1
ATOM 1662 C C . GLN A 1 215 ? 23.698 4.093 -3.985 1.00 96.50 215 GLN A C 1
ATOM 1664 O O . GLN A 1 215 ? 23.972 3.244 -3.136 1.00 96.50 215 GLN A O 1
ATOM 1669 N N . PHE A 1 216 ? 22.481 4.233 -4.513 1.00 96.12 216 PHE A N 1
ATOM 1670 C CA . PHE A 1 216 ? 21.369 3.352 -4.177 1.00 96.12 216 PHE A CA 1
ATOM 1671 C C . PHE A 1 216 ? 21.675 1.889 -4.543 1.00 96.12 216 PHE A C 1
ATOM 1673 O O . PHE A 1 216 ? 21.549 1.001 -3.697 1.00 96.12 216 PHE A O 1
ATOM 1680 N N . LEU A 1 217 ? 22.161 1.625 -5.761 1.00 95.81 217 LEU A N 1
ATOM 1681 C CA . LEU A 1 217 ? 22.485 0.261 -6.198 1.00 95.81 217 LEU A CA 1
ATOM 1682 C C . LEU A 1 217 ? 23.645 -0.346 -5.403 1.00 95.81 217 LEU A C 1
ATOM 1684 O O . LEU A 1 217 ? 23.554 -1.497 -4.978 1.00 95.81 217 LEU A O 1
ATOM 1688 N N . LYS A 1 218 ? 24.698 0.428 -5.114 1.00 96.00 218 LYS A N 1
ATOM 1689 C CA . LYS A 1 218 ? 25.795 -0.011 -4.233 1.00 96.00 218 LYS A CA 1
ATOM 1690 C C . LYS A 1 218 ? 25.306 -0.356 -2.831 1.00 96.00 218 LYS A C 1
ATOM 1692 O O . LYS A 1 218 ? 25.795 -1.307 -2.221 1.00 96.00 218 LYS A O 1
ATOM 1697 N N . HIS A 1 219 ? 24.336 0.393 -2.312 1.00 95.56 219 HIS A N 1
ATOM 1698 C CA . HIS A 1 219 ? 23.733 0.078 -1.025 1.00 95.56 219 HIS A CA 1
ATOM 1699 C C . HIS A 1 219 ? 22.936 -1.233 -1.077 1.00 95.56 219 HIS A C 1
ATOM 1701 O O . HIS A 1 219 ? 23.115 -2.076 -0.202 1.00 95.56 219 HIS A O 1
ATOM 1707 N N . CYS A 1 220 ? 22.162 -1.467 -2.144 1.00 95.12 220 CYS A N 1
ATOM 1708 C CA . CYS A 1 220 ? 21.480 -2.747 -2.370 1.00 95.12 220 CYS A CA 1
ATOM 1709 C C . CYS A 1 220 ? 22.461 -3.933 -2.421 1.00 95.12 220 CYS A C 1
ATOM 1711 O O . CYS A 1 220 ? 22.170 -4.988 -1.867 1.00 95.12 220 CYS A O 1
ATOM 1713 N N . GLN A 1 221 ? 23.629 -3.759 -3.056 1.00 94.44 221 GLN A N 1
ATOM 1714 C CA . GLN A 1 221 ? 24.698 -4.770 -3.067 1.00 94.44 221 GLN A CA 1
ATOM 1715 C C . GLN A 1 221 ? 25.285 -4.998 -1.671 1.00 94.44 221 GLN A C 1
ATOM 1717 O O . GLN A 1 221 ? 25.539 -6.132 -1.289 1.00 94.44 221 GLN A O 1
ATOM 1722 N N . THR A 1 222 ? 25.502 -3.921 -0.911 1.00 95.69 222 THR A N 1
ATOM 1723 C CA . THR A 1 222 ? 26.083 -3.985 0.441 1.00 95.69 222 THR A CA 1
ATOM 1724 C C . THR A 1 222 ? 25.174 -4.741 1.410 1.00 95.69 222 THR A C 1
ATOM 1726 O O . THR A 1 222 ? 25.665 -5.442 2.289 1.00 95.69 222 THR A O 1
ATOM 1729 N N . LEU A 1 223 ? 23.858 -4.605 1.243 1.00 95.06 223 LEU A N 1
ATOM 1730 C CA . LEU A 1 223 ? 22.852 -5.327 2.022 1.00 95.06 223 LEU A CA 1
ATOM 1731 C C . LEU A 1 223 ? 22.599 -6.759 1.527 1.00 95.06 223 LEU A C 1
ATOM 1733 O O . LEU A 1 223 ? 21.773 -7.443 2.123 1.00 95.06 223 LEU A O 1
ATOM 1737 N N . ASP A 1 224 ? 23.273 -7.181 0.452 1.00 94.00 224 ASP A N 1
ATOM 1738 C CA . ASP A 1 224 ? 23.130 -8.496 -0.183 1.00 94.00 224 ASP A CA 1
ATOM 1739 C C . ASP A 1 224 ? 21.662 -8.887 -0.411 1.00 94.00 224 ASP A C 1
ATOM 1741 O O . ASP A 1 224 ? 21.194 -9.954 -0.024 1.00 94.00 224 ASP A O 1
ATOM 1745 N N . ILE A 1 225 ? 20.890 -7.962 -0.991 1.00 94.50 225 ILE A N 1
ATOM 1746 C CA . ILE A 1 225 ? 19.464 -8.190 -1.230 1.00 94.50 225 ILE A CA 1
ATOM 1747 C C . ILE A 1 225 ? 19.309 -9.317 -2.243 1.00 94.50 225 ILE A C 1
ATOM 1749 O O . ILE A 1 225 ? 19.732 -9.190 -3.394 1.00 94.50 225 ILE A O 1
ATOM 1753 N N . GLU A 1 226 ? 18.631 -10.382 -1.838 1.00 95.06 226 GLU A N 1
ATOM 1754 C CA . GLU A 1 226 ? 18.336 -11.527 -2.687 1.00 95.06 226 GLU A CA 1
ATOM 1755 C C . GLU A 1 226 ? 16.870 -11.543 -3.122 1.00 95.06 226 GLU A C 1
ATOM 1757 O O . GLU A 1 226 ? 15.957 -11.293 -2.336 1.00 95.06 226 GLU A O 1
ATOM 1762 N N . VAL A 1 227 ? 16.635 -11.894 -4.384 1.00 94.19 227 VAL A N 1
ATOM 1763 C CA . VAL A 1 227 ? 15.299 -12.078 -4.955 1.00 94.19 227 VAL A CA 1
ATOM 1764 C C . VAL A 1 227 ? 15.107 -13.515 -5.410 1.00 94.19 227 VAL A C 1
ATOM 1766 O O . VAL A 1 227 ? 16.060 -14.219 -5.752 1.00 94.19 227 VAL A O 1
ATOM 1769 N N . LEU A 1 228 ? 13.853 -13.956 -5.416 1.00 91.50 228 LEU A N 1
ATOM 1770 C CA . LEU A 1 228 ? 13.507 -15.298 -5.851 1.00 91.50 228 LEU A CA 1
ATOM 1771 C C . LEU A 1 228 ? 13.573 -15.405 -7.377 1.00 91.50 228 LEU A C 1
ATOM 1773 O O . LEU A 1 228 ? 12.985 -14.581 -8.078 1.00 91.50 228 LEU A O 1
ATOM 1777 N N . GLN A 1 229 ? 14.248 -16.437 -7.889 1.00 93.00 229 GLN A N 1
ATOM 1778 C CA . GLN A 1 229 ? 14.292 -16.674 -9.331 1.00 93.00 229 GLN A CA 1
ATOM 1779 C C . GLN A 1 229 ? 12.903 -17.009 -9.881 1.00 93.00 229 GLN A C 1
ATOM 1781 O O . GLN A 1 229 ? 12.118 -17.705 -9.228 1.00 93.00 229 GLN A O 1
ATOM 1786 N N . ALA A 1 230 ? 12.610 -16.560 -11.102 1.00 91.62 230 ALA A N 1
ATOM 1787 C CA . ALA A 1 230 ? 11.305 -16.740 -11.729 1.00 91.62 230 ALA A CA 1
ATOM 1788 C C . ALA A 1 230 ? 10.838 -18.205 -11.764 1.00 91.62 230 ALA A C 1
ATOM 1790 O O . ALA A 1 230 ? 9.665 -18.477 -11.533 1.00 91.62 230 ALA A O 1
ATOM 1791 N N . GLU A 1 231 ? 11.751 -19.156 -11.973 1.00 89.50 231 GLU A N 1
ATOM 1792 C CA . GLU A 1 231 ? 11.469 -20.597 -12.011 1.00 89.50 231 GLU A CA 1
ATOM 1793 C C . GLU A 1 231 ? 11.151 -21.192 -10.630 1.00 89.50 231 GLU A C 1
ATOM 1795 O O . GLU A 1 231 ? 10.540 -22.262 -10.535 1.00 89.50 231 GLU A O 1
ATOM 1800 N N . SER A 1 232 ? 11.583 -20.520 -9.560 1.00 86.75 232 SER A N 1
ATOM 1801 C CA . SER A 1 232 ? 11.336 -20.901 -8.167 1.00 86.75 232 SER A CA 1
ATOM 1802 C C . SER A 1 232 ? 10.085 -20.235 -7.584 1.00 86.75 232 SER A C 1
ATOM 1804 O O . SER A 1 232 ? 9.581 -20.695 -6.555 1.00 86.75 232 SER A O 1
ATOM 1806 N N . ARG A 1 233 ? 9.532 -19.209 -8.250 1.00 82.12 233 ARG A N 1
ATOM 1807 C CA . ARG A 1 233 ? 8.190 -18.678 -7.973 1.00 82.12 233 ARG A CA 1
ATOM 1808 C C . ARG A 1 233 ? 7.175 -19.740 -8.397 1.00 82.12 233 ARG A C 1
ATOM 1810 O O . ARG A 1 233 ? 6.796 -19.812 -9.559 1.00 82.12 233 ARG A O 1
ATOM 1817 N N . GLY A 1 234 ? 6.793 -20.633 -7.485 1.00 68.94 234 GLY A N 1
ATOM 1818 C CA . GLY A 1 234 ? 5.742 -21.620 -7.761 1.00 68.94 234 GLY A CA 1
ATOM 1819 C C . GLY A 1 234 ? 4.434 -20.957 -8.219 1.00 68.94 234 GLY A C 1
ATOM 1820 O O . GLY A 1 234 ? 4.295 -19.734 -8.145 1.00 68.94 234 GLY A O 1
ATOM 1821 N N . ASP A 1 235 ? 3.453 -21.765 -8.631 1.00 66.88 235 ASP A N 1
ATOM 1822 C CA . ASP A 1 235 ? 2.080 -21.303 -8.885 1.00 66.88 235 ASP A CA 1
ATOM 1823 C C . ASP A 1 235 ? 1.439 -20.866 -7.558 1.00 66.88 235 ASP A C 1
ATOM 1825 O O . ASP A 1 235 ? 0.678 -21.600 -6.924 1.00 66.88 235 ASP A O 1
ATOM 1829 N N . LEU A 1 236 ? 1.821 -19.688 -7.069 1.00 60.62 236 LEU A N 1
ATOM 1830 C CA . LEU A 1 236 ? 1.244 -19.104 -5.874 1.00 60.62 236 LEU A CA 1
ATOM 1831 C C . LEU A 1 236 ? -0.196 -18.716 -6.206 1.00 60.62 236 LEU A C 1
ATOM 1833 O O . LEU A 1 236 ? -0.478 -17.946 -7.123 1.00 60.62 236 LEU A O 1
ATOM 1837 N N . SER A 1 237 ? -1.121 -19.325 -5.473 1.00 58.88 237 SER A N 1
ATOM 1838 C CA . SER A 1 237 ? -2.555 -19.075 -5.560 1.00 58.88 237 SER A CA 1
ATOM 1839 C C . SER A 1 237 ? -2.901 -17.613 -5.255 1.00 58.88 237 SER A C 1
ATOM 1841 O O . SER A 1 237 ? -2.127 -16.908 -4.618 1.00 58.88 237 SER A O 1
ATOM 1843 N N . ARG A 1 238 ? -4.095 -17.191 -5.697 1.00 72.31 238 ARG A N 1
ATOM 1844 C CA . ARG A 1 238 ? -4.676 -15.830 -5.672 1.00 72.31 238 ARG A CA 1
ATOM 1845 C C . ARG A 1 238 ? -4.835 -15.200 -4.270 1.00 72.31 238 ARG A C 1
ATOM 1847 O O . ARG A 1 238 ? -5.940 -14.827 -3.886 1.00 72.31 238 ARG A O 1
ATOM 1854 N N . GLY A 1 239 ? -3.759 -15.076 -3.506 1.00 82.12 239 GLY A N 1
ATOM 1855 C CA . GLY A 1 239 ? -3.763 -14.539 -2.150 1.00 82.12 239 GLY A CA 1
ATOM 1856 C C . GLY A 1 239 ? -3.029 -13.208 -2.016 1.00 82.12 239 GLY A C 1
ATOM 1857 O O . GLY A 1 239 ? -2.226 -12.830 -2.866 1.00 82.12 239 GLY A O 1
ATOM 1858 N N . VAL A 1 240 ? -3.312 -12.503 -0.924 1.00 87.38 240 VAL A N 1
ATOM 1859 C CA . VAL A 1 240 ? -2.646 -11.257 -0.520 1.00 87.38 240 VAL A CA 1
ATOM 1860 C C . VAL A 1 240 ? -1.710 -11.550 0.652 1.00 87.38 240 VAL A C 1
ATOM 1862 O O . VAL A 1 240 ? -2.123 -12.218 1.601 1.00 87.38 240 VAL A O 1
ATOM 1865 N N . SER A 1 241 ? -0.460 -11.076 0.598 1.00 87.06 241 SER A N 1
ATOM 1866 C CA . SER A 1 241 ? 0.444 -11.125 1.762 1.00 87.06 241 SER A CA 1
ATOM 1867 C C . SER A 1 241 ? 0.118 -9.965 2.700 1.00 87.06 241 SER A C 1
ATOM 1869 O O . SER A 1 241 ? 0.097 -8.809 2.273 1.00 87.06 241 SER A O 1
ATOM 1871 N N . LEU A 1 242 ? -0.097 -10.263 3.982 1.00 88.88 242 LEU A N 1
ATOM 1872 C CA . LEU A 1 242 ? -0.422 -9.258 4.995 1.00 88.88 242 LEU A CA 1
ATOM 1873 C C . LEU A 1 242 ? 0.806 -8.697 5.729 1.00 88.88 242 LEU A C 1
ATOM 1875 O O . LEU A 1 242 ? 0.639 -7.864 6.611 1.00 88.88 242 LEU A O 1
ATOM 1879 N N . GLY A 1 243 ? 2.027 -9.066 5.331 1.00 85.69 243 GLY A N 1
ATOM 1880 C CA . GLY A 1 243 ? 3.264 -8.540 5.921 1.00 85.69 243 GLY A CA 1
ATOM 1881 C C . GLY A 1 243 ? 4.009 -9.548 6.794 1.00 85.69 243 GLY A C 1
ATOM 1882 O O . GLY A 1 243 ? 3.587 -10.695 6.940 1.00 85.69 243 GLY A O 1
ATOM 1883 N N . ALA A 1 244 ? 5.147 -9.116 7.336 1.00 83.44 244 ALA A N 1
ATOM 1884 C CA . ALA A 1 244 ? 6.089 -9.994 8.025 1.00 83.44 244 ALA A CA 1
ATOM 1885 C C . ALA A 1 244 ? 5.543 -10.474 9.376 1.00 83.44 244 ALA A C 1
ATOM 1887 O O . ALA A 1 244 ? 5.638 -11.665 9.663 1.00 83.44 244 ALA A O 1
ATOM 1888 N N . ASP A 1 245 ? 4.889 -9.594 10.144 1.00 85.94 245 ASP A N 1
ATOM 1889 C CA . ASP A 1 245 ? 4.309 -9.941 11.449 1.00 85.94 245 ASP A CA 1
ATOM 1890 C C . ASP A 1 245 ? 3.243 -11.044 11.306 1.00 85.94 245 ASP A C 1
ATOM 1892 O O . ASP A 1 245 ? 3.136 -11.963 12.122 1.00 85.94 245 ASP A O 1
ATOM 1896 N N . TRP A 1 246 ? 2.462 -10.979 10.223 1.00 89.81 246 TRP A N 1
ATOM 1897 C CA . TRP A 1 246 ? 1.455 -11.984 9.883 1.00 89.81 246 TRP A CA 1
ATOM 1898 C C . TRP A 1 246 ? 2.078 -13.335 9.517 1.00 89.81 246 TRP A C 1
ATOM 1900 O O . TRP A 1 246 ? 1.607 -14.384 9.970 1.00 89.81 246 TRP A O 1
ATOM 1910 N N . GLU A 1 247 ? 3.121 -13.311 8.686 1.00 88.62 247 GLU A N 1
ATOM 1911 C CA . GLU A 1 247 ? 3.845 -14.505 8.245 1.00 88.62 247 GLU A CA 1
ATOM 1912 C C . GLU A 1 247 ? 4.557 -15.177 9.435 1.00 88.62 247 GLU A C 1
ATOM 1914 O O . GLU A 1 247 ? 4.443 -16.390 9.624 1.00 88.62 247 GLU A O 1
ATOM 1919 N N . GLU A 1 248 ? 5.196 -14.401 10.314 1.00 89.00 248 GLU A N 1
ATOM 1920 C CA . GLU A 1 248 ? 5.830 -14.902 11.539 1.00 89.00 248 GLU A CA 1
ATOM 1921 C C . GLU A 1 248 ? 4.808 -15.556 12.481 1.00 89.00 248 GLU A C 1
ATOM 1923 O O . GLU A 1 248 ? 4.998 -16.701 12.903 1.00 89.00 248 GLU A O 1
ATOM 1928 N N . ALA A 1 249 ? 3.676 -14.891 12.741 1.00 88.75 249 ALA A N 1
ATOM 1929 C CA . ALA A 1 249 ? 2.614 -15.423 13.601 1.00 88.75 249 ALA A CA 1
ATOM 1930 C C . ALA A 1 249 ? 2.019 -16.749 13.087 1.00 88.75 249 ALA A C 1
ATOM 1932 O O . ALA A 1 249 ? 1.514 -17.561 13.871 1.00 88.75 249 ALA A O 1
ATOM 1933 N N . ASN A 1 250 ? 2.105 -16.994 11.776 1.00 90.31 250 ASN A N 1
ATOM 1934 C CA . ASN A 1 250 ? 1.602 -18.202 11.127 1.00 90.31 250 ASN A CA 1
ATOM 1935 C C . ASN A 1 250 ? 2.701 -19.218 10.754 1.00 90.31 250 ASN A C 1
ATOM 1937 O O . ASN A 1 250 ? 2.397 -20.236 10.128 1.00 90.31 250 ASN A O 1
ATOM 1941 N N . GLY A 1 251 ? 3.949 -19.000 11.187 1.00 86.25 251 GLY A N 1
ATOM 1942 C CA . GLY A 1 251 ? 5.052 -19.948 11.018 1.00 86.25 251 GLY A CA 1
ATOM 1943 C C . GLY A 1 251 ? 5.641 -20.008 9.605 1.00 86.25 251 GLY A C 1
ATOM 1944 O O . GLY A 1 251 ? 6.216 -21.033 9.236 1.00 86.25 251 GLY A O 1
ATOM 1945 N N . GLY A 1 252 ? 5.494 -18.945 8.811 1.00 84.31 252 GLY A N 1
ATOM 1946 C CA . GLY A 1 252 ? 6.090 -18.817 7.482 1.00 84.31 252 GLY A CA 1
ATOM 1947 C C . GLY A 1 252 ? 5.209 -18.061 6.479 1.00 84.31 252 GLY A C 1
ATOM 1948 O O . GLY A 1 252 ? 4.214 -17.447 6.859 1.00 84.31 252 GLY A O 1
ATOM 1949 N N . PRO A 1 253 ? 5.547 -18.116 5.177 1.00 81.88 253 PRO A N 1
ATOM 1950 C CA . PRO A 1 253 ? 4.785 -17.439 4.131 1.00 81.88 253 PRO A CA 1
ATOM 1951 C C . PRO A 1 253 ? 3.332 -17.931 4.059 1.00 81.88 253 PRO A C 1
ATOM 1953 O O . PRO A 1 253 ? 3.061 -19.082 3.686 1.00 81.88 253 PRO A O 1
ATOM 1956 N N . VAL A 1 254 ? 2.398 -17.041 4.406 1.00 87.88 254 VAL A N 1
ATOM 1957 C CA . VAL A 1 254 ? 0.952 -17.284 4.392 1.00 87.88 254 VAL A CA 1
ATOM 1958 C C . VAL A 1 254 ? 0.240 -16.125 3.718 1.00 87.88 254 VAL A C 1
ATOM 1960 O O . VAL A 1 254 ? 0.372 -14.972 4.123 1.00 87.88 254 VAL A O 1
ATOM 1963 N N . TRP A 1 255 ? -0.587 -16.449 2.730 1.00 88.62 255 TRP A N 1
ATOM 1964 C CA . TRP A 1 255 ? -1.434 -15.486 2.038 1.00 88.62 255 TRP A CA 1
ATOM 1965 C C . TRP A 1 255 ? -2.885 -15.626 2.475 1.00 88.62 255 TRP A C 1
ATOM 1967 O O . TRP A 1 255 ? -3.317 -16.670 2.966 1.00 88.62 255 TRP A O 1
ATOM 1977 N N . VAL A 1 256 ? -3.653 -14.568 2.252 1.00 91.19 256 VAL A N 1
ATOM 1978 C CA . VAL A 1 256 ? -5.084 -14.535 2.532 1.00 91.19 256 VAL A CA 1
ATOM 1979 C C . VAL A 1 256 ? -5.864 -14.480 1.228 1.00 91.19 256 VAL A C 1
ATOM 1981 O O . VAL A 1 256 ? -5.665 -13.586 0.404 1.00 91.19 256 VAL A O 1
ATOM 1984 N N . ASP A 1 257 ? -6.763 -15.442 1.046 1.00 91.12 257 ASP A N 1
ATOM 1985 C CA . ASP A 1 257 ? -7.810 -15.372 0.033 1.00 91.12 257 ASP A CA 1
ATOM 1986 C C . ASP A 1 257 ? -8.907 -14.425 0.538 1.00 91.12 257 ASP A C 1
ATOM 1988 O O . ASP A 1 257 ? -9.621 -14.743 1.493 1.00 91.12 257 ASP A O 1
ATOM 1992 N N . LEU A 1 258 ? -9.025 -13.243 -0.075 1.00 90.88 258 LEU A N 1
ATOM 1993 C CA . LEU A 1 258 ? -9.986 -12.234 0.377 1.00 90.88 258 LEU A CA 1
ATOM 1994 C C . LEU A 1 258 ? -11.441 -12.700 0.201 1.00 90.88 258 LEU A C 1
ATOM 1996 O O . LEU A 1 258 ? -12.294 -12.364 1.017 1.00 90.88 258 LEU A O 1
ATOM 2000 N N . ASP A 1 259 ? -11.740 -13.504 -0.821 1.00 90.38 259 ASP A N 1
ATOM 2001 C CA . ASP A 1 259 ? -13.104 -13.982 -1.058 1.00 90.38 259 ASP A CA 1
ATOM 2002 C C . ASP A 1 259 ? -13.522 -15.021 -0.025 1.00 90.38 259 ASP A C 1
ATOM 2004 O O . ASP A 1 259 ? -14.639 -14.972 0.499 1.00 90.38 259 ASP A O 1
ATOM 2008 N N . LEU A 1 260 ? -12.618 -15.949 0.293 1.00 92.19 260 LEU A N 1
ATOM 2009 C CA . LEU A 1 260 ? -12.868 -16.956 1.319 1.00 92.19 260 LEU A CA 1
ATOM 2010 C C . LEU A 1 260 ? -12.843 -16.361 2.730 1.00 92.19 260 LEU A C 1
ATOM 2012 O O . LEU A 1 260 ? -13.553 -16.870 3.596 1.00 92.19 260 LEU A O 1
ATOM 2016 N N . LEU A 1 261 ? -12.076 -15.289 2.971 1.00 93.88 261 LEU A N 1
ATOM 2017 C CA . LEU A 1 261 ? -12.050 -14.603 4.266 1.00 93.88 261 LEU A CA 1
ATOM 2018 C C . LEU A 1 261 ? -13.440 -14.075 4.638 1.00 93.88 261 LEU A C 1
ATOM 2020 O O . LEU A 1 261 ? -13.918 -14.347 5.736 1.00 93.88 261 LEU A O 1
ATOM 2024 N N . LEU A 1 262 ? -14.118 -13.380 3.719 1.00 92.81 262 LEU A N 1
ATOM 2025 C CA . LEU A 1 262 ? -15.467 -12.863 3.979 1.00 92.81 262 LEU A CA 1
ATOM 2026 C C . LEU A 1 262 ? -16.482 -13.989 4.214 1.00 92.81 262 LEU A C 1
ATOM 2028 O O . LEU A 1 262 ? -17.393 -13.848 5.026 1.00 92.81 262 LEU A O 1
ATOM 2032 N N . GLN A 1 263 ? -16.307 -15.127 3.537 1.00 92.50 263 GLN A N 1
ATOM 2033 C CA . GLN A 1 263 ? -17.160 -16.309 3.700 1.00 92.50 263 GLN A CA 1
ATOM 2034 C C . GLN A 1 263 ? -16.898 -17.067 5.006 1.00 92.50 263 GLN A C 1
ATOM 2036 O O . GLN A 1 263 ? -17.748 -17.846 5.435 1.00 92.50 263 GLN A O 1
ATOM 2041 N N . ALA A 1 264 ? -15.746 -16.851 5.650 1.00 89.69 264 ALA A N 1
ATOM 2042 C CA . ALA A 1 264 ? -15.406 -17.508 6.908 1.00 89.69 264 ALA A CA 1
ATOM 2043 C C . ALA A 1 264 ? -16.311 -17.062 8.071 1.00 89.69 264 ALA A C 1
ATOM 2045 O O . ALA A 1 264 ? -16.416 -17.773 9.071 1.00 89.69 264 ALA A O 1
ATOM 2046 N N . GLY A 1 265 ? -16.984 -15.912 7.947 1.00 88.31 265 GLY A N 1
ATOM 2047 C CA . GLY A 1 265 ? -17.867 -15.386 8.983 1.00 88.31 265 GLY A CA 1
ATOM 2048 C C . GLY A 1 265 ? -17.095 -15.046 10.259 1.00 88.31 265 GLY A C 1
ATOM 2049 O O . GLY A 1 265 ? -16.105 -14.317 10.221 1.00 88.31 265 GLY A O 1
ATOM 2050 N N . ARG A 1 266 ? -17.546 -15.545 11.415 1.00 90.31 266 ARG A N 1
ATOM 2051 C CA . ARG A 1 266 ? -16.927 -15.234 12.712 1.00 90.31 266 ARG A CA 1
ATOM 2052 C C . ARG A 1 266 ? -15.644 -16.037 12.923 1.00 90.31 266 ARG A C 1
ATOM 2054 O O . ARG A 1 266 ? -15.672 -17.260 13.027 1.00 90.31 266 ARG A O 1
ATOM 2061 N N . LEU A 1 267 ? -14.533 -15.326 13.066 1.00 93.69 267 LEU A N 1
ATOM 2062 C CA . LEU A 1 267 ? -13.209 -15.904 13.260 1.00 93.69 267 LEU A CA 1
ATOM 2063 C C . LEU A 1 267 ? -12.905 -16.195 14.743 1.00 93.69 267 LEU A C 1
ATOM 2065 O O . LEU A 1 267 ? -13.383 -15.470 15.632 1.00 93.69 267 LEU A O 1
ATOM 2069 N N . PRO A 1 268 ? -12.069 -17.210 15.041 1.00 93.25 268 PRO A N 1
ATOM 2070 C CA . PRO A 1 268 ? -11.571 -17.455 16.392 1.00 93.25 268 PRO A CA 1
ATOM 2071 C C . PRO A 1 268 ? -10.661 -16.310 16.865 1.00 93.25 268 PRO A C 1
ATOM 2073 O O . PRO A 1 268 ? -10.067 -15.595 16.062 1.00 93.25 268 PRO A O 1
ATOM 2076 N N . ASN A 1 269 ? -10.526 -16.134 18.185 1.00 91.31 269 ASN A N 1
ATOM 2077 C CA . ASN A 1 269 ? -9.800 -14.990 18.761 1.00 91.31 269 ASN A CA 1
ATOM 2078 C C . ASN A 1 269 ? -8.350 -14.885 18.283 1.00 91.31 269 ASN A C 1
ATOM 2080 O O . ASN A 1 269 ? -7.894 -13.782 18.011 1.00 91.31 269 ASN A O 1
ATOM 2084 N N . LYS A 1 270 ? -7.654 -16.020 18.138 1.00 93.00 270 LYS A N 1
ATOM 2085 C CA . LYS A 1 270 ? -6.286 -16.054 17.607 1.00 93.00 270 LYS A CA 1
ATOM 2086 C C . LYS A 1 270 ? -6.216 -15.412 16.216 1.00 93.00 270 LYS A C 1
ATOM 2088 O O . LYS A 1 270 ? -5.464 -14.465 16.029 1.00 93.00 270 LYS A O 1
ATOM 2093 N N . ASP A 1 271 ? -7.060 -15.866 15.291 1.00 93.62 271 ASP A N 1
ATOM 2094 C CA . ASP A 1 271 ? -7.072 -15.355 13.918 1.00 93.62 271 ASP A CA 1
ATOM 2095 C C . ASP A 1 271 ? -7.483 -13.880 13.859 1.00 93.62 271 ASP A C 1
ATOM 2097 O O . ASP A 1 271 ? -6.914 -13.128 13.078 1.00 93.62 271 ASP A O 1
ATOM 2101 N N . VAL A 1 272 ? -8.423 -13.437 14.704 1.00 93.38 272 VAL A N 1
ATOM 2102 C CA . VAL A 1 272 ? -8.791 -12.012 14.785 1.00 93.38 272 VAL A CA 1
ATOM 2103 C C . VAL A 1 272 ? -7.636 -11.165 15.300 1.00 93.38 272 VAL A C 1
ATOM 2105 O O . VAL A 1 272 ? -7.400 -10.087 14.772 1.00 93.38 272 VAL A O 1
ATOM 2108 N N . PHE A 1 273 ? -6.908 -11.629 16.314 1.00 93.19 273 PHE A N 1
ATOM 2109 C CA . PHE A 1 273 ? -5.786 -10.873 16.870 1.00 93.19 273 PHE A CA 1
ATOM 2110 C C . PHE A 1 273 ? -4.634 -10.741 15.878 1.00 93.19 273 PHE A C 1
ATOM 2112 O O . PHE A 1 273 ? -4.028 -9.678 15.800 1.00 93.19 273 PHE A O 1
ATOM 2119 N N . GLU A 1 274 ? -4.359 -11.793 15.111 1.00 93.44 274 GLU A N 1
ATOM 2120 C CA . GLU A 1 274 ? -3.356 -11.766 14.046 1.00 93.44 274 GLU A CA 1
ATOM 2121 C C . GLU A 1 274 ? -3.802 -10.868 12.884 1.00 93.44 274 GLU A C 1
ATOM 2123 O O . GLU A 1 274 ? -3.043 -10.009 12.440 1.00 93.44 274 GLU A O 1
ATOM 2128 N N . LEU A 1 275 ? -5.047 -11.027 12.419 1.00 94.19 275 LEU A N 1
ATOM 2129 C CA . LEU A 1 275 ? -5.583 -10.320 11.251 1.00 94.19 275 LEU A CA 1
ATOM 2130 C C . LEU A 1 275 ? -5.772 -8.822 11.513 1.00 94.19 275 LEU A C 1
ATOM 2132 O O . LEU A 1 275 ? -5.551 -8.012 10.619 1.00 94.19 275 LEU A O 1
ATOM 2136 N N . LEU A 1 276 ? -6.189 -8.463 12.732 1.00 92.75 276 LEU A N 1
ATOM 2137 C CA . LEU A 1 276 ? -6.403 -7.077 13.159 1.00 92.75 276 LEU A CA 1
ATOM 2138 C C . LEU A 1 276 ? -5.163 -6.454 13.816 1.00 92.75 276 LEU A C 1
ATOM 2140 O O . LEU A 1 276 ? -5.260 -5.387 14.425 1.00 92.75 276 LEU A O 1
ATOM 2144 N N . SER A 1 277 ? -4.000 -7.105 13.722 1.00 90.12 277 SER A N 1
ATOM 2145 C CA . SER A 1 277 ? -2.734 -6.456 14.062 1.00 90.12 277 SER A CA 1
ATOM 2146 C C . SER A 1 277 ? -2.499 -5.251 13.146 1.00 90.12 277 SER A C 1
ATOM 2148 O O . SER A 1 277 ? -2.983 -5.212 12.015 1.00 90.12 277 SER A O 1
ATOM 2150 N N . GLU A 1 278 ? -1.774 -4.241 13.631 1.00 84.00 278 GLU A N 1
ATOM 2151 C CA . GLU A 1 278 ? -1.626 -2.969 12.915 1.00 84.00 278 GLU A CA 1
ATOM 2152 C C . GLU A 1 278 ? -1.048 -3.155 11.502 1.00 84.00 278 GLU A C 1
ATOM 2154 O O . GLU A 1 278 ? -1.566 -2.581 10.547 1.00 84.00 278 GLU A O 1
ATOM 2159 N N . GLU A 1 279 ? -0.008 -3.979 11.332 1.00 84.56 279 GLU A N 1
ATOM 2160 C CA . GLU A 1 279 ? 0.543 -4.260 10.004 1.00 84.56 279 GLU A CA 1
ATOM 2161 C C . GLU A 1 279 ? -0.434 -5.032 9.115 1.00 84.56 279 GLU A C 1
ATOM 2163 O O . GLU A 1 279 ? -0.704 -4.599 7.988 1.00 84.56 279 GLU A O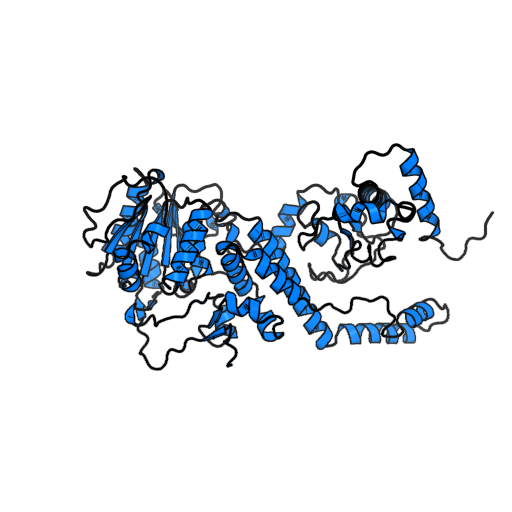 1
ATOM 2168 N N . ALA A 1 280 ? -0.960 -6.151 9.619 1.00 90.06 280 ALA A N 1
ATOM 2169 C CA . ALA A 1 280 ? -1.796 -7.039 8.825 1.00 90.06 280 ALA A CA 1
ATOM 2170 C C . ALA A 1 280 ? -3.070 -6.337 8.361 1.00 90.06 280 ALA A C 1
ATOM 2172 O O . ALA A 1 280 ? -3.439 -6.432 7.189 1.00 90.06 280 ALA A O 1
ATOM 2173 N N . PHE A 1 281 ? -3.699 -5.576 9.259 1.00 91.69 281 PHE A N 1
ATOM 2174 C CA . PHE A 1 281 ? -4.931 -4.873 8.959 1.00 91.69 281 PHE A CA 1
ATOM 2175 C C . PHE A 1 281 ? -4.727 -3.742 7.955 1.00 91.69 281 PHE A C 1
ATOM 2177 O O . PHE A 1 281 ? -5.522 -3.615 7.034 1.00 91.69 281 PHE A O 1
ATOM 2184 N N . ASN A 1 282 ? -3.645 -2.964 8.069 1.00 87.44 282 ASN A N 1
ATOM 2185 C CA . ASN A 1 282 ? -3.345 -1.914 7.092 1.00 87.44 282 ASN A CA 1
ATOM 2186 C C . ASN A 1 282 ? -3.185 -2.497 5.676 1.00 87.44 282 ASN A C 1
ATOM 2188 O O . ASN A 1 282 ? -3.750 -1.973 4.721 1.00 87.44 282 ASN A O 1
ATOM 2192 N N . ASN A 1 283 ? -2.460 -3.612 5.535 1.00 88.00 283 ASN A N 1
ATOM 2193 C CA . ASN A 1 283 ? -2.303 -4.279 4.238 1.00 88.00 283 ASN A CA 1
ATOM 2194 C C . ASN A 1 283 ? -3.631 -4.858 3.723 1.00 88.00 283 ASN A C 1
ATOM 2196 O O . ASN A 1 283 ? -3.924 -4.769 2.528 1.00 88.00 283 ASN A O 1
ATOM 2200 N N . LEU A 1 284 ? -4.444 -5.425 4.620 1.00 92.56 284 LEU A N 1
ATOM 2201 C CA . LEU A 1 284 ? -5.769 -5.954 4.302 1.00 92.56 284 LEU A CA 1
ATOM 2202 C C . LEU A 1 284 ? -6.698 -4.850 3.787 1.00 92.56 284 LEU A C 1
ATOM 2204 O O . LEU A 1 284 ? -7.310 -4.998 2.733 1.00 92.56 284 LEU A O 1
ATOM 2208 N N . ASP A 1 285 ? -6.778 -3.744 4.516 1.00 90.94 285 ASP A N 1
ATOM 2209 C CA . ASP A 1 285 ? -7.637 -2.603 4.226 1.00 90.94 285 ASP A CA 1
ATOM 2210 C C . ASP A 1 285 ? -7.305 -1.982 2.863 1.00 90.94 285 ASP A C 1
ATOM 2212 O O . ASP A 1 285 ? -8.162 -1.906 1.977 1.00 90.94 285 ASP A O 1
ATOM 2216 N N . VAL A 1 286 ? -6.023 -1.686 2.619 1.00 89.19 286 VAL A N 1
ATOM 2217 C CA . VAL A 1 286 ? -5.572 -1.181 1.315 1.00 89.19 286 VAL A CA 1
ATOM 2218 C C . VAL A 1 286 ? -5.914 -2.177 0.196 1.00 89.19 286 VAL A C 1
ATOM 2220 O O . VAL A 1 286 ? -6.408 -1.763 -0.856 1.00 89.19 286 VAL A O 1
ATOM 2223 N N . ALA A 1 287 ? -5.750 -3.488 0.416 1.00 90.12 287 ALA A N 1
ATOM 2224 C CA . ALA A 1 287 ? -6.113 -4.502 -0.576 1.00 90.12 287 ALA A CA 1
ATOM 2225 C C . ALA A 1 287 ? -7.624 -4.537 -0.887 1.00 90.12 287 ALA A C 1
ATOM 2227 O O . ALA A 1 287 ? -8.005 -4.732 -2.044 1.00 90.12 287 ALA A O 1
ATOM 2228 N N . TYR A 1 288 ? -8.495 -4.323 0.105 1.00 92.12 288 TYR A N 1
ATOM 2229 C CA . TYR A 1 288 ? -9.944 -4.218 -0.107 1.00 92.12 288 TYR A CA 1
ATOM 2230 C C . TYR A 1 288 ? -10.353 -2.902 -0.771 1.00 92.12 288 TYR A C 1
ATOM 2232 O O . TYR A 1 288 ? -11.240 -2.911 -1.632 1.00 92.12 288 TYR A O 1
ATOM 2240 N N . LYS A 1 289 ? -9.693 -1.789 -0.433 1.00 90.44 289 LYS A N 1
ATOM 2241 C CA . LYS A 1 289 ? -9.917 -0.491 -1.079 1.00 90.44 289 LYS A CA 1
ATOM 2242 C C . LYS A 1 289 ? -9.590 -0.526 -2.561 1.00 90.44 289 LYS A C 1
ATOM 2244 O O . LYS A 1 289 ? -10.421 -0.146 -3.384 1.00 90.44 289 LYS A O 1
ATOM 2249 N N . ILE A 1 290 ? -8.424 -1.058 -2.913 1.00 86.88 290 ILE A N 1
ATOM 2250 C CA . ILE A 1 290 ? -8.007 -1.218 -4.309 1.00 86.88 290 ILE A CA 1
ATOM 2251 C C . ILE A 1 290 ? -8.991 -2.107 -5.094 1.00 86.88 290 ILE A C 1
ATOM 2253 O O . ILE A 1 290 ? -9.120 -1.956 -6.301 1.00 86.88 290 ILE A O 1
ATOM 2257 N N . ARG A 1 291 ? -9.752 -2.985 -4.434 1.00 87.50 291 ARG A N 1
ATOM 2258 C CA . ARG A 1 291 ? -10.756 -3.853 -5.075 1.00 87.50 291 ARG A CA 1
ATOM 2259 C C . ARG A 1 291 ? -12.189 -3.333 -4.981 1.00 87.50 291 ARG A C 1
ATOM 2261 O O . ARG A 1 291 ? -13.111 -4.062 -5.332 1.00 87.50 291 ARG A O 1
ATOM 2268 N N . ARG A 1 292 ? -12.400 -2.109 -4.480 1.00 89.06 292 ARG A N 1
ATOM 2269 C CA . ARG A 1 292 ? -13.732 -1.503 -4.267 1.00 89.06 292 ARG A CA 1
ATOM 2270 C C . ARG A 1 292 ? -14.655 -2.351 -3.383 1.00 89.06 292 ARG A C 1
ATOM 2272 O O . ARG A 1 292 ? -15.847 -2.481 -3.648 1.00 89.06 292 ARG A O 1
ATOM 2279 N N . ARG A 1 293 ? -14.100 -2.964 -2.336 1.00 91.56 293 ARG A N 1
ATOM 2280 C CA . ARG A 1 293 ? -14.826 -3.875 -1.431 1.00 91.56 293 ARG A CA 1
ATOM 2281 C C . ARG A 1 293 ? -14.689 -3.495 0.043 1.00 91.56 293 ARG A C 1
ATOM 2283 O O . ARG A 1 293 ? -14.837 -4.356 0.908 1.00 91.56 293 ARG A O 1
ATOM 2290 N N . THR A 1 294 ? -14.422 -2.222 0.334 1.00 90.81 294 THR A N 1
ATOM 2291 C CA . THR A 1 294 ? -14.305 -1.725 1.716 1.00 90.81 294 THR A CA 1
ATOM 2292 C C . THR A 1 294 ? -15.590 -1.947 2.506 1.00 90.81 294 THR A C 1
ATOM 2294 O O . THR A 1 294 ? -15.514 -2.397 3.641 1.00 90.81 294 THR A O 1
ATOM 2297 N N . GLU A 1 295 ? -16.762 -1.788 1.884 1.00 89.62 295 GLU A N 1
ATOM 2298 C CA . GLU A 1 295 ? -18.052 -2.046 2.538 1.00 89.62 295 GLU A CA 1
ATOM 2299 C C . GLU A 1 295 ? -18.205 -3.511 2.976 1.00 89.62 295 GLU A C 1
ATOM 2301 O O . GLU A 1 295 ? -18.629 -3.808 4.089 1.00 89.62 295 GLU A O 1
ATOM 2306 N N . SER A 1 296 ? -17.771 -4.462 2.142 1.00 93.00 296 SER A N 1
ATOM 2307 C CA . SER A 1 296 ? -17.788 -5.880 2.524 1.00 93.00 296 SER A CA 1
ATOM 2308 C C . SER A 1 296 ? -16.840 -6.168 3.691 1.00 93.00 296 SER A C 1
ATOM 2310 O O . SER A 1 296 ? -17.178 -6.946 4.584 1.00 93.00 296 SER A O 1
ATOM 2312 N N . LEU A 1 297 ? -15.661 -5.535 3.697 1.00 94.31 297 LEU A N 1
ATOM 2313 C CA . LEU A 1 297 ? -14.713 -5.626 4.805 1.00 94.31 297 LEU A CA 1
ATOM 2314 C C . LEU A 1 297 ? -15.289 -4.989 6.082 1.00 94.31 297 LEU A C 1
ATOM 2316 O O . LEU A 1 297 ? -15.167 -5.577 7.155 1.00 94.31 297 LEU A O 1
ATOM 2320 N N . ARG A 1 298 ? -15.971 -3.844 5.967 1.00 91.94 298 ARG A N 1
ATOM 2321 C CA . ARG A 1 298 ? -16.658 -3.142 7.059 1.00 91.94 298 ARG A CA 1
ATOM 2322 C C . ARG A 1 298 ? -17.666 -4.055 7.745 1.00 91.94 298 ARG A C 1
ATOM 2324 O O . ARG A 1 298 ? -17.545 -4.299 8.946 1.00 91.94 298 ARG A O 1
ATOM 2331 N N . SER A 1 299 ? -18.593 -4.633 6.978 1.00 90.50 299 SER A N 1
ATOM 2332 C CA . SER A 1 299 ? -19.587 -5.568 7.517 1.00 90.50 299 SER A CA 1
ATOM 2333 C C . SER A 1 299 ? -18.924 -6.790 8.164 1.00 90.50 299 SER A C 1
ATOM 2335 O O . SER A 1 299 ? -19.349 -7.250 9.224 1.00 90.50 299 SER A O 1
ATOM 2337 N N . PHE A 1 300 ? -17.846 -7.308 7.565 1.00 94.19 30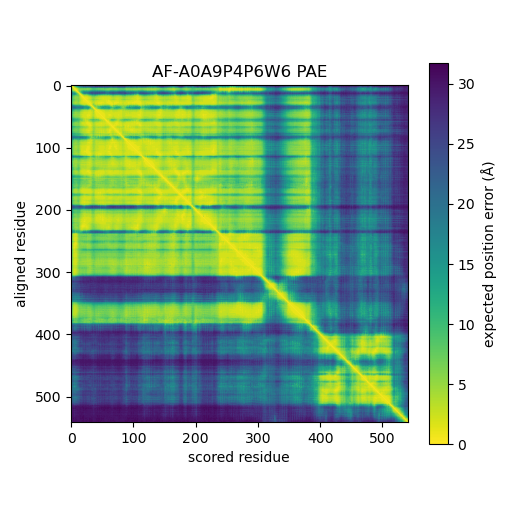0 PHE A N 1
ATOM 2338 C CA . PHE A 1 300 ? -17.097 -8.440 8.112 1.00 94.19 300 PHE A CA 1
ATOM 2339 C C . PHE A 1 300 ? -16.426 -8.121 9.456 1.00 94.19 300 PHE A C 1
ATOM 2341 O O . PHE A 1 300 ? -16.506 -8.934 10.379 1.00 94.19 300 PHE A O 1
ATOM 2348 N N . ILE A 1 301 ? -15.788 -6.953 9.586 1.00 92.75 301 ILE A N 1
ATOM 2349 C CA . ILE A 1 301 ? -15.148 -6.494 10.828 1.00 92.75 301 ILE A CA 1
ATOM 2350 C C . ILE A 1 301 ? -16.199 -6.255 11.911 1.00 92.75 301 ILE A C 1
ATOM 2352 O O . ILE A 1 301 ? -16.025 -6.716 13.039 1.00 92.75 301 ILE A O 1
ATOM 2356 N N . GLN A 1 302 ? -17.311 -5.599 11.571 1.00 88.19 302 GLN A N 1
ATOM 2357 C CA . GLN A 1 302 ? -18.431 -5.392 12.492 1.00 88.19 302 GLN A CA 1
ATOM 2358 C C . GLN A 1 302 ? -18.982 -6.725 13.009 1.00 88.19 302 GLN A C 1
ATOM 2360 O O . GLN A 1 302 ? -19.192 -6.872 14.209 1.00 88.19 302 GLN A O 1
ATOM 2365 N N . ALA A 1 303 ? -19.105 -7.739 12.148 1.00 88.44 303 ALA A N 1
ATOM 2366 C CA . ALA A 1 303 ? -19.511 -9.085 12.555 1.00 88.44 303 ALA A CA 1
ATOM 2367 C C . ALA A 1 303 ? -18.493 -9.785 13.482 1.00 88.44 303 ALA A C 1
ATOM 2369 O O . ALA A 1 303 ? -18.844 -10.740 14.181 1.00 88.44 303 ALA A O 1
ATOM 2370 N N . GLN A 1 304 ? -17.231 -9.330 13.520 1.00 90.38 304 GLN A N 1
ATOM 2371 C CA . GLN A 1 304 ? -16.255 -9.808 14.501 1.00 90.38 304 GLN A CA 1
ATOM 2372 C C . GLN A 1 304 ? -16.438 -9.176 15.876 1.00 90.38 304 GLN A C 1
ATOM 2374 O O . GLN A 1 304 ? -15.931 -9.759 16.844 1.00 90.38 304 GLN A O 1
ATOM 2379 N N . LYS A 1 305 ? -17.121 -8.028 15.975 1.00 86.06 305 LYS A N 1
ATOM 2380 C CA . LYS A 1 305 ? -17.432 -7.396 17.253 1.00 86.06 305 LYS A CA 1
ATOM 2381 C C . LYS A 1 305 ? -18.250 -8.386 18.056 1.00 86.06 305 LYS A C 1
ATOM 2383 O O . LYS A 1 305 ? -19.308 -8.851 17.639 1.00 86.06 305 LYS A O 1
ATOM 2388 N N . ILE A 1 306 ? -17.717 -8.761 19.207 1.00 81.94 306 ILE A N 1
ATOM 2389 C CA . ILE A 1 306 ? -18.544 -9.458 20.170 1.00 81.94 306 ILE A CA 1
ATOM 2390 C C . ILE A 1 306 ? -19.378 -8.339 20.739 1.00 81.94 306 ILE A C 1
ATOM 2392 O O . ILE A 1 306 ? -18.811 -7.391 21.282 1.00 81.94 306 ILE A O 1
ATOM 2396 N N . GLU A 1 307 ? -20.696 -8.421 20.580 1.00 69.12 307 GLU A N 1
ATOM 2397 C CA . GLU A 1 307 ? -21.577 -7.713 21.488 1.00 69.12 307 GLU A CA 1
ATOM 2398 C C . GLU A 1 307 ? -21.070 -8.152 22.861 1.00 69.12 307 GLU A C 1
ATOM 2400 O O . GLU A 1 307 ? -21.313 -9.272 23.320 1.00 69.12 307 GLU A O 1
ATOM 2405 N N . GLN A 1 308 ? -20.258 -7.292 23.498 1.00 53.66 308 GLN A N 1
ATOM 2406 C CA . GLN A 1 308 ? -20.310 -7.219 24.934 1.00 53.66 308 GLN A CA 1
ATOM 2407 C C . GLN A 1 308 ? -21.807 -7.168 25.101 1.00 53.66 308 GLN A C 1
ATOM 2409 O O . GLN A 1 308 ? -22.426 -6.253 24.549 1.00 53.66 308 GLN A O 1
ATOM 2414 N N . LEU A 1 309 ? -22.389 -8.191 25.751 1.00 43.62 309 LEU A N 1
ATOM 2415 C CA . LEU A 1 309 ? -23.564 -7.939 26.564 1.00 43.62 309 LEU A CA 1
ATOM 2416 C C . LEU A 1 309 ? -23.291 -6.537 27.026 1.00 43.62 309 LEU A C 1
ATOM 2418 O O . LEU A 1 309 ? -22.256 -6.327 27.683 1.00 43.62 309 LEU A O 1
ATOM 2422 N N . ALA A 1 310 ? -24.066 -5.569 26.537 1.00 36.59 310 ALA A N 1
ATOM 2423 C CA . ALA A 1 310 ? -23.869 -4.237 27.019 1.00 36.59 310 ALA A CA 1
ATOM 2424 C C . ALA A 1 310 ? -23.825 -4.412 28.559 1.00 36.59 310 ALA A C 1
ATOM 2426 O O . ALA A 1 310 ? -24.251 -5.440 29.130 1.00 36.59 310 ALA A O 1
ATOM 2427 N N . PRO A 1 311 ? -23.473 -3.415 29.335 1.00 40.41 311 PRO A N 1
ATOM 2428 C CA . PRO A 1 311 ? -24.435 -3.197 30.386 1.00 40.41 311 PRO A CA 1
ATOM 2429 C C . PRO A 1 311 ? -25.823 -3.065 29.694 1.00 40.41 311 PRO A C 1
ATOM 2431 O O . PRO A 1 311 ? -26.335 -1.970 29.529 1.00 40.41 311 PRO A O 1
ATOM 2434 N N . ARG A 1 312 ? -26.464 -4.185 29.269 1.00 34.38 312 ARG A N 1
ATOM 2435 C CA . ARG A 1 312 ? -27.853 -4.428 29.533 1.00 34.38 312 ARG A CA 1
ATOM 2436 C C . ARG A 1 312 ? -27.872 -4.004 30.972 1.00 34.38 312 ARG A C 1
ATOM 2438 O O . ARG A 1 312 ? -27.243 -4.636 31.823 1.00 34.38 312 ARG A O 1
ATOM 2445 N N . ILE A 1 313 ? -28.518 -2.887 31.227 1.00 39.16 313 ILE A N 1
ATOM 2446 C CA . ILE A 1 313 ? -28.940 -2.545 32.569 1.00 39.16 313 ILE A CA 1
ATOM 2447 C C . ILE A 1 313 ? -30.063 -3.550 32.916 1.00 39.16 313 ILE A C 1
ATOM 2449 O O . ILE A 1 313 ? -31.158 -3.197 33.310 1.00 39.16 313 ILE A O 1
ATOM 2453 N N . GLU A 1 314 ? -29.828 -4.833 32.657 1.00 39.69 314 GLU A N 1
ATOM 2454 C CA . GLU A 1 314 ? -30.458 -5.951 33.294 1.00 39.69 314 GLU A CA 1
ATOM 2455 C C . GLU A 1 314 ? -29.486 -6.295 34.401 1.00 39.69 314 GLU A C 1
ATOM 2457 O O . GLU A 1 314 ? -28.272 -6.359 34.207 1.00 39.69 314 GLU A O 1
ATOM 2462 N N . ASP A 1 315 ? -30.026 -6.437 35.593 1.00 39.75 315 ASP A N 1
ATOM 2463 C CA . ASP A 1 315 ? -29.262 -6.636 36.797 1.00 39.75 315 ASP A CA 1
ATOM 2464 C C . ASP A 1 315 ? -28.645 -8.051 36.847 1.00 39.75 315 ASP A C 1
ATOM 2466 O O . ASP A 1 315 ? -29.031 -8.875 37.670 1.00 39.75 315 ASP A O 1
ATOM 2470 N N . VAL A 1 316 ? -27.715 -8.375 35.937 1.00 40.19 316 VAL A N 1
ATOM 2471 C CA . VAL A 1 316 ? -27.208 -9.748 35.713 1.00 40.19 316 VAL A CA 1
ATOM 2472 C C . VAL A 1 316 ? -26.489 -10.307 36.952 1.00 40.19 316 VAL A C 1
ATOM 2474 O O . VAL A 1 316 ? -26.314 -11.513 37.090 1.00 40.19 316 VAL A O 1
ATOM 2477 N N . SER A 1 317 ? -26.085 -9.442 37.883 1.00 46.62 317 SER A N 1
ATOM 2478 C CA . SER A 1 317 ? -25.349 -9.806 39.103 1.00 46.62 317 SER A CA 1
ATOM 2479 C C . SER A 1 317 ? -25.953 -9.241 40.394 1.00 46.62 317 SER A C 1
ATOM 2481 O O . SER A 1 317 ? -25.322 -9.318 41.448 1.00 46.62 317 SER A O 1
ATOM 2483 N N . GLY A 1 318 ? -27.161 -8.674 40.354 1.00 44.44 318 GLY A N 1
ATOM 2484 C CA . GLY A 1 318 ? -27.709 -7.971 41.515 1.00 44.44 318 GLY A CA 1
ATOM 2485 C C . GLY A 1 318 ? -27.038 -6.610 41.778 1.00 44.44 318 GLY A C 1
ATOM 2486 O O . GLY A 1 318 ? -27.229 -6.052 42.849 1.00 44.44 318 GLY A O 1
ATOM 2487 N N . VAL A 1 319 ? -26.246 -6.076 40.840 1.00 43.94 319 VAL A N 1
ATOM 2488 C CA . VAL A 1 319 ? -25.647 -4.731 40.815 1.00 43.94 319 VAL A CA 1
ATOM 2489 C C . VAL A 1 319 ? -26.654 -3.620 41.110 1.00 43.94 319 VAL A C 1
ATOM 2491 O O . VAL A 1 319 ? -26.319 -2.731 41.878 1.00 43.94 319 VAL A O 1
ATOM 2494 N N . SER A 1 320 ? -27.883 -3.657 40.592 1.00 45.03 320 SER A N 1
ATOM 2495 C CA . SER A 1 320 ? -28.909 -2.656 40.947 1.00 45.03 320 SER A CA 1
ATOM 2496 C C . SER A 1 320 ? -29.310 -2.779 42.420 1.00 45.03 320 SER A C 1
ATOM 2498 O O . SER A 1 320 ? -29.416 -1.789 43.139 1.00 45.03 320 SER A O 1
ATOM 2500 N N . THR A 1 321 ? -29.385 -4.017 42.908 1.00 50.75 321 THR A N 1
ATOM 2501 C CA . THR A 1 321 ? -29.633 -4.347 44.315 1.00 50.75 321 THR A CA 1
ATOM 2502 C C . THR A 1 321 ? -28.445 -3.959 45.210 1.00 50.75 321 THR A C 1
ATOM 2504 O O . THR A 1 321 ? -28.618 -3.584 46.365 1.00 50.75 321 THR A O 1
ATOM 2507 N N . ILE A 1 322 ? -27.223 -4.040 44.685 1.00 48.91 322 ILE A N 1
ATOM 2508 C CA . ILE A 1 322 ? -25.958 -3.672 45.328 1.00 48.91 322 ILE A CA 1
ATOM 2509 C C . ILE A 1 322 ? -25.794 -2.152 45.366 1.00 48.91 322 ILE A C 1
ATOM 2511 O O . ILE A 1 322 ? -25.386 -1.624 46.392 1.00 48.91 322 ILE A O 1
ATOM 2515 N N . ILE A 1 323 ? -26.129 -1.444 44.287 1.00 49.75 323 ILE A N 1
ATOM 2516 C CA . ILE A 1 323 ? -26.132 0.021 44.206 1.00 49.75 323 ILE A CA 1
ATOM 2517 C C . ILE A 1 323 ? -27.210 0.578 45.141 1.00 49.75 323 ILE A C 1
ATOM 2519 O O . ILE A 1 323 ? -26.905 1.444 45.954 1.00 49.75 323 ILE A O 1
ATOM 2523 N N . ALA A 1 324 ? -28.410 -0.010 45.147 1.00 55.94 324 ALA A N 1
ATOM 2524 C CA . ALA A 1 324 ? -29.457 0.313 46.116 1.00 55.94 324 ALA A CA 1
ATOM 2525 C C . ALA A 1 324 ? -29.020 0.047 47.571 1.00 55.94 324 ALA A C 1
ATOM 2527 O O . ALA A 1 324 ? -29.404 0.780 48.478 1.00 55.94 324 ALA A O 1
ATOM 2528 N N . LYS A 1 325 ? -28.176 -0.969 47.813 1.00 53.31 325 LYS A N 1
ATOM 2529 C CA . LYS A 1 325 ? -27.556 -1.214 49.129 1.00 53.31 325 LYS A CA 1
ATOM 2530 C C . LYS A 1 325 ? -26.418 -0.239 49.451 1.00 53.31 325 LYS A C 1
ATOM 2532 O O . LYS A 1 325 ? -26.260 0.121 50.609 1.00 53.31 325 LYS A O 1
ATOM 2537 N N . LEU A 1 326 ? -25.657 0.222 48.456 1.00 50.28 326 LEU A N 1
ATOM 2538 C CA . LEU A 1 326 ? -24.576 1.210 48.602 1.00 50.28 326 LEU A CA 1
ATOM 2539 C C . LEU A 1 326 ? -25.083 2.612 48.971 1.00 50.28 326 LEU A C 1
ATOM 2541 O O . LEU A 1 326 ? -24.308 3.398 49.533 1.00 50.28 326 LEU A O 1
ATOM 2545 N N . GLU A 1 327 ? -26.349 2.899 48.658 1.00 54.88 327 GLU A N 1
ATOM 2546 C CA . GLU A 1 327 ? -27.091 4.100 49.059 1.00 54.88 327 GLU A CA 1
ATOM 2547 C C . GLU A 1 327 ? -27.646 4.024 50.492 1.00 54.88 327 GLU A C 1
ATOM 2549 O O . GLU A 1 327 ? -28.044 5.052 51.043 1.00 54.88 327 GLU A O 1
ATOM 2554 N N . LEU A 1 328 ? -27.633 2.848 51.137 1.00 59.03 328 LEU A N 1
ATOM 2555 C CA . LEU A 1 328 ? -28.039 2.728 52.535 1.00 59.03 328 LEU A CA 1
ATOM 2556 C C . LEU A 1 328 ? -26.954 3.332 53.449 1.00 59.03 328 LEU A C 1
ATOM 2558 O O . LEU A 1 328 ? -25.791 2.921 53.385 1.00 59.03 328 LEU A O 1
ATOM 2562 N N . PRO A 1 329 ? -27.309 4.276 54.341 1.00 59.06 329 PRO A N 1
ATOM 2563 C CA . PRO A 1 329 ? -26.349 4.981 55.197 1.00 59.06 329 PRO A CA 1
ATOM 2564 C C . PRO A 1 329 ? -25.650 4.090 56.241 1.00 59.06 329 PRO A C 1
ATOM 2566 O O . PRO A 1 329 ? -24.697 4.539 56.871 1.00 59.06 329 PRO A O 1
ATOM 2569 N N . GLU A 1 330 ? -26.082 2.836 56.409 1.00 61.84 330 GLU A N 1
ATOM 2570 C CA . GLU A 1 330 ? -25.580 1.904 57.430 1.00 61.84 330 GLU A CA 1
ATOM 2571 C C . GLU A 1 330 ? -24.510 0.915 56.921 1.00 61.84 330 GLU A C 1
ATOM 2573 O O . GLU A 1 330 ? -24.036 0.077 57.685 1.00 61.84 330 GLU A O 1
ATOM 2578 N N . MET A 1 331 ? -24.096 0.996 55.650 1.00 62.12 331 MET A N 1
ATOM 2579 C CA . MET A 1 331 ? -23.110 0.064 55.086 1.00 62.12 331 MET A CA 1
ATOM 2580 C C . MET A 1 331 ? -21.702 0.290 55.654 1.00 62.12 331 MET A C 1
ATOM 2582 O O . MET A 1 331 ? -21.152 1.395 55.598 1.00 62.12 331 MET A O 1
ATOM 2586 N N . THR A 1 332 ? -21.076 -0.780 56.142 1.00 70.19 332 THR A N 1
ATOM 2587 C CA . THR A 1 332 ? -19.729 -0.712 56.720 1.00 70.19 332 THR A CA 1
ATOM 2588 C C . THR A 1 332 ? -18.647 -0.579 55.639 1.00 70.19 332 THR A C 1
ATOM 2590 O O . THR A 1 332 ? -18.807 -1.000 54.488 1.00 70.19 332 THR A O 1
ATOM 2593 N N . GLY A 1 333 ? -17.506 0.028 55.991 1.00 69.81 333 GLY A N 1
ATOM 2594 C CA . GLY A 1 333 ? -16.401 0.275 55.051 1.00 69.81 333 GLY A CA 1
ATOM 2595 C C . GLY A 1 333 ? -15.838 -0.993 54.393 1.00 69.81 333 GLY A C 1
ATOM 2596 O O . GLY A 1 333 ? -15.423 -0.947 53.232 1.00 69.81 333 GLY A O 1
ATOM 2597 N N . ASP A 1 334 ? -15.888 -2.129 55.091 1.00 63.66 334 ASP A N 1
ATOM 2598 C CA . ASP A 1 334 ? -15.378 -3.415 54.607 1.00 63.66 334 ASP A CA 1
ATOM 2599 C C . ASP A 1 334 ? -16.318 -4.086 53.590 1.00 63.66 334 ASP A C 1
ATOM 2601 O O . ASP A 1 334 ? -15.851 -4.645 52.595 1.00 63.66 334 ASP A O 1
ATOM 2605 N N . GLU A 1 335 ? -17.637 -3.944 53.744 1.00 55.06 335 GLU A N 1
ATOM 2606 C CA . GLU A 1 335 ? -18.629 -4.430 52.771 1.00 55.06 335 GLU A CA 1
ATOM 2607 C C . GLU A 1 335 ? -18.546 -3.653 51.451 1.00 55.06 335 GLU A C 1
ATOM 2609 O O . GLU A 1 335 ? -18.599 -4.237 50.365 1.00 55.06 335 GLU A O 1
ATOM 2614 N N . ARG A 1 336 ? -18.308 -2.335 51.528 1.00 60.41 336 ARG A N 1
ATOM 2615 C CA . ARG A 1 336 ? -18.017 -1.490 50.354 1.00 60.41 336 ARG A CA 1
ATOM 2616 C C . ARG A 1 336 ? -16.766 -1.958 49.612 1.00 60.41 336 ARG A C 1
ATOM 2618 O O . ARG A 1 336 ? -16.719 -1.898 48.382 1.00 60.41 336 ARG A O 1
ATOM 2625 N N . LYS A 1 337 ? -15.751 -2.419 50.345 1.00 64.50 337 LYS A N 1
ATOM 2626 C CA . LYS A 1 337 ? -14.481 -2.896 49.786 1.00 64.50 337 LYS A CA 1
ATOM 2627 C C . LYS A 1 337 ? -14.634 -4.267 49.120 1.00 64.50 337 LYS A C 1
ATOM 2629 O O . LYS A 1 337 ? -14.126 -4.458 48.019 1.00 64.50 337 LYS A O 1
ATOM 2634 N N . LEU A 1 338 ? -15.389 -5.182 49.729 1.00 57.34 338 LEU A N 1
ATOM 2635 C CA . LEU A 1 338 ? -15.720 -6.494 49.158 1.00 57.34 338 LEU A CA 1
ATOM 2636 C C . LEU A 1 338 ? -16.533 -6.382 47.862 1.00 57.34 338 LEU A C 1
ATOM 2638 O O . LEU A 1 338 ? -16.237 -7.075 46.891 1.00 57.34 338 LEU A O 1
ATOM 2642 N N . LEU A 1 339 ? -17.501 -5.466 47.810 1.00 55.38 339 LEU A N 1
ATOM 2643 C CA . LEU A 1 339 ? -18.318 -5.228 46.617 1.00 55.38 339 LEU A CA 1
ATOM 2644 C C . LEU A 1 339 ? -17.530 -4.593 45.469 1.00 55.38 339 LEU A C 1
ATOM 2646 O O . LEU A 1 339 ? -17.636 -5.047 44.329 1.00 55.38 339 LEU A O 1
ATOM 2650 N N . LYS A 1 340 ? -16.671 -3.608 45.764 1.00 56.12 340 LYS A N 1
ATOM 2651 C CA . LYS A 1 340 ? -15.718 -3.077 44.774 1.00 56.12 340 LYS A CA 1
ATOM 2652 C C . LYS A 1 340 ? -14.780 -4.166 44.250 1.00 56.12 340 LYS A C 1
ATOM 2654 O O . LYS A 1 340 ? -14.517 -4.219 43.052 1.00 56.12 340 LYS A O 1
ATOM 2659 N N . ASN A 1 341 ? -14.322 -5.066 45.120 1.00 56.34 341 ASN A N 1
ATOM 2660 C CA . ASN A 1 341 ? -13.482 -6.189 44.716 1.00 56.34 341 ASN A CA 1
ATOM 2661 C C . ASN A 1 341 ? -14.232 -7.186 43.823 1.00 56.34 341 ASN A C 1
ATOM 2663 O O . ASN A 1 341 ? -13.650 -7.652 42.851 1.00 56.34 341 ASN A O 1
ATOM 2667 N N . ALA A 1 342 ? -15.508 -7.480 44.081 1.00 51.88 342 ALA A N 1
ATOM 2668 C CA . ALA A 1 342 ? -16.306 -8.376 43.240 1.00 51.88 342 ALA A CA 1
ATOM 2669 C C . ALA A 1 342 ? -16.503 -7.826 41.812 1.00 51.88 342 ALA A C 1
ATOM 2671 O O . ALA A 1 342 ? -16.288 -8.552 40.841 1.00 51.88 342 ALA A O 1
ATOM 2672 N N . VAL A 1 343 ? -16.807 -6.529 41.676 1.00 52.69 343 VAL A N 1
ATOM 2673 C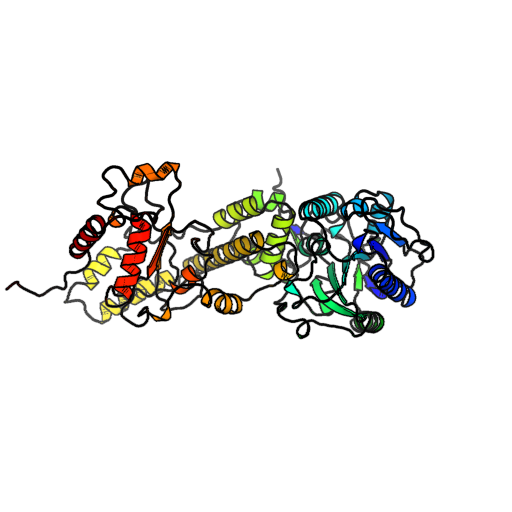 CA . VAL A 1 343 ? -16.896 -5.839 40.371 1.00 52.69 343 VAL A CA 1
ATOM 2674 C C . VAL A 1 343 ? -15.541 -5.848 39.648 1.00 52.69 343 VAL A C 1
ATOM 2676 O O . VAL A 1 343 ? -15.468 -6.182 38.465 1.00 52.69 343 VAL A O 1
ATOM 2679 N N . ASN A 1 344 ? -14.448 -5.587 40.373 1.00 53.12 344 ASN A N 1
ATOM 2680 C CA . ASN A 1 344 ? -13.091 -5.666 39.824 1.00 53.12 344 ASN A CA 1
ATOM 2681 C C . ASN A 1 344 ? -12.685 -7.096 39.425 1.00 53.12 344 ASN A C 1
ATOM 2683 O O . ASN A 1 344 ? -11.927 -7.273 38.477 1.00 53.12 344 ASN A O 1
ATOM 2687 N N . THR A 1 345 ? -13.185 -8.126 40.109 1.00 53.56 345 THR A N 1
ATOM 2688 C CA . THR A 1 345 ? -12.869 -9.534 39.800 1.00 53.56 345 THR A CA 1
ATOM 2689 C C . THR A 1 345 ? -13.557 -9.986 38.508 1.00 53.56 345 THR A C 1
ATOM 2691 O O . THR A 1 345 ? -12.976 -10.737 37.730 1.00 53.56 345 THR A O 1
ATOM 2694 N N . PHE A 1 346 ? -14.761 -9.477 38.221 1.00 53.12 346 PHE A N 1
ATOM 2695 C CA . PHE A 1 346 ? -15.446 -9.734 36.950 1.00 53.12 346 PHE A CA 1
ATOM 2696 C C . PHE A 1 346 ? -14.761 -9.016 35.776 1.00 53.12 346 PHE A C 1
ATOM 2698 O O . PHE A 1 346 ? -14.473 -9.636 34.749 1.00 53.12 346 PHE A O 1
ATOM 2705 N N . ALA A 1 347 ? -14.411 -7.736 35.965 1.00 52.75 347 ALA A N 1
ATOM 2706 C CA . ALA A 1 347 ? -13.692 -6.931 34.974 1.00 52.75 347 ALA A CA 1
ATOM 2707 C C . ALA A 1 347 ? -12.277 -7.460 34.663 1.00 52.75 347 ALA A C 1
ATOM 2709 O O . ALA A 1 347 ? -11.751 -7.213 33.581 1.00 52.75 347 ALA A O 1
ATOM 2710 N N . THR A 1 348 ? -11.663 -8.212 35.583 1.00 60.38 348 THR A N 1
ATOM 2711 C CA . THR A 1 348 ? -10.321 -8.798 35.408 1.00 60.38 348 THR A CA 1
ATOM 2712 C C . THR A 1 348 ? -10.324 -10.262 34.963 1.00 60.38 348 THR A C 1
ATOM 2714 O O . THR A 1 348 ? -9.251 -10.849 34.824 1.00 60.38 348 THR A O 1
ATOM 2717 N N . SER A 1 349 ? -11.487 -10.867 34.695 1.00 71.12 349 SER A N 1
ATOM 2718 C CA . SER A 1 349 ? -11.531 -12.237 34.170 1.00 71.12 349 SER A CA 1
ATOM 2719 C C . SER A 1 349 ? -10.847 -12.331 32.796 1.00 71.12 349 SER A C 1
ATOM 2721 O O . SER A 1 349 ? -10.962 -11.434 31.960 1.00 71.12 349 SER A O 1
ATOM 2723 N N . VAL A 1 350 ? -10.137 -13.436 32.541 1.00 77.19 350 VAL A N 1
ATOM 2724 C CA . VAL A 1 350 ? -9.403 -13.659 31.276 1.00 77.19 350 VAL A CA 1
ATOM 2725 C C . VAL A 1 350 ? -10.347 -13.608 30.068 1.00 77.19 350 VAL A C 1
ATOM 2727 O O . VAL A 1 350 ? -9.985 -13.104 29.005 1.00 77.19 350 VAL A O 1
ATOM 2730 N N . GLU A 1 351 ? -11.581 -14.081 30.236 1.00 78.25 351 GLU A N 1
ATOM 2731 C CA . GLU A 1 351 ? -12.632 -14.044 29.217 1.00 78.25 351 GLU A CA 1
ATOM 2732 C C . GLU A 1 351 ? -13.076 -12.607 28.919 1.00 78.25 351 GLU A C 1
ATOM 2734 O O . GLU A 1 351 ? -13.083 -12.208 27.752 1.00 78.25 351 GLU A O 1
ATOM 2739 N N . ALA A 1 352 ? -13.353 -11.798 29.951 1.00 70.44 352 ALA A N 1
ATOM 2740 C CA . ALA A 1 352 ? -13.702 -10.388 29.782 1.00 70.44 352 ALA A CA 1
ATOM 2741 C C . ALA A 1 352 ? -12.558 -9.591 29.141 1.00 70.44 352 ALA A C 1
ATOM 2743 O O . ALA A 1 352 ? -12.798 -8.831 28.203 1.00 70.44 352 ALA A O 1
ATOM 2744 N N . GLN A 1 353 ? -11.312 -9.823 29.564 1.00 75.94 353 GLN A N 1
ATOM 2745 C CA . GLN A 1 353 ? -10.128 -9.199 28.965 1.00 75.94 353 GLN A CA 1
ATOM 2746 C C . GLN A 1 353 ? -9.950 -9.595 27.495 1.00 75.94 353 GLN A C 1
ATOM 2748 O O . GLN A 1 353 ? -9.607 -8.760 26.660 1.00 75.94 353 GLN A O 1
ATOM 2753 N N . THR A 1 354 ? -10.216 -10.857 27.148 1.00 83.81 354 THR A N 1
ATOM 2754 C CA . THR A 1 354 ? -10.117 -11.340 25.763 1.00 83.81 354 THR A CA 1
ATOM 2755 C C . THR A 1 354 ? -11.196 -10.715 24.878 1.00 83.81 354 THR A C 1
ATOM 2757 O O . THR A 1 354 ? -10.899 -10.285 23.762 1.00 83.81 354 THR A O 1
ATOM 2760 N N . ILE A 1 355 ? -12.434 -10.619 25.372 1.00 81.56 355 ILE A N 1
ATOM 2761 C CA . ILE A 1 355 ? -13.542 -9.944 24.679 1.00 81.56 355 ILE A CA 1
ATOM 2762 C C . ILE A 1 355 ? -13.239 -8.451 24.516 1.00 81.56 355 ILE A C 1
ATOM 2764 O O . ILE A 1 355 ? -13.393 -7.907 23.424 1.00 81.56 355 ILE A O 1
ATOM 2768 N N . GLN A 1 356 ? -12.761 -7.793 25.574 1.00 79.00 356 GLN A N 1
ATOM 2769 C CA . GLN A 1 356 ? -12.385 -6.382 25.548 1.00 79.00 356 GLN A CA 1
ATOM 2770 C C . GLN A 1 356 ? -11.276 -6.127 24.527 1.00 79.00 356 GLN A C 1
ATOM 2772 O O . GLN A 1 356 ? -11.430 -5.260 23.672 1.00 79.00 356 GLN A O 1
ATOM 2777 N N . LYS A 1 357 ? -10.201 -6.924 24.555 1.00 83.75 357 LYS A N 1
ATOM 2778 C CA . LYS A 1 357 ? -9.101 -6.833 23.588 1.00 83.75 357 LYS A CA 1
ATOM 2779 C C . LYS A 1 357 ? -9.592 -7.027 22.155 1.00 83.75 357 LYS A C 1
ATOM 2781 O O . LYS A 1 357 ? -9.183 -6.297 21.258 1.00 83.75 357 LYS A O 1
ATOM 2786 N N . ARG A 1 358 ? -10.490 -7.988 21.926 1.00 87.00 358 ARG A N 1
ATOM 2787 C CA . ARG A 1 358 ? -11.090 -8.213 20.607 1.00 87.00 358 ARG A CA 1
ATOM 2788 C C . ARG A 1 358 ? -11.862 -6.996 20.118 1.00 87.00 358 ARG A C 1
ATOM 2790 O O . ARG A 1 358 ? -11.628 -6.557 18.999 1.00 87.00 358 ARG A O 1
ATOM 2797 N N . ASN A 1 359 ? -12.738 -6.443 20.948 1.00 83.38 359 ASN A N 1
ATOM 2798 C CA . ASN A 1 359 ? -13.525 -5.273 20.575 1.00 83.38 359 ASN A CA 1
ATOM 2799 C C . ASN A 1 359 ? -12.645 -4.037 20.366 1.00 83.38 359 ASN A C 1
ATOM 2801 O O . ASN A 1 359 ? -12.865 -3.307 19.412 1.00 83.38 359 ASN A O 1
ATOM 2805 N N . GLN A 1 360 ? -11.594 -3.857 21.170 1.00 80.81 360 GLN A N 1
ATOM 2806 C CA . GLN A 1 360 ? -10.601 -2.799 20.960 1.00 80.81 360 GLN A CA 1
ATOM 2807 C C . GLN A 1 360 ? -9.923 -2.905 19.591 1.00 80.81 360 GLN A C 1
ATOM 2809 O O . GLN A 1 360 ? -9.774 -1.897 18.903 1.00 80.81 360 GLN A O 1
ATOM 2814 N N . LEU A 1 361 ? -9.526 -4.114 19.181 1.00 85.44 361 LEU A N 1
ATOM 2815 C CA . LEU A 1 361 ? -8.921 -4.341 17.867 1.00 85.44 361 LEU A CA 1
ATOM 2816 C C . LEU A 1 361 ? -9.921 -4.111 16.731 1.00 85.44 361 LEU A C 1
ATOM 2818 O O . LEU A 1 361 ? -9.568 -3.491 15.735 1.00 85.44 361 LEU A O 1
ATOM 2822 N N . VAL A 1 362 ? -11.172 -4.545 16.897 1.00 85.94 362 VAL A N 1
ATOM 2823 C CA . VAL A 1 362 ? -12.259 -4.271 15.945 1.00 85.94 362 VAL A CA 1
ATOM 2824 C C . VAL A 1 362 ? -12.498 -2.765 15.810 1.00 85.94 362 VAL A C 1
ATOM 2826 O O . VAL A 1 362 ? -12.544 -2.248 14.699 1.00 85.94 362 VAL A O 1
ATOM 2829 N N . ASP A 1 363 ? -12.572 -2.035 16.919 1.00 78.94 363 ASP A N 1
ATOM 2830 C CA . ASP A 1 363 ? -12.804 -0.591 16.910 1.00 78.94 363 ASP A CA 1
ATOM 2831 C C . ASP A 1 363 ? -11.591 0.187 16.365 1.00 78.94 363 ASP A C 1
ATOM 2833 O O . ASP A 1 363 ? -11.735 1.236 15.736 1.00 78.94 363 ASP A O 1
ATOM 2837 N N . ALA A 1 364 ? -10.369 -0.308 16.582 1.00 79.12 364 ALA A N 1
ATOM 2838 C CA . ALA A 1 364 ? -9.170 0.221 15.936 1.00 79.12 364 ALA A CA 1
ATOM 2839 C C . ALA A 1 364 ? -9.199 -0.010 14.418 1.00 79.12 364 ALA A C 1
ATOM 2841 O O . ALA A 1 364 ? -8.972 0.932 13.661 1.00 79.12 364 ALA A O 1
ATOM 2842 N N . ALA A 1 365 ? -9.548 -1.221 13.985 1.00 86.31 365 ALA A N 1
ATOM 2843 C CA . ALA A 1 365 ? -9.679 -1.586 12.580 1.00 86.31 365 ALA A CA 1
ATOM 2844 C C . ALA A 1 365 ? -10.733 -0.730 11.856 1.00 86.31 365 ALA A C 1
ATOM 2846 O O . ALA A 1 365 ? -10.454 -0.180 10.796 1.00 86.31 365 ALA A O 1
ATOM 2847 N N . MET A 1 366 ? -11.905 -0.514 12.461 1.00 84.12 366 MET A N 1
ATOM 2848 C CA . MET A 1 366 ? -12.958 0.341 11.892 1.00 84.12 366 MET A CA 1
ATOM 2849 C C . MET A 1 366 ? -12.506 1.797 11.692 1.00 84.12 366 MET A C 1
ATOM 2851 O O . MET A 1 366 ? -12.820 2.409 10.672 1.00 84.12 366 MET A O 1
ATOM 2855 N N . ARG A 1 367 ? -11.730 2.351 12.632 1.00 79.88 367 ARG A N 1
ATOM 2856 C CA . ARG A 1 367 ? -11.163 3.707 12.504 1.00 79.88 367 ARG A CA 1
ATOM 2857 C C . ARG A 1 367 ? -10.112 3.801 11.403 1.00 79.88 367 ARG A C 1
ATOM 2859 O O . ARG A 1 367 ? -9.996 4.834 10.741 1.00 79.88 367 ARG A O 1
ATOM 2866 N N . THR A 1 368 ? -9.309 2.756 11.243 1.00 83.12 368 THR A N 1
ATOM 2867 C CA . THR A 1 368 ? -8.337 2.665 10.151 1.00 83.12 368 THR A CA 1
ATOM 2868 C C . THR A 1 368 ? -9.059 2.599 8.804 1.00 83.12 368 THR A C 1
ATOM 2870 O O . THR A 1 368 ? -8.767 3.433 7.949 1.00 83.12 368 THR A O 1
ATOM 2873 N N . LEU A 1 369 ? -10.094 1.759 8.696 1.00 86.75 369 LEU A N 1
ATOM 2874 C CA . LEU A 1 369 ? -10.942 1.618 7.508 1.00 86.75 369 LEU A CA 1
ATOM 2875 C C . LEU A 1 369 ? -11.562 2.942 7.066 1.00 86.75 369 LEU A C 1
ATOM 2877 O O . LEU A 1 369 ? -11.383 3.357 5.925 1.00 86.75 369 LEU A O 1
ATOM 2881 N N . ALA A 1 370 ? -12.207 3.666 7.984 1.00 81.75 370 ALA A N 1
ATOM 2882 C CA . ALA A 1 370 ? -12.796 4.970 7.674 1.00 81.75 370 ALA A CA 1
ATOM 2883 C C . ALA A 1 370 ? -11.754 5.985 7.162 1.00 81.75 370 ALA A C 1
ATOM 2885 O O . ALA A 1 370 ? -12.035 6.813 6.298 1.00 81.75 370 ALA A O 1
ATOM 2886 N N . SER A 1 371 ? -10.524 5.917 7.674 1.00 79.94 371 SER A N 1
ATOM 2887 C CA . SER A 1 371 ? -9.441 6.794 7.228 1.00 79.94 371 SER A CA 1
ATOM 2888 C C . SER A 1 371 ? -8.922 6.447 5.847 1.00 79.94 371 SER A C 1
ATOM 2890 O O . SER A 1 371 ? -8.592 7.349 5.080 1.00 79.94 371 SER A O 1
ATOM 2892 N N . ILE A 1 372 ? -8.784 5.154 5.560 1.00 82.75 372 ILE A N 1
ATOM 2893 C CA . ILE A 1 372 ? -8.302 4.678 4.271 1.00 82.75 372 ILE A CA 1
ATOM 2894 C C . ILE A 1 372 ? -9.361 4.941 3.205 1.00 82.75 372 ILE A C 1
ATOM 2896 O O . ILE A 1 372 ? -8.996 5.366 2.114 1.00 82.75 372 ILE A O 1
ATOM 2900 N N . GLU A 1 373 ? -10.649 4.802 3.514 1.00 83.50 373 GLU A N 1
ATOM 2901 C CA . GLU A 1 373 ? -11.744 5.191 2.617 1.00 83.50 373 GLU A CA 1
ATOM 2902 C C . GLU A 1 373 ? -11.700 6.678 2.234 1.00 83.50 373 GLU A C 1
ATOM 2904 O O . GLU A 1 373 ? -11.915 7.005 1.070 1.00 83.50 373 GLU A O 1
ATOM 2909 N N . ALA A 1 374 ? -11.367 7.567 3.175 1.00 79.75 374 ALA A N 1
ATOM 2910 C CA . ALA A 1 374 ? -11.259 9.005 2.916 1.00 79.75 374 ALA A CA 1
ATOM 2911 C C . ALA A 1 374 ? -9.967 9.415 2.180 1.00 79.75 374 ALA A C 1
ATOM 2913 O O . ALA A 1 374 ? -9.928 10.463 1.536 1.00 79.75 374 ALA A O 1
ATOM 2914 N N . ALA A 1 375 ? -8.894 8.626 2.293 1.00 79.25 375 ALA A N 1
ATOM 2915 C CA . ALA A 1 375 ? -7.622 8.924 1.638 1.00 79.25 375 ALA A CA 1
ATOM 2916 C C . ALA A 1 375 ? -7.728 8.769 0.109 1.00 79.25 375 ALA A C 1
ATOM 2918 O O . ALA A 1 375 ? -8.460 7.916 -0.387 1.00 79.25 375 ALA A O 1
ATOM 2919 N N . SER A 1 376 ? -6.939 9.511 -0.666 1.00 80.62 376 SER A N 1
ATOM 2920 C CA . SER A 1 376 ? -6.709 9.197 -2.087 1.00 80.62 376 SER A CA 1
ATOM 2921 C C . SER A 1 376 ? -5.608 8.130 -2.236 1.00 80.62 376 SER A C 1
ATOM 2923 O O . SER A 1 376 ? -5.079 7.633 -1.240 1.00 80.62 376 SER A O 1
ATOM 2925 N N . PHE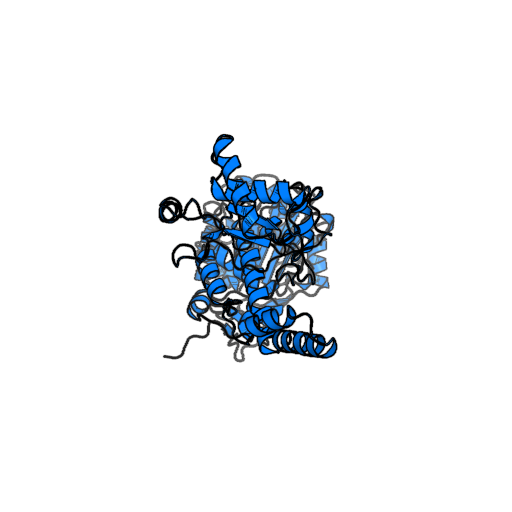 A 1 377 ? -5.255 7.724 -3.460 1.00 80.50 377 PHE A N 1
ATOM 2926 C CA . PHE A 1 377 ? -4.150 6.780 -3.718 1.00 80.50 377 PHE A CA 1
ATOM 2927 C C . PHE A 1 377 ? -2.758 7.449 -3.731 1.00 80.50 377 PHE A C 1
ATOM 2929 O O . PHE A 1 377 ? -1.854 7.035 -4.453 1.00 80.50 377 PHE A O 1
ATOM 2936 N N . ASN A 1 378 ? -2.567 8.500 -2.934 1.00 80.56 378 ASN A N 1
ATOM 2937 C CA . ASN A 1 378 ? -1.264 9.135 -2.730 1.00 80.56 378 ASN A CA 1
ATOM 2938 C C . ASN A 1 378 ? -0.455 8.400 -1.641 1.00 80.56 378 ASN A C 1
ATOM 2940 O O . ASN A 1 378 ? -0.924 7.433 -1.042 1.00 80.56 378 ASN A O 1
ATOM 2944 N N . ALA A 1 379 ? 0.758 8.869 -1.342 1.00 75.94 379 ALA A N 1
ATOM 2945 C CA . ALA A 1 379 ? 1.606 8.231 -0.333 1.00 75.94 379 ALA A CA 1
ATOM 2946 C C . ALA A 1 379 ? 1.014 8.260 1.089 1.00 75.94 379 ALA A C 1
ATOM 2948 O O . ALA A 1 379 ? 1.397 7.447 1.930 1.00 75.94 379 ALA A O 1
ATOM 2949 N N . GLU A 1 380 ? 0.040 9.132 1.370 1.00 78.69 380 GLU A N 1
ATOM 2950 C CA . GLU A 1 380 ? -0.656 9.167 2.658 1.00 78.69 380 GLU A CA 1
ATOM 2951 C C . GLU A 1 380 ? -1.373 7.854 2.985 1.00 78.69 380 GLU A C 1
ATOM 2953 O O . GLU A 1 380 ? -1.418 7.484 4.160 1.00 78.69 380 GLU A O 1
ATOM 2958 N N . ILE A 1 381 ? -1.847 7.113 1.975 1.00 78.19 381 ILE A N 1
ATOM 2959 C CA . ILE A 1 381 ? -2.487 5.803 2.170 1.00 78.19 381 ILE A CA 1
ATOM 2960 C C . ILE A 1 381 ? -1.546 4.777 2.819 1.00 78.19 381 ILE A C 1
ATOM 2962 O O . ILE A 1 381 ? -1.999 3.848 3.480 1.00 78.19 381 ILE A O 1
ATOM 296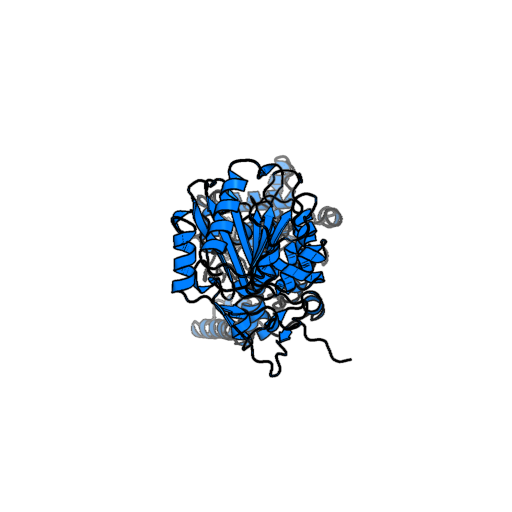6 N N . LEU A 1 382 ? -0.230 4.960 2.662 1.00 74.50 382 LEU A N 1
ATOM 2967 C CA . LEU A 1 382 ? 0.800 4.131 3.287 1.00 74.50 382 LEU A CA 1
ATOM 2968 C C . LEU A 1 382 ? 1.276 4.705 4.629 1.00 74.50 382 LEU A C 1
ATOM 2970 O O . LEU A 1 382 ? 2.004 4.038 5.366 1.00 74.50 382 LEU A O 1
ATOM 2974 N N . SER A 1 383 ? 0.885 5.939 4.968 1.00 68.81 383 SER A N 1
ATOM 2975 C CA . SER A 1 383 ? 1.300 6.574 6.213 1.00 68.81 383 SER A CA 1
ATOM 2976 C C . SER A 1 383 ? 0.581 5.943 7.406 1.00 68.81 383 SER A C 1
ATOM 2978 O O . SER A 1 383 ? -0.611 6.143 7.641 1.00 68.81 383 SER A O 1
ATOM 2980 N N . ARG A 1 384 ? 1.332 5.206 8.227 1.00 60.75 384 ARG A N 1
ATOM 2981 C CA . ARG A 1 384 ? 0.860 4.752 9.539 1.00 60.75 384 ARG A CA 1
ATOM 2982 C C . ARG A 1 384 ? 0.901 5.926 10.507 1.00 60.75 384 ARG A C 1
ATOM 2984 O O . ARG A 1 384 ? 1.869 6.118 11.243 1.00 60.75 384 ARG A O 1
ATOM 2991 N N . ARG A 1 385 ? -0.127 6.777 10.488 1.00 57.22 385 ARG A N 1
ATOM 2992 C CA . ARG A 1 385 ? -0.234 7.837 11.495 1.00 57.22 385 ARG A CA 1
ATOM 2993 C C . ARG A 1 385 ? -0.475 7.189 12.853 1.00 57.22 385 ARG A C 1
ATOM 2995 O O . ARG A 1 385 ? -1.541 6.627 13.094 1.00 57.22 385 ARG A O 1
ATOM 3002 N N . SER A 1 386 ? 0.492 7.317 13.760 1.00 45.00 386 SER A N 1
ATOM 3003 C CA . SER A 1 386 ? 0.280 6.925 15.152 1.00 45.00 386 SER A CA 1
ATOM 3004 C C . SER A 1 386 ? -0.964 7.628 15.710 1.00 45.00 386 SER A C 1
ATOM 3006 O O . SER A 1 386 ? -1.221 8.804 15.420 1.00 45.00 386 SER A O 1
ATOM 3008 N N . ASN A 1 387 ? -1.715 6.932 16.568 1.00 43.53 387 ASN A N 1
ATOM 3009 C CA . ASN A 1 387 ? -2.874 7.496 17.268 1.00 43.53 387 ASN A CA 1
ATOM 3010 C C . ASN A 1 387 ? -2.546 8.813 17.998 1.00 43.53 387 ASN A C 1
ATOM 3012 O O . ASN A 1 387 ? -3.449 9.594 18.268 1.00 43.53 387 ASN A O 1
ATOM 3016 N N . ARG A 1 388 ? -1.269 9.080 18.312 1.00 39.84 388 ARG A N 1
ATOM 3017 C CA . ARG A 1 388 ? -0.793 10.318 18.943 1.00 39.84 388 ARG A CA 1
ATOM 3018 C C . ARG A 1 388 ? -0.625 11.477 17.955 1.00 39.84 388 ARG A C 1
ATOM 3020 O O . ARG A 1 388 ? -1.050 12.576 18.280 1.00 39.84 388 ARG A O 1
ATOM 3027 N N . ALA A 1 389 ? -0.058 11.248 16.769 1.00 41.19 389 ALA A N 1
ATOM 3028 C CA . ALA A 1 389 ? 0.087 12.291 15.746 1.00 41.19 389 ALA A CA 1
ATOM 3029 C C . ALA A 1 389 ? -1.280 12.770 15.222 1.00 41.19 389 ALA A C 1
ATOM 3031 O O . ALA A 1 389 ? -1.479 13.961 15.006 1.00 41.19 389 ALA A O 1
ATOM 3032 N N . ARG A 1 390 ? -2.258 11.855 15.131 1.00 50.38 390 ARG A N 1
ATOM 3033 C CA . ARG A 1 390 ? -3.660 12.178 14.804 1.00 50.38 390 ARG A CA 1
ATOM 3034 C C . ARG A 1 390 ? -4.330 13.105 15.825 1.00 50.38 390 ARG A C 1
ATOM 3036 O O . ARG A 1 390 ? -5.119 13.956 15.432 1.00 50.38 390 ARG A O 1
ATOM 3043 N N . ARG A 1 391 ? -3.987 12.993 17.117 1.00 44.72 391 ARG A N 1
ATOM 3044 C CA . ARG A 1 391 ? -4.527 13.870 18.178 1.00 44.72 391 ARG A CA 1
ATOM 3045 C C . ARG A 1 391 ? -4.129 15.330 17.978 1.00 44.72 391 ARG A C 1
ATOM 3047 O O . ARG A 1 391 ? -4.910 16.211 18.300 1.00 44.72 391 ARG A O 1
ATOM 3054 N N . SER A 1 392 ? -2.929 15.597 17.471 1.00 39.34 392 SER A N 1
ATOM 3055 C CA . SER A 1 392 ? -2.408 16.965 17.369 1.00 39.34 392 SER A CA 1
ATOM 3056 C C . SER A 1 392 ? -3.066 17.791 16.261 1.00 39.34 392 SER A C 1
ATOM 3058 O O . SER A 1 392 ? -3.126 19.008 16.378 1.00 39.34 392 SER A O 1
ATOM 3060 N N . GLU A 1 393 ? -3.564 17.148 15.206 1.00 43.66 393 GLU A N 1
ATOM 3061 C CA . GLU A 1 393 ? -4.102 17.828 14.020 1.00 43.66 393 GLU A CA 1
ATOM 3062 C C . GLU A 1 393 ? -5.597 18.160 14.174 1.00 43.66 393 GLU A C 1
ATOM 3064 O O . GLU A 1 393 ? -6.034 19.241 13.792 1.00 43.66 393 GLU A O 1
ATOM 3069 N N . VAL A 1 394 ? -6.374 17.278 14.817 1.00 42.03 394 VAL A N 1
ATOM 3070 C CA . VAL A 1 394 ? -7.823 17.477 15.020 1.00 42.03 394 VAL A CA 1
ATOM 3071 C C . VAL A 1 394 ? -8.128 18.489 16.131 1.00 42.03 394 VAL A C 1
ATOM 3073 O O . VAL A 1 394 ? -9.136 19.183 16.070 1.00 42.03 394 VAL A O 1
ATOM 3076 N N . VAL A 1 395 ? -7.222 18.682 17.097 1.00 42.12 395 VAL A N 1
ATOM 3077 C CA . VAL A 1 395 ? -7.361 19.724 18.139 1.00 42.12 395 VAL A CA 1
ATOM 3078 C C . VAL A 1 395 ? -7.357 21.149 17.549 1.00 42.12 395 VAL A C 1
ATOM 3080 O O . VAL A 1 395 ? -7.796 22.086 18.210 1.00 42.12 395 VAL A O 1
ATOM 3083 N N . ALA A 1 396 ? -6.937 21.330 16.291 1.00 37.59 396 ALA A N 1
ATOM 3084 C CA . ALA A 1 396 ? -7.041 22.611 15.590 1.00 37.59 396 ALA A CA 1
ATOM 3085 C C . ALA A 1 396 ? -8.464 22.921 15.062 1.00 37.59 396 ALA A C 1
ATOM 3087 O O . ALA A 1 396 ? -8.726 24.053 14.654 1.00 37.59 396 ALA A O 1
ATOM 3088 N N . GLY A 1 397 ? -9.385 21.946 15.072 1.00 38.62 397 GLY A N 1
ATOM 3089 C CA . GLY A 1 397 ? -10.738 22.049 14.519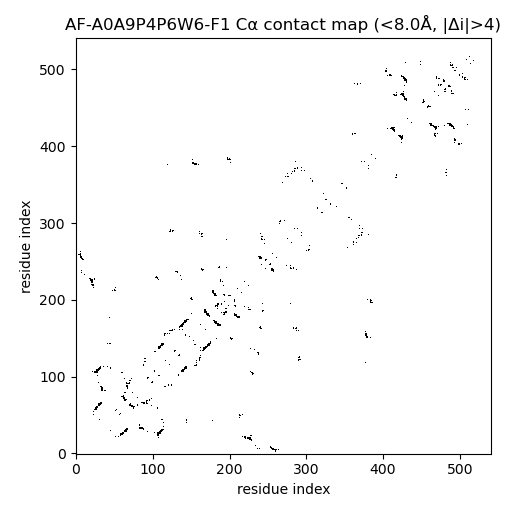 1.00 38.62 397 GLY A CA 1
ATOM 3090 C C . GLY A 1 397 ? -11.847 22.214 15.568 1.00 38.62 397 GLY A C 1
ATOM 3091 O O . GLY A 1 397 ? -12.392 21.244 16.076 1.00 38.62 397 GLY A O 1
ATOM 3092 N N . SER A 1 398 ? -12.219 23.469 15.828 1.00 47.88 398 SER A N 1
ATOM 3093 C CA . SER A 1 398 ? -13.607 23.935 16.034 1.00 47.88 398 SER A CA 1
ATOM 3094 C C . SER A 1 398 ? -14.481 23.444 17.208 1.00 47.88 398 SER A C 1
ATOM 3096 O O . SER A 1 398 ? -15.704 23.516 17.096 1.00 47.88 398 SER A O 1
ATOM 3098 N N . VAL A 1 399 ? -13.936 23.067 18.366 1.00 53.75 399 VAL A N 1
ATOM 3099 C CA . VAL A 1 399 ? -14.709 23.120 19.628 1.00 53.75 399 VAL A CA 1
ATOM 3100 C C . VAL A 1 399 ? -13.899 23.897 20.659 1.00 53.75 399 VAL A C 1
ATOM 3102 O O . VAL A 1 399 ? -12.727 23.588 20.863 1.00 53.75 399 VAL A O 1
ATOM 3105 N N . GLU A 1 400 ? -14.499 24.893 21.327 1.00 58.38 400 GLU A N 1
ATOM 3106 C CA . GLU A 1 400 ? -13.905 25.588 22.485 1.00 58.38 400 GLU A CA 1
ATOM 3107 C C . GLU A 1 400 ? -13.802 24.631 23.694 1.00 58.38 400 GLU A C 1
ATOM 3109 O O . GLU A 1 400 ? -14.327 24.897 24.774 1.00 58.38 400 GLU A O 1
ATOM 3114 N N . MET A 1 401 ? -13.114 23.493 23.540 1.00 58.16 401 MET A N 1
ATOM 3115 C CA . MET A 1 401 ? -12.833 22.535 24.613 1.00 58.16 401 MET A CA 1
ATOM 3116 C C . MET A 1 401 ? -12.146 23.209 25.801 1.00 58.16 401 MET A C 1
ATOM 3118 O O . MET A 1 401 ? -12.338 22.786 26.934 1.00 58.16 401 MET A O 1
ATOM 3122 N N . ALA A 1 402 ? -11.388 24.281 25.544 1.00 59.97 402 ALA A N 1
ATOM 3123 C CA . ALA A 1 402 ? -10.734 25.090 26.566 1.00 59.97 402 ALA A CA 1
ATOM 3124 C C . ALA A 1 402 ? -11.714 25.747 27.556 1.00 59.97 402 ALA A C 1
ATOM 3126 O O . ALA A 1 402 ? -11.292 26.160 28.632 1.00 59.97 402 ALA A O 1
ATOM 3127 N N . SER A 1 403 ? -13.002 25.852 27.208 1.00 70.94 403 SER A N 1
ATOM 3128 C CA . SER A 1 403 ? -14.032 26.421 28.081 1.00 70.94 403 SER A CA 1
ATOM 3129 C C . SER A 1 403 ? -14.699 25.392 28.998 1.00 70.94 403 SER 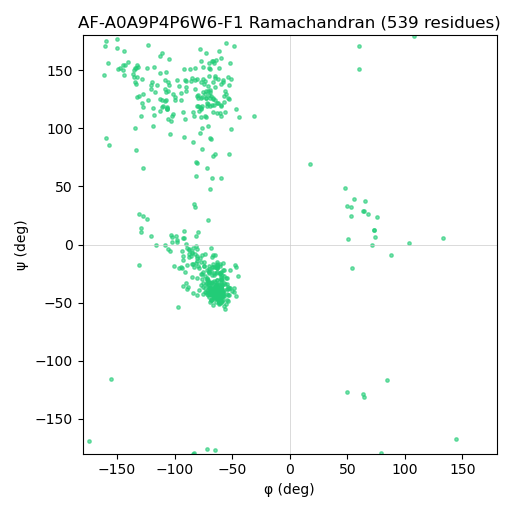A C 1
ATOM 3131 O O . SER A 1 403 ? -15.308 25.787 29.987 1.00 70.94 403 SER A O 1
ATOM 3133 N N . LEU A 1 404 ? -14.586 24.090 28.707 1.00 79.38 404 LEU A N 1
ATOM 3134 C CA . LEU A 1 404 ? -15.241 23.032 29.476 1.00 79.38 404 LEU A CA 1
ATOM 3135 C C . LEU A 1 404 ? -14.441 22.677 30.731 1.00 79.38 404 LEU A C 1
ATOM 3137 O O . LEU A 1 404 ? -13.234 22.438 30.674 1.00 79.38 404 LEU A O 1
ATOM 3141 N N . ASP A 1 405 ? -15.134 22.563 31.862 1.00 80.56 405 ASP A N 1
ATOM 3142 C CA . ASP A 1 405 ? -14.556 22.017 33.084 1.00 80.56 405 ASP A CA 1
ATOM 3143 C C . ASP A 1 405 ? -14.644 20.488 33.052 1.00 80.56 405 ASP A C 1
ATOM 3145 O O . ASP A 1 405 ? -15.619 19.881 33.502 1.00 80.56 405 ASP A O 1
ATOM 3149 N N . LEU A 1 406 ? -13.612 19.867 32.480 1.00 80.44 406 LEU A N 1
ATOM 3150 C CA . LEU A 1 406 ? -13.441 18.412 32.469 1.00 80.44 406 LEU A CA 1
ATOM 3151 C C . LEU A 1 406 ? -12.752 17.882 33.742 1.00 80.44 406 LEU A C 1
ATOM 3153 O O . LEU A 1 406 ? -12.632 16.667 33.896 1.00 80.44 406 LEU A O 1
ATOM 3157 N N . LEU A 1 407 ? -12.267 18.769 34.621 1.00 74.69 407 LEU A N 1
ATOM 3158 C CA . LEU A 1 407 ? -11.558 18.414 35.857 1.00 74.69 407 LEU A CA 1
ATOM 3159 C C . LEU A 1 407 ? -12.495 18.333 37.070 1.00 74.69 407 LEU A C 1
ATOM 3161 O O . LEU A 1 407 ? -12.145 17.697 38.066 1.00 74.69 407 LEU A O 1
ATOM 3165 N N . GLY A 1 408 ? -13.669 18.961 36.987 1.00 74.06 408 GLY A N 1
ATOM 3166 C CA . GLY A 1 408 ? -14.739 18.859 37.970 1.00 74.06 408 GLY A CA 1
ATOM 3167 C C . GLY A 1 408 ? -15.358 17.454 38.082 1.00 74.06 408 GLY A C 1
ATOM 3168 O O . GLY A 1 408 ? -14.921 16.501 37.429 1.00 74.06 408 GLY A O 1
ATOM 3169 N N . PRO A 1 409 ? -16.395 17.288 38.927 1.00 74.06 409 PRO A N 1
ATOM 3170 C CA . PRO A 1 409 ? -17.084 16.011 39.084 1.00 74.06 409 PRO A CA 1
ATOM 3171 C C . PRO A 1 409 ? -17.628 15.512 37.740 1.00 74.06 409 PRO A C 1
ATOM 3173 O O . PRO A 1 409 ? -18.407 16.200 37.082 1.00 74.06 409 PRO A O 1
ATOM 3176 N N . ALA A 1 410 ? -17.231 14.312 37.333 1.00 80.38 410 ALA A N 1
ATOM 3177 C CA . ALA A 1 410 ? -17.621 13.722 36.059 1.00 80.38 410 ALA A CA 1
ATOM 3178 C C . ALA A 1 410 ? -17.794 12.208 36.200 1.00 80.38 410 ALA A C 1
ATOM 3180 O O . ALA A 1 410 ? -17.177 11.581 37.066 1.00 80.38 410 ALA A O 1
ATOM 3181 N N . TYR A 1 411 ? -18.620 11.614 35.339 1.00 76.62 411 TYR A N 1
ATOM 3182 C CA . TYR A 1 411 ? -18.634 10.172 35.156 1.00 76.62 411 TYR A CA 1
ATOM 3183 C C . TYR A 1 411 ? -17.421 9.790 34.315 1.00 76.62 411 TYR A C 1
ATOM 3185 O O . TYR A 1 411 ? -17.377 9.962 33.088 1.00 76.62 411 TYR A O 1
ATOM 3193 N N . LYS A 1 412 ? -16.406 9.317 35.029 1.00 76.62 412 LYS A N 1
ATOM 3194 C CA . LYS A 1 412 ? -15.154 8.871 34.455 1.00 76.62 412 LYS A CA 1
ATOM 3195 C C . LYS A 1 412 ? -15.155 7.362 34.310 1.00 76.62 412 LYS A C 1
ATOM 3197 O O . LYS A 1 412 ? -15.678 6.638 35.158 1.00 76.62 412 LYS A O 1
ATOM 3202 N N . GLY A 1 413 ? -14.586 6.897 33.216 1.00 72.31 413 GLY A N 1
ATOM 3203 C CA . GLY A 1 413 ? -14.545 5.491 32.873 1.00 72.31 413 GLY A CA 1
ATOM 3204 C C . GLY A 1 413 ? -13.306 5.168 32.064 1.00 72.31 413 GLY A C 1
ATOM 3205 O O . GLY A 1 413 ? -12.515 6.042 31.710 1.00 72.31 413 GLY A O 1
ATOM 3206 N N . ASN A 1 414 ? -13.150 3.887 31.765 1.00 68.31 414 ASN A N 1
ATOM 3207 C CA . ASN A 1 414 ? -12.052 3.428 30.934 1.00 68.31 414 ASN A CA 1
ATOM 3208 C C . ASN A 1 414 ? -12.456 3.597 29.475 1.00 68.31 414 ASN A C 1
ATOM 3210 O O . ASN A 1 414 ? -13.379 2.937 28.993 1.00 68.31 414 ASN A O 1
ATOM 3214 N N . CYS A 1 415 ? -11.763 4.481 28.766 1.00 71.31 415 CYS A N 1
ATOM 3215 C CA . CYS A 1 415 ? -12.030 4.696 27.355 1.00 71.31 415 CYS A CA 1
ATOM 3216 C C . CYS A 1 415 ? -11.360 3.602 26.528 1.00 71.31 415 CYS A C 1
ATOM 3218 O O . CYS A 1 415 ? -10.133 3.493 26.491 1.00 71.31 415 CYS A O 1
ATOM 3220 N N . LEU A 1 416 ? -12.161 2.830 25.792 1.00 64.06 416 LEU A N 1
ATOM 3221 C CA . LEU A 1 416 ? -11.658 1.737 24.953 1.00 64.06 416 LEU A CA 1
ATOM 3222 C C . LEU A 1 416 ? -10.820 2.217 23.754 1.00 64.06 416 LEU A C 1
ATOM 3224 O O . LEU A 1 416 ? -10.170 1.408 23.098 1.00 64.06 416 LEU A O 1
ATOM 3228 N N . ILE A 1 417 ? -10.814 3.525 23.478 1.00 66.19 417 ILE A N 1
ATOM 3229 C CA . ILE A 1 417 ? -10.123 4.125 22.331 1.00 66.19 417 ILE A CA 1
ATOM 3230 C C . ILE A 1 417 ? -8.754 4.669 22.702 1.00 66.19 417 ILE A C 1
ATOM 3232 O O . ILE A 1 417 ? -7.771 4.358 22.027 1.00 66.19 417 ILE A O 1
ATOM 3236 N N . CYS A 1 418 ? -8.680 5.529 23.723 1.00 66.31 418 CYS A N 1
ATOM 3237 C CA . CYS A 1 418 ? -7.404 6.084 24.170 1.00 66.31 418 CYS A CA 1
ATOM 3238 C C . CYS A 1 418 ? -6.700 5.205 25.201 1.00 66.31 418 CYS A C 1
ATOM 3240 O O . CYS A 1 418 ? -5.548 5.507 25.512 1.00 66.31 418 CYS A O 1
ATOM 3242 N N . CYS A 1 419 ? -7.366 4.157 25.702 1.00 60.88 419 CYS A N 1
ATOM 3243 C CA . CYS A 1 419 ? -6.906 3.333 26.820 1.00 60.88 419 CYS A CA 1
ATOM 3244 C C . CYS A 1 419 ? -6.565 4.167 28.064 1.00 60.88 419 CYS A C 1
ATOM 3246 O O . CYS A 1 419 ? -5.731 3.762 28.867 1.00 60.88 419 CYS A O 1
ATOM 3248 N N . GLY A 1 420 ? -7.160 5.355 28.184 1.00 64.69 420 GLY A N 1
ATOM 3249 C CA . GLY A 1 420 ? -7.059 6.165 29.382 1.00 64.69 420 GLY A CA 1
ATOM 3250 C C . GLY A 1 420 ? -7.964 5.573 30.452 1.00 64.69 420 GLY A C 1
ATOM 3251 O O . GLY A 1 420 ? -9.151 5.329 30.204 1.00 64.69 420 GLY A O 1
ATOM 3252 N N . ASP A 1 421 ? -7.377 5.333 31.616 1.00 64.12 421 ASP A N 1
ATOM 3253 C CA . ASP A 1 421 ? -8.118 5.091 32.843 1.00 64.12 421 ASP A CA 1
ATOM 3254 C C . ASP A 1 421 ? -8.556 6.450 33.408 1.00 64.12 421 ASP A C 1
ATOM 3256 O O . ASP A 1 421 ? -7.802 7.422 33.341 1.00 64.12 421 ASP A O 1
ATOM 3260 N N . ASP A 1 422 ? -9.760 6.517 33.978 1.00 74.94 422 ASP A N 1
ATOM 3261 C CA . ASP A 1 422 ? -10.316 7.747 34.572 1.00 74.94 422 ASP A CA 1
ATOM 3262 C C . ASP A 1 422 ? -10.580 8.888 33.559 1.00 74.94 422 ASP A C 1
ATOM 3264 O O . ASP A 1 422 ? -10.409 10.074 33.846 1.00 74.94 422 ASP A O 1
ATOM 3268 N N . GLU A 1 423 ? -11.040 8.539 32.357 1.00 79.38 423 GLU A N 1
ATOM 3269 C CA . GLU A 1 423 ? -11.373 9.502 31.305 1.00 79.38 423 GLU A CA 1
ATOM 3270 C C . GLU A 1 423 ? -12.833 9.949 31.385 1.00 79.38 423 GLU A C 1
ATOM 3272 O O . GLU A 1 423 ? -13.733 9.133 31.591 1.00 79.38 423 GLU A O 1
ATOM 3277 N N . THR A 1 424 ? -13.101 11.234 31.141 1.00 81.94 424 THR A N 1
ATOM 3278 C CA . THR A 1 424 ? -14.474 11.756 31.059 1.00 81.94 424 THR A CA 1
ATOM 3279 C C . THR A 1 424 ? -15.206 11.104 29.894 1.00 81.94 424 THR A C 1
ATOM 3281 O O . THR A 1 424 ? -14.861 11.324 28.731 1.00 81.94 424 THR A O 1
ATOM 3284 N N . THR A 1 425 ? -16.219 10.303 30.203 1.00 83.12 425 THR A N 1
ATOM 3285 C CA . THR A 1 425 ? -17.035 9.604 29.203 1.00 83.12 425 THR A CA 1
ATOM 3286 C C . THR A 1 425 ? -17.966 10.564 28.462 1.00 83.12 425 THR A C 1
ATOM 3288 O O . THR A 1 425 ? -18.190 11.706 28.879 1.00 83.12 425 THR A O 1
ATOM 3291 N N . SER A 1 426 ? -18.509 10.100 27.342 1.00 85.88 426 SER A N 1
ATOM 3292 C CA . SER A 1 426 ? -19.485 10.847 26.556 1.00 85.88 426 SER A CA 1
ATOM 3293 C C . SER A 1 426 ? -20.681 9.998 26.168 1.00 85.88 426 SER A C 1
ATOM 3295 O O . SER A 1 426 ? -20.590 8.778 26.071 1.00 85.88 426 SER A O 1
ATOM 3297 N N . ILE A 1 427 ? -21.798 10.678 25.946 1.00 83.44 427 ILE A N 1
ATOM 3298 C CA . ILE A 1 427 ? -23.029 10.125 25.399 1.00 83.44 427 ILE A CA 1
ATOM 3299 C C . ILE A 1 427 ? -23.177 10.721 24.003 1.00 83.44 427 ILE A C 1
ATOM 3301 O O . ILE A 1 427 ? -23.242 11.942 23.858 1.00 83.44 427 ILE A O 1
ATOM 3305 N N . CYS A 1 428 ? -23.204 9.870 22.983 1.00 83.38 428 CYS A N 1
ATOM 3306 C CA . CYS A 1 428 ? -23.367 10.302 21.598 1.00 83.38 428 CYS A CA 1
ATOM 3307 C C . CYS A 1 428 ? -24.787 9.994 21.133 1.00 83.38 428 CYS A C 1
ATOM 3309 O O . CYS A 1 428 ? -25.310 8.915 21.418 1.00 83.38 428 CYS A O 1
ATOM 3311 N N . LEU A 1 429 ? -25.391 10.947 20.430 1.00 78.88 429 LEU A N 1
ATOM 3312 C CA . LEU A 1 429 ? -26.708 10.802 19.826 1.00 78.88 429 LEU A CA 1
ATOM 3313 C C . LEU A 1 429 ? -26.536 10.660 18.315 1.00 78.88 429 LEU A C 1
ATOM 3315 O O . LEU A 1 429 ? -26.006 11.571 17.675 1.00 78.88 429 LEU A O 1
ATOM 3319 N N . GLU A 1 430 ? -26.961 9.525 17.771 1.00 78.56 430 GLU A N 1
ATOM 3320 C CA . GLU A 1 430 ? -26.949 9.253 16.333 1.00 78.56 430 GLU A CA 1
ATOM 3321 C C . GLU A 1 430 ? -27.996 10.118 15.605 1.00 78.56 430 GLU A C 1
ATOM 3323 O O . GLU A 1 430 ? -29.062 10.432 16.146 1.00 78.56 430 GLU A O 1
ATOM 3328 N N . GLU A 1 431 ? -27.678 10.544 14.383 1.00 76.38 431 GLU A N 1
ATOM 3329 C CA . GLU A 1 431 ? -28.640 11.148 13.464 1.00 76.38 431 GLU A CA 1
ATOM 3330 C C . GLU A 1 431 ? -29.577 10.056 12.940 1.00 76.38 431 GLU A C 1
ATOM 3332 O O . GLU A 1 431 ? -29.134 9.036 12.420 1.00 76.38 431 GLU A O 1
ATOM 3337 N N . LEU A 1 432 ? -30.884 10.265 13.081 1.00 67.38 432 LEU A N 1
ATOM 3338 C CA . LEU A 1 432 ? -31.870 9.335 12.545 1.00 67.38 432 LEU A CA 1
ATOM 3339 C C . LEU A 1 432 ? -31.960 9.447 11.025 1.00 67.38 432 LEU A C 1
ATOM 3341 O O . LEU A 1 432 ? -32.016 10.549 10.477 1.00 67.38 432 LEU A O 1
ATOM 3345 N N . ASP A 1 433 ? -32.099 8.302 10.363 1.00 65.88 433 ASP A N 1
ATOM 3346 C CA . ASP A 1 433 ? -32.463 8.262 8.952 1.00 65.88 433 ASP A CA 1
ATOM 3347 C C . ASP A 1 433 ? -33.800 8.975 8.711 1.00 65.88 433 ASP A C 1
ATOM 3349 O O . ASP A 1 433 ? -34.750 8.840 9.486 1.00 65.88 433 ASP A O 1
ATOM 3353 N N . ALA A 1 434 ? -33.897 9.695 7.590 1.00 63.97 434 ALA A N 1
ATOM 3354 C CA . ALA A 1 434 ? -35.074 10.487 7.226 1.00 63.97 434 ALA A CA 1
ATOM 3355 C C . ALA A 1 434 ? -36.387 9.677 7.203 1.00 63.97 434 ALA A C 1
ATOM 3357 O O . ALA A 1 434 ? -37.446 10.229 7.482 1.00 63.97 434 ALA A O 1
ATOM 3358 N N . GLU A 1 435 ? -36.324 8.373 6.921 1.00 60.97 435 GLU A N 1
ATOM 3359 C CA . GLU A 1 435 ? -37.486 7.469 6.933 1.00 60.97 435 GLU A CA 1
ATOM 3360 C C . GLU A 1 435 ? -38.027 7.192 8.347 1.00 60.97 435 GLU A C 1
ATOM 3362 O O . GLU A 1 435 ? -39.199 6.860 8.506 1.00 60.97 435 GLU A O 1
ATOM 3367 N N . HIS A 1 436 ? -37.190 7.358 9.373 1.00 59.41 436 HIS A N 1
ATOM 3368 C CA . HIS A 1 436 ? -37.514 7.122 10.783 1.00 59.41 436 HIS A CA 1
ATOM 3369 C C . HIS A 1 436 ? -37.632 8.425 11.588 1.00 59.41 436 HIS A C 1
ATOM 3371 O O . HIS A 1 436 ? -37.914 8.393 12.785 1.00 59.41 436 HIS A O 1
ATOM 3377 N N . ALA A 1 437 ? -37.432 9.583 10.952 1.00 58.75 437 ALA A N 1
ATOM 3378 C CA . ALA A 1 437 ? -37.508 10.884 11.611 1.00 58.75 437 ALA A CA 1
ATOM 3379 C C . ALA A 1 437 ? -38.912 11.165 12.181 1.00 58.75 437 ALA A C 1
ATOM 3381 O O . ALA A 1 437 ? -39.038 11.696 13.287 1.00 58.75 437 ALA A O 1
ATOM 3382 N N . ASP A 1 438 ? -39.963 10.741 11.471 1.00 56.19 438 ASP A N 1
ATOM 3383 C CA . ASP A 1 438 ? -41.361 10.946 11.871 1.00 56.19 438 ASP A CA 1
ATOM 3384 C C . ASP A 1 438 ? -41.750 10.158 13.133 1.00 56.19 438 ASP A C 1
ATOM 3386 O O . ASP A 1 438 ? -42.595 10.600 13.914 1.00 56.19 438 ASP A O 1
ATOM 3390 N N . ASP A 1 439 ? -41.074 9.036 13.403 1.00 54.72 439 ASP A N 1
ATOM 3391 C CA . ASP A 1 439 ? -41.301 8.227 14.607 1.00 54.72 439 ASP A CA 1
ATOM 3392 C C . ASP A 1 439 ? -40.895 8.962 15.902 1.00 54.72 439 ASP A C 1
ATOM 3394 O O . ASP A 1 439 ? -41.320 8.577 16.994 1.00 54.72 439 ASP A O 1
ATOM 3398 N N . ASN A 1 440 ? -40.107 10.039 15.792 1.00 50.38 440 ASN A N 1
ATOM 3399 C CA . ASN A 1 440 ? -39.691 10.889 16.909 1.00 50.38 440 ASN A CA 1
ATOM 3400 C C . ASN A 1 440 ? -40.443 12.234 16.980 1.00 50.38 440 ASN A C 1
ATOM 3402 O O . ASN A 1 440 ? -40.265 12.970 17.954 1.00 50.38 440 ASN A O 1
ATOM 3406 N N . THR A 1 441 ? -41.292 12.567 15.998 1.00 49.16 441 THR A N 1
ATOM 3407 C CA . THR A 1 441 ? -42.041 13.841 15.956 1.00 49.16 441 THR A CA 1
ATOM 3408 C C . THR A 1 441 ? -43.501 13.712 16.406 1.00 49.16 441 THR A C 1
ATOM 3410 O O . THR A 1 441 ? -44.101 14.707 16.815 1.00 49.16 441 THR A O 1
ATOM 3413 N N . THR A 1 442 ? -44.077 12.504 16.421 1.00 48.25 442 THR A N 1
ATOM 3414 C CA . THR A 1 442 ? -45.467 12.265 16.854 1.00 48.25 442 THR A CA 1
ATOM 3415 C C . THR A 1 442 ? -45.552 11.949 18.353 1.00 48.25 442 THR A C 1
ATOM 3417 O O . THR A 1 442 ? -45.128 10.876 18.770 1.00 48.25 442 THR A O 1
ATOM 3420 N N . ASP A 1 443 ? -46.073 12.883 19.164 1.00 47.62 443 ASP A N 1
ATOM 3421 C CA . ASP A 1 443 ? -46.284 12.847 20.636 1.00 47.62 443 ASP A CA 1
ATOM 3422 C C . ASP A 1 443 ? -45.064 12.521 21.541 1.00 47.62 443 ASP A C 1
ATOM 3424 O O . ASP A 1 443 ? -45.036 12.917 22.708 1.00 47.62 443 ASP A O 1
ATOM 3428 N N . PHE A 1 444 ? -44.005 11.899 21.017 1.00 47.81 444 PHE A N 1
ATOM 3429 C CA . PHE A 1 444 ? -42.738 11.612 21.697 1.00 47.81 444 PHE A CA 1
ATOM 3430 C C . PHE A 1 444 ? -41.744 12.782 21.672 1.00 47.81 444 PHE A C 1
ATOM 3432 O O . PHE A 1 444 ? -40.840 12.821 22.509 1.00 47.81 444 PHE A O 1
ATOM 3439 N N . ALA A 1 445 ? -41.944 13.770 20.793 1.00 46.38 445 ALA A N 1
ATOM 3440 C CA . ALA A 1 445 ? -41.100 14.964 20.679 1.00 46.38 445 ALA A CA 1
ATOM 3441 C C . ALA A 1 445 ? -41.028 15.788 21.979 1.00 46.38 445 ALA A C 1
ATOM 3443 O O . ALA A 1 445 ? -40.030 16.454 22.238 1.00 46.38 445 ALA A O 1
ATOM 3444 N N . LEU A 1 446 ? -42.056 15.705 22.832 1.00 44.34 446 LEU A N 1
ATOM 3445 C CA . LEU A 1 446 ? -42.076 16.357 24.148 1.00 44.34 446 LEU A CA 1
ATOM 3446 C C . LEU A 1 446 ? -41.184 15.655 25.187 1.00 44.34 446 LEU A C 1
ATOM 3448 O O . LEU A 1 446 ? -40.884 16.239 26.226 1.00 44.34 446 LEU A O 1
ATOM 3452 N N . ASN A 1 447 ? -40.763 14.416 24.914 1.00 44.53 447 ASN A N 1
ATOM 3453 C CA . ASN A 1 447 ? -39.963 13.584 25.809 1.00 44.53 447 ASN A CA 1
ATOM 3454 C C . ASN A 1 447 ? -38.571 13.258 25.252 1.00 44.53 447 ASN A C 1
ATOM 3456 O O . ASN A 1 447 ? -37.813 12.580 25.930 1.00 44.53 447 ASN A O 1
ATOM 3460 N N . PHE A 1 448 ? -38.181 13.702 24.059 1.00 44.19 448 PHE A N 1
ATOM 3461 C CA . PHE A 1 448 ? -36.800 13.540 23.592 1.00 44.19 448 PHE A CA 1
ATOM 3462 C C . PHE A 1 448 ? -35.891 14.547 24.333 1.00 44.19 448 PHE A C 1
ATOM 3464 O O . PHE A 1 448 ? -36.322 15.681 24.548 1.00 44.19 448 PHE A O 1
ATOM 3471 N N . PRO A 1 449 ? -34.671 14.195 24.799 1.00 47.38 449 PRO A N 1
ATOM 3472 C CA . PRO A 1 449 ? -33.938 12.927 24.657 1.00 47.38 449 PRO A CA 1
ATOM 3473 C C . PRO A 1 449 ? -34.302 11.829 25.683 1.00 47.38 449 PRO A C 1
ATOM 3475 O O . PRO A 1 449 ? -33.781 10.724 25.585 1.00 47.38 449 PRO A O 1
ATOM 3478 N N . LEU A 1 450 ? -35.186 12.086 26.657 1.00 45.41 450 LEU A N 1
ATOM 3479 C CA . LEU A 1 450 ? -35.592 11.113 27.696 1.00 45.41 450 LEU A CA 1
ATOM 3480 C C . LEU A 1 450 ? -36.307 9.863 27.145 1.00 45.41 450 LEU A C 1
ATOM 3482 O O . LEU A 1 450 ? -36.374 8.846 27.830 1.00 45.41 450 LEU A O 1
ATOM 3486 N N . ALA A 1 451 ? -36.848 9.933 25.927 1.00 49.16 451 ALA A N 1
ATOM 3487 C CA . ALA A 1 451 ? -37.478 8.816 25.239 1.00 49.16 451 ALA A CA 1
ATOM 3488 C C . ALA A 1 451 ? -36.494 7.964 24.421 1.00 49.16 451 ALA A C 1
ATOM 3490 O O . ALA A 1 451 ? -36.891 6.893 23.967 1.00 49.16 451 ALA A O 1
ATOM 3491 N N . ALA A 1 452 ? -35.242 8.381 24.216 1.00 50.84 452 ALA A N 1
ATOM 3492 C CA . ALA A 1 452 ? -34.272 7.551 23.507 1.00 50.84 452 ALA A CA 1
ATOM 3493 C C . ALA A 1 452 ? -33.979 6.278 24.325 1.00 50.84 452 ALA A C 1
ATOM 3495 O O . ALA A 1 452 ? -33.677 6.358 25.514 1.00 50.84 452 ALA A O 1
ATOM 3496 N N . GLY A 1 453 ? -34.156 5.097 23.725 1.00 50.00 453 GLY A N 1
ATOM 3497 C CA . GLY A 1 453 ? -34.131 3.821 24.452 1.00 50.00 453 GLY A CA 1
ATOM 3498 C C . GLY A 1 453 ? -35.467 3.351 25.036 1.00 50.00 453 GLY A C 1
ATOM 3499 O O . GLY A 1 453 ? -35.551 2.213 25.487 1.00 50.00 453 GLY A O 1
ATOM 3500 N N . SER A 1 454 ? -36.519 4.176 25.032 1.00 48.97 454 SER A N 1
ATOM 3501 C CA . SER A 1 454 ? -37.825 3.816 25.621 1.00 48.97 454 SER A CA 1
ATOM 3502 C C . SER A 1 454 ? -38.750 3.036 24.675 1.00 48.97 454 SER A C 1
ATOM 3504 O O . SER A 1 454 ? -39.784 2.522 25.099 1.00 48.97 454 SER A O 1
ATOM 3506 N N . SER A 1 455 ? -38.386 2.941 23.394 1.00 56.53 455 SER A N 1
ATOM 3507 C CA . SER A 1 455 ? -39.119 2.242 22.340 1.00 56.53 455 SER A CA 1
ATOM 3508 C C . SER A 1 455 ? -38.141 1.438 21.480 1.00 56.53 455 SER A C 1
ATOM 3510 O O . SER A 1 455 ? -37.025 1.877 21.209 1.00 56.53 455 SER A O 1
ATOM 3512 N N . ASN A 1 456 ? -38.571 0.283 20.962 1.00 61.06 456 ASN A N 1
ATOM 3513 C CA . ASN A 1 456 ? -37.759 -0.516 20.031 1.00 61.06 456 ASN A CA 1
ATOM 3514 C C . ASN A 1 456 ? -37.337 0.271 18.776 1.00 61.06 456 ASN A C 1
ATOM 3516 O O . ASN A 1 456 ? -36.361 -0.091 18.131 1.00 61.06 456 ASN A O 1
ATOM 3520 N N . LYS A 1 457 ? -38.060 1.347 18.436 1.00 57.53 457 LYS A N 1
ATOM 3521 C CA . LYS A 1 457 ? -37.771 2.216 17.288 1.00 57.53 457 LYS A CA 1
ATOM 3522 C C . LYS A 1 457 ? -36.677 3.255 17.557 1.00 57.53 457 LYS A C 1
ATOM 3524 O O . LYS A 1 457 ? -36.160 3.836 16.617 1.00 57.53 457 LYS A O 1
ATOM 3529 N N . ASN A 1 458 ? -36.326 3.503 18.820 1.00 57.97 458 ASN A N 1
ATOM 3530 C CA . ASN A 1 458 ? -35.351 4.526 19.210 1.00 57.97 458 ASN A CA 1
ATOM 3531 C C . ASN A 1 458 ? -34.252 3.998 20.147 1.00 57.97 458 ASN A C 1
ATOM 3533 O O . ASN A 1 458 ? -33.522 4.783 20.755 1.00 57.97 458 ASN A O 1
ATOM 3537 N N . VAL A 1 459 ? -34.134 2.670 20.249 1.00 61.03 459 VAL A N 1
ATOM 3538 C CA . VAL A 1 459 ? -33.152 1.985 21.099 1.00 61.03 459 VAL A CA 1
ATOM 3539 C C . VAL A 1 459 ? -31.709 2.212 20.655 1.00 61.03 459 VAL A C 1
ATOM 3541 O O . VAL A 1 459 ? -30.815 2.225 21.494 1.00 61.03 459 VAL A O 1
ATOM 3544 N N . ASN A 1 460 ? -31.497 2.485 19.366 1.00 62.94 460 ASN A N 1
ATOM 3545 C CA . ASN A 1 460 ? -30.165 2.679 18.792 1.00 62.94 460 ASN A CA 1
ATOM 3546 C C . ASN A 1 460 ? -29.712 4.149 18.752 1.00 62.94 460 ASN A C 1
ATOM 3548 O O . ASN A 1 460 ? -28.563 4.409 18.435 1.00 62.94 460 ASN A O 1
ATOM 3552 N N . ILE A 1 461 ? -30.571 5.115 19.111 1.00 68.94 461 ILE A N 1
ATOM 3553 C CA . ILE A 1 461 ? -30.237 6.550 19.008 1.00 68.94 461 ILE A CA 1
ATOM 3554 C C . IL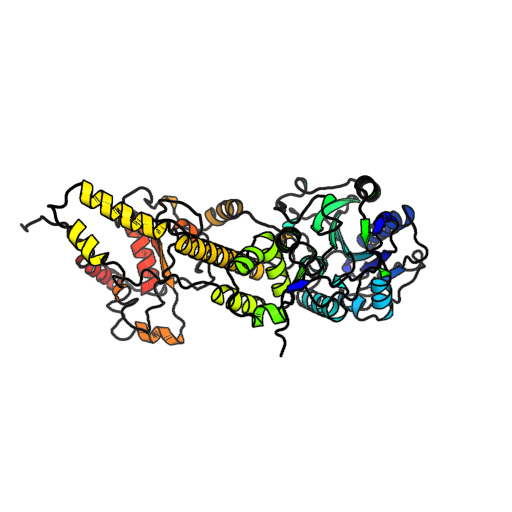E A 1 461 ? -29.135 6.954 19.988 1.00 68.94 461 ILE A C 1
ATOM 3556 O O . ILE A 1 461 ? -28.288 7.789 19.673 1.00 68.94 461 ILE A O 1
ATOM 3560 N N . ILE A 1 462 ? -29.167 6.402 21.204 1.00 67.31 462 ILE A N 1
ATOM 3561 C CA . ILE A 1 462 ? -28.066 6.576 22.146 1.00 67.31 462 ILE A CA 1
ATOM 3562 C C . ILE A 1 462 ? -27.028 5.531 21.790 1.00 67.31 462 ILE A C 1
ATOM 3564 O O . ILE A 1 462 ? -27.213 4.339 22.039 1.00 67.31 462 ILE A O 1
ATOM 3568 N N . LEU A 1 463 ? -25.902 5.991 21.266 1.00 67.75 463 LEU A N 1
ATOM 3569 C CA . LEU A 1 463 ? -24.783 5.108 21.023 1.00 67.75 463 LEU A CA 1
ATOM 3570 C C . LEU A 1 463 ? -24.246 4.643 22.375 1.00 67.75 463 LEU A C 1
ATOM 3572 O O . LEU A 1 463 ? -23.777 5.440 23.189 1.00 67.75 463 LEU A O 1
ATOM 3576 N N . SER A 1 464 ? -24.267 3.330 22.604 1.00 56.41 464 SER A N 1
ATOM 3577 C CA . SER A 1 464 ? -23.754 2.680 23.820 1.00 56.41 464 SER A CA 1
ATOM 3578 C C . SER A 1 464 ? -22.220 2.711 23.921 1.00 56.41 464 SER A C 1
ATOM 3580 O O . SER A 1 464 ? -21.597 1.866 24.568 1.00 56.41 464 SER A O 1
ATOM 3582 N N . GLN A 1 465 ? -21.584 3.637 23.211 1.00 63.28 465 GLN A N 1
ATOM 3583 C CA . GLN A 1 465 ? -20.148 3.740 23.071 1.00 63.28 465 GLN A CA 1
ATOM 3584 C C . GLN A 1 465 ? -19.554 4.269 24.373 1.00 63.28 465 GLN A C 1
ATOM 3586 O O . GLN A 1 465 ? -19.719 5.432 24.726 1.00 63.28 465 GLN A O 1
ATOM 3591 N N . ASN A 1 466 ? -18.820 3.414 25.084 1.00 66.69 466 ASN A N 1
ATOM 3592 C CA . ASN A 1 466 ? -18.086 3.810 26.284 1.00 66.69 466 ASN A CA 1
ATOM 3593 C C . ASN A 1 466 ? -16.761 4.478 25.878 1.00 66.69 466 ASN A C 1
ATOM 3595 O O . ASN A 1 466 ? -15.672 3.900 25.952 1.00 66.69 466 ASN A O 1
ATOM 3599 N N . VAL A 1 467 ? -16.890 5.680 25.319 1.00 76.00 467 VAL A N 1
ATOM 3600 C CA . VAL A 1 467 ? -15.807 6.431 24.688 1.00 76.00 467 VAL A CA 1
ATOM 3601 C C . VAL A 1 467 ? -15.636 7.755 25.413 1.00 76.00 467 VAL A C 1
ATOM 3603 O O . VAL A 1 467 ? -16.612 8.418 25.777 1.00 76.00 467 VAL A O 1
ATOM 3606 N N . SER A 1 468 ? -14.383 8.144 25.648 1.00 84.94 468 SER A N 1
ATOM 3607 C CA . SER A 1 468 ? -14.108 9.438 26.257 1.00 84.94 468 SER A CA 1
ATOM 3608 C C . SER A 1 468 ? -14.553 10.562 25.340 1.00 84.94 468 SER A C 1
ATOM 3610 O O . SER A 1 468 ? -14.384 10.498 24.123 1.00 84.94 468 SER A O 1
ATOM 3612 N N . PHE A 1 469 ? -15.069 11.624 25.942 1.00 84.94 469 PHE A N 1
ATOM 3613 C CA . PHE A 1 469 ? -15.502 12.825 25.245 1.00 84.94 469 PHE A CA 1
ATOM 3614 C C . PHE A 1 469 ? -14.432 13.354 24.284 1.00 84.94 469 PHE A C 1
ATOM 3616 O O . PHE A 1 469 ? -14.727 13.705 23.146 1.00 84.94 469 PHE A O 1
ATOM 3623 N N . GLN A 1 470 ? -13.166 13.303 24.702 1.00 81.62 470 GLN A N 1
ATOM 3624 C CA . GLN A 1 470 ? -12.042 13.681 23.851 1.00 81.62 470 GLN A CA 1
ATOM 3625 C C . GLN A 1 470 ? -11.918 12.786 22.614 1.00 81.62 470 GLN A C 1
ATOM 3627 O O . GLN A 1 470 ? -11.681 13.288 21.526 1.00 81.62 470 GLN A O 1
ATOM 3632 N N . CYS A 1 471 ? -12.086 11.468 22.749 1.00 76.69 471 CYS A N 1
ATOM 3633 C CA . CYS A 1 471 ? -11.976 10.551 21.616 1.00 76.69 471 CYS A CA 1
ATOM 3634 C C . CYS A 1 471 ? -13.127 10.685 20.619 1.00 76.69 471 CYS A C 1
ATOM 3636 O O . CYS A 1 471 ? -12.894 10.501 19.428 1.00 76.69 471 CYS A O 1
ATOM 3638 N N . VAL A 1 472 ? -14.336 11.013 21.081 1.00 81.31 472 VAL A N 1
ATOM 3639 C CA . VAL A 1 472 ? -15.470 11.265 20.180 1.00 81.31 472 VAL A CA 1
ATOM 3640 C C . VAL A 1 472 ? -15.263 12.556 19.400 1.00 81.31 472 VAL A C 1
ATOM 3642 O O . VAL A 1 472 ? -15.453 12.565 18.192 1.00 81.31 472 VAL A O 1
ATOM 3645 N N . LEU A 1 473 ? -14.790 13.623 20.048 1.00 78.19 473 LEU A N 1
ATOM 3646 C CA . LEU A 1 473 ? -14.483 14.879 19.357 1.00 78.19 473 LEU A CA 1
ATOM 3647 C C . LEU A 1 473 ? -13.362 14.752 18.312 1.00 78.19 473 LEU A C 1
ATOM 3649 O O . LEU A 1 473 ? -13.250 15.602 17.436 1.00 78.19 473 LEU A O 1
ATOM 3653 N N . LEU A 1 474 ? -12.530 13.708 18.401 1.00 69.12 474 LEU A N 1
ATOM 3654 C CA . LEU A 1 474 ? -11.494 13.413 17.409 1.00 69.12 474 LEU A CA 1
ATOM 3655 C C . LEU A 1 474 ? -12.026 12.692 16.159 1.00 69.12 474 LEU A C 1
ATOM 3657 O O . LEU A 1 474 ? -11.270 12.518 15.200 1.00 69.12 474 LEU A O 1
ATOM 3661 N N . ALA A 1 475 ? -13.276 12.227 16.172 1.00 67.44 475 ALA A N 1
ATOM 3662 C CA . ALA A 1 475 ? -13.913 11.673 14.987 1.00 67.44 475 ALA A CA 1
ATOM 3663 C C . ALA A 1 475 ? -14.152 12.780 13.935 1.00 67.44 475 ALA A C 1
ATOM 3665 O O . ALA A 1 475 ? -14.167 13.966 14.281 1.00 67.44 475 ALA A O 1
ATOM 3666 N N . PRO A 1 476 ? -14.304 12.432 12.641 1.00 66.94 476 PRO A N 1
ATOM 3667 C CA . PRO A 1 476 ? -14.666 13.410 11.617 1.00 66.94 476 PRO A CA 1
ATOM 3668 C C . PRO A 1 476 ? -15.896 14.221 12.051 1.00 66.94 476 PRO A C 1
ATOM 3670 O O . PRO A 1 476 ? -16.791 13.685 12.699 1.00 66.94 476 PRO A O 1
ATOM 3673 N N . SER A 1 477 ? -15.934 15.519 11.734 1.00 71.44 477 SER A N 1
ATOM 3674 C CA . SER A 1 477 ? -16.998 16.412 12.217 1.00 71.44 477 SER A CA 1
ATOM 3675 C C . SER A 1 477 ? -18.389 15.864 11.879 1.00 71.44 477 SER A C 1
ATOM 3677 O O . SER A 1 477 ? -18.664 15.552 10.722 1.00 71.44 477 SER A O 1
ATOM 3679 N N . GLY A 1 478 ? -19.244 15.731 12.898 1.00 71.06 478 GLY A N 1
ATOM 3680 C CA . GLY A 1 478 ? -20.594 15.178 12.749 1.00 71.06 478 GLY A CA 1
ATOM 3681 C C . GLY A 1 478 ? -20.639 13.664 12.528 1.00 71.06 478 GLY A C 1
ATOM 3682 O O . GLY A 1 478 ? -21.687 13.150 12.159 1.00 71.06 478 GLY A O 1
ATOM 3683 N N . MET A 1 479 ? -19.536 12.944 12.741 1.00 78.25 479 MET A N 1
ATOM 3684 C CA . MET A 1 479 ? -19.468 11.489 12.631 1.00 78.25 479 MET A CA 1
ATOM 3685 C C . MET A 1 479 ? -18.956 10.856 13.920 1.00 78.25 479 MET A C 1
ATOM 3687 O O . MET A 1 479 ? -18.171 11.440 14.664 1.00 78.25 479 MET A O 1
ATOM 3691 N N . SER A 1 480 ? -19.377 9.623 14.169 1.00 76.75 480 SER A N 1
ATOM 3692 C CA . SER A 1 480 ? -18.840 8.774 15.215 1.00 76.75 480 SER A CA 1
ATOM 3693 C C . SER A 1 480 ? -17.507 8.193 14.758 1.00 76.75 480 SER A C 1
ATOM 3695 O O . SER A 1 480 ? -17.135 8.212 13.582 1.00 76.75 480 SER A O 1
ATOM 3697 N N . ILE A 1 481 ? -16.781 7.594 15.693 1.00 67.50 481 ILE A N 1
ATOM 3698 C CA . ILE A 1 481 ? -15.572 6.810 15.405 1.00 67.50 481 ILE A CA 1
ATOM 3699 C C . ILE A 1 481 ? -15.823 5.629 14.447 1.00 67.50 481 ILE A C 1
ATOM 3701 O O . ILE A 1 481 ? -14.863 5.064 13.924 1.00 67.50 481 ILE A O 1
ATOM 3705 N N . PHE A 1 482 ? -17.088 5.241 14.245 1.00 68.38 482 PHE A N 1
ATOM 3706 C CA . PHE A 1 482 ? -17.516 4.183 13.331 1.00 68.38 482 PHE A CA 1
ATOM 3707 C C . PHE A 1 482 ? -18.106 4.724 12.023 1.00 68.38 482 PHE A C 1
ATOM 3709 O O . PHE A 1 482 ? -18.528 3.928 11.183 1.00 68.38 482 PHE A O 1
ATOM 3716 N N . ASN A 1 483 ? -18.051 6.044 11.805 1.00 69.81 483 ASN A N 1
ATOM 3717 C CA . ASN A 1 483 ? -18.627 6.738 10.651 1.00 69.81 483 ASN A CA 1
ATOM 3718 C C . ASN A 1 483 ? -20.167 6.733 10.623 1.00 69.81 483 ASN A C 1
ATOM 3720 O O . ASN A 1 483 ? -20.766 6.797 9.552 1.00 69.81 483 ASN A O 1
ATOM 3724 N N . GLU A 1 484 ? -20.799 6.634 11.793 1.00 77.44 484 GLU A N 1
ATOM 3725 C CA . GLU A 1 484 ? -22.236 6.891 11.956 1.00 77.44 484 GLU A CA 1
ATOM 3726 C C . GLU A 1 484 ? -22.434 8.398 12.092 1.00 77.44 484 GLU A C 1
ATOM 3728 O O . GLU A 1 484 ? -21.628 9.058 12.748 1.00 77.44 484 GLU A O 1
ATOM 3733 N N . LYS A 1 485 ? -23.488 8.965 11.511 1.00 79.25 485 LYS A N 1
ATOM 3734 C CA . LYS A 1 485 ? -23.727 10.402 11.650 1.00 79.25 485 LYS A CA 1
ATOM 3735 C C . LYS A 1 485 ? -24.165 10.721 13.073 1.00 79.25 485 LYS A C 1
ATOM 3737 O O . LYS A 1 485 ? -25.037 10.060 13.625 1.00 79.25 485 LYS A O 1
ATOM 3742 N N . LEU A 1 486 ? -23.551 11.730 13.674 1.00 81.38 486 LEU A N 1
ATOM 3743 C CA . LEU A 1 486 ? -23.858 12.191 15.021 1.00 81.38 486 LEU A CA 1
ATOM 3744 C C . LEU A 1 486 ? -24.596 13.516 14.970 1.00 81.38 486 LEU A C 1
ATOM 3746 O O . LEU A 1 486 ? -24.133 14.475 14.357 1.00 81.38 486 LEU A O 1
ATOM 3750 N N . ASN A 1 487 ? -25.690 13.584 15.716 1.00 78.88 487 ASN A N 1
ATOM 3751 C CA . ASN A 1 487 ? -26.462 14.802 15.896 1.00 78.88 487 ASN A CA 1
ATOM 3752 C C . ASN A 1 487 ? -25.964 15.615 17.108 1.00 78.88 487 ASN A C 1
ATOM 3754 O O . ASN A 1 487 ? -25.987 16.844 17.093 1.00 78.88 487 ASN A O 1
ATOM 3758 N N . ALA A 1 488 ? -25.478 14.944 18.161 1.00 82.88 488 ALA A N 1
ATOM 3759 C CA . ALA A 1 488 ? -24.886 15.616 19.319 1.00 82.88 488 ALA A CA 1
ATOM 3760 C C . ALA A 1 488 ? -23.934 14.731 20.128 1.00 82.88 488 ALA A C 1
ATOM 3762 O O . ALA A 1 488 ? -24.057 13.504 20.155 1.00 82.88 488 ALA A O 1
ATOM 3763 N N . ILE A 1 489 ? -23.021 15.386 20.850 1.00 86.50 489 ILE A N 1
ATOM 3764 C CA . ILE A 1 489 ? -22.051 14.748 21.745 1.00 86.50 489 ILE A CA 1
ATOM 3765 C C . ILE A 1 489 ? -22.142 15.411 23.119 1.00 86.50 489 ILE A C 1
ATOM 3767 O O . ILE A 1 489 ? -21.875 16.601 23.269 1.00 86.50 489 ILE A O 1
ATOM 3771 N N . LEU A 1 490 ? -22.498 14.645 24.147 1.00 85.94 490 LEU A N 1
ATOM 3772 C CA . LEU A 1 490 ? -22.698 15.147 25.504 1.00 85.94 490 LEU A CA 1
ATOM 3773 C C . LEU A 1 490 ? -21.597 14.619 26.437 1.00 85.94 490 LEU A C 1
ATOM 3775 O O . LEU A 1 490 ? -21.503 13.406 26.627 1.00 85.94 490 LEU A O 1
ATOM 3779 N N . PRO A 1 491 ? -20.769 15.480 27.054 1.00 86.56 491 PRO A N 1
ATOM 3780 C CA . PRO A 1 491 ? -19.823 15.051 28.074 1.00 86.56 491 PRO A CA 1
ATOM 3781 C C . PRO A 1 491 ? -20.578 14.678 29.352 1.00 86.56 491 PRO A C 1
ATOM 3783 O O . PRO A 1 491 ? -21.461 15.413 29.799 1.00 86.56 491 PRO A O 1
ATOM 3786 N N . ALA A 1 492 ? -20.199 13.571 29.987 1.00 84.38 492 ALA A N 1
ATOM 3787 C CA . ALA A 1 492 ? -20.782 13.149 31.258 1.00 84.38 492 ALA A CA 1
ATOM 3788 C C . ALA A 1 492 ? -20.142 13.900 32.444 1.00 84.38 492 ALA A C 1
ATOM 3790 O O . ALA A 1 492 ? -19.533 13.308 33.332 1.00 84.38 492 ALA A O 1
ATOM 3791 N N . VAL A 1 493 ? -20.239 15.227 32.435 1.00 82.31 493 VAL A N 1
ATOM 3792 C CA . VAL A 1 493 ? -19.656 16.141 33.434 1.00 82.31 493 VAL A CA 1
ATOM 3793 C C . VAL A 1 493 ? -20.740 16.798 34.281 1.00 82.31 493 VAL A C 1
ATOM 3795 O O . VAL A 1 493 ? -21.920 16.787 33.927 1.00 82.31 493 VAL A O 1
ATOM 3798 N N . HIS A 1 494 ? -20.348 17.402 35.404 1.00 80.75 494 HIS A N 1
ATOM 3799 C CA . HIS A 1 494 ? -21.269 18.176 36.223 1.00 80.75 494 HIS A CA 1
ATOM 3800 C C . HIS A 1 494 ? -21.916 19.300 35.402 1.00 80.75 494 HIS A C 1
ATOM 3802 O O . HIS A 1 494 ? -21.235 20.092 34.744 1.00 80.75 494 HIS A O 1
ATOM 3808 N N . TYR A 1 495 ? -23.246 19.358 35.449 1.00 80.62 495 TYR A N 1
ATOM 3809 C CA . TYR A 1 495 ? -24.059 20.296 34.683 1.00 80.62 495 TYR A CA 1
ATOM 3810 C C . TYR A 1 495 ? -24.116 21.667 35.376 1.00 80.62 495 TYR A C 1
ATOM 3812 O O . TYR A 1 495 ? -25.136 22.076 35.931 1.00 80.62 495 TYR A O 1
ATOM 3820 N N . ASP A 1 496 ? -22.999 22.387 35.354 1.00 77.62 496 ASP A N 1
ATOM 3821 C CA . ASP A 1 496 ? -22.902 23.751 35.875 1.00 77.62 496 ASP A CA 1
ATOM 3822 C C . ASP A 1 496 ? -21.964 24.615 35.016 1.00 77.62 496 ASP A C 1
ATOM 3824 O O . ASP A 1 496 ? -21.262 24.110 34.136 1.00 77.62 496 ASP A O 1
ATOM 3828 N N . GLY A 1 497 ? -21.999 25.932 35.223 1.00 85.75 497 GLY A N 1
ATOM 3829 C CA . GLY A 1 497 ? -21.092 26.896 34.603 1.00 85.75 497 GLY A CA 1
ATOM 3830 C C . GLY A 1 497 ? -20.970 26.739 33.076 1.00 85.75 497 GLY A C 1
ATOM 3831 O O . GLY A 1 497 ? -21.990 26.749 32.378 1.00 85.75 497 GLY A O 1
ATOM 3832 N N . PRO A 1 498 ? -19.747 26.614 32.526 1.00 81.06 498 PRO A N 1
ATOM 3833 C CA . PRO A 1 498 ? -19.544 26.486 31.084 1.00 81.06 498 PRO A CA 1
ATOM 3834 C C . PRO A 1 498 ? -20.007 25.132 30.520 1.00 81.06 498 PRO A C 1
ATOM 3836 O O . PRO A 1 498 ? -20.518 25.089 29.400 1.00 81.06 498 PRO A O 1
ATOM 3839 N N . ASN A 1 499 ? -19.938 24.047 31.305 1.00 83.06 499 ASN A N 1
ATOM 3840 C CA . ASN A 1 499 ? -20.429 22.726 30.894 1.00 83.06 499 ASN A CA 1
ATOM 3841 C C . ASN A 1 499 ? -21.930 22.764 30.599 1.00 83.06 499 ASN A C 1
ATOM 3843 O O . ASN A 1 499 ? -22.395 22.207 29.607 1.00 83.06 499 ASN A O 1
ATOM 3847 N N . LYS A 1 500 ? -22.690 23.484 31.432 1.00 83.50 500 LYS A N 1
ATOM 3848 C CA . LYS A 1 500 ? -24.129 23.686 31.245 1.00 83.50 500 LYS A CA 1
ATOM 3849 C C . LYS A 1 500 ? -24.456 24.344 29.906 1.00 83.50 500 LYS A C 1
ATOM 3851 O O . LYS A 1 500 ? -25.418 23.941 29.254 1.00 83.50 500 LYS A O 1
ATOM 3856 N N . LYS A 1 501 ? -23.689 25.363 29.509 1.00 83.19 501 LYS A N 1
ATOM 3857 C CA . LYS A 1 501 ? -23.893 26.061 28.234 1.00 83.19 501 LYS A CA 1
ATOM 3858 C C . LYS A 1 501 ? -23.705 25.094 27.062 1.00 83.19 501 LYS A C 1
ATOM 3860 O O . LYS A 1 501 ? -24.618 24.954 26.258 1.00 83.19 501 LYS A O 1
ATOM 3865 N N . TYR A 1 502 ? -22.589 24.368 27.043 1.00 85.12 502 TYR A N 1
ATOM 3866 C CA . TYR A 1 502 ? -22.285 23.398 25.992 1.00 85.12 502 TYR A CA 1
ATOM 3867 C C . TYR A 1 502 ? -23.312 22.262 25.914 1.00 85.12 502 TYR A C 1
ATOM 3869 O O . TYR A 1 502 ? -23.828 21.969 24.840 1.00 85.12 502 TYR A O 1
ATOM 3877 N N . ILE A 1 503 ? -23.659 21.650 27.053 1.00 82.19 503 ILE A N 1
ATOM 3878 C CA . ILE A 1 503 ? -24.647 20.561 27.100 1.00 82.19 503 ILE A CA 1
ATOM 3879 C C . ILE A 1 503 ? -25.999 21.047 26.562 1.00 82.19 503 ILE A C 1
ATOM 3881 O O . ILE A 1 503 ? -26.644 20.331 25.803 1.00 82.19 503 ILE A O 1
ATOM 3885 N N . ASN A 1 504 ? -26.415 22.272 26.894 1.00 80.38 504 ASN A N 1
ATOM 3886 C CA . ASN A 1 504 ? -27.650 22.843 26.357 1.00 80.38 504 ASN A CA 1
ATOM 3887 C C . ASN A 1 504 ? -27.589 23.102 24.856 1.00 80.38 504 ASN A C 1
ATOM 3889 O O . ASN A 1 504 ? -28.578 22.858 24.178 1.00 80.38 504 ASN A O 1
ATOM 3893 N N . GLU A 1 505 ? -26.463 23.591 24.340 1.00 79.38 505 GLU A N 1
ATOM 3894 C CA . GLU A 1 505 ? -26.276 23.802 22.902 1.00 79.38 505 GLU A CA 1
ATOM 3895 C C . GLU A 1 505 ? -26.334 22.473 22.144 1.00 79.38 505 GLU A C 1
ATOM 3897 O O . GLU A 1 505 ? -27.069 22.356 21.170 1.00 79.38 505 GLU A O 1
ATOM 3902 N N . GLN A 1 506 ? -25.642 21.443 22.630 1.00 81.81 506 GLN A N 1
ATOM 3903 C CA . GLN A 1 506 ? -25.656 20.108 22.029 1.00 81.81 506 GLN A CA 1
ATOM 3904 C C . GLN A 1 506 ? -27.043 19.458 22.084 1.00 81.81 506 GLN A C 1
ATOM 3906 O O . GLN A 1 506 ? -27.520 18.929 21.083 1.00 81.81 506 GLN A O 1
ATOM 3911 N N . LEU A 1 507 ? -27.735 19.548 23.223 1.00 75.12 507 LEU A N 1
ATOM 3912 C CA . LEU A 1 507 ? -29.119 19.084 23.335 1.00 75.12 507 LEU A CA 1
ATOM 3913 C C . LEU A 1 507 ? -30.057 19.869 22.419 1.00 75.12 507 LEU A C 1
ATOM 3915 O O . LEU A 1 507 ? -30.947 19.281 21.816 1.00 75.12 507 LEU A O 1
ATOM 3919 N N . TYR A 1 508 ? -29.854 21.179 22.287 1.00 70.44 508 TYR A N 1
ATOM 3920 C CA . TYR A 1 508 ? -30.618 22.008 21.366 1.00 70.44 508 TYR A CA 1
ATOM 3921 C C . TYR A 1 508 ? -30.419 21.556 19.916 1.00 70.44 508 TYR A C 1
ATOM 3923 O O . TYR A 1 508 ? -31.409 21.366 19.209 1.00 70.44 508 TYR A O 1
ATOM 3931 N N . PHE A 1 509 ? -29.174 21.333 19.484 1.00 69.31 509 PHE A N 1
ATOM 3932 C CA . PHE A 1 509 ? -28.879 20.806 18.150 1.00 69.31 509 PHE A CA 1
ATOM 3933 C C . PHE A 1 509 ? -29.564 19.456 17.922 1.00 69.31 509 PHE A C 1
ATOM 3935 O O . PHE A 1 509 ? -30.302 19.322 16.946 1.00 69.31 509 PHE A O 1
ATOM 3942 N N . ALA A 1 510 ? -29.440 18.528 18.878 1.00 69.81 510 ALA A N 1
ATOM 3943 C CA . ALA A 1 510 ? -30.085 17.219 18.804 1.00 69.81 510 ALA A CA 1
ATOM 3944 C C . ALA A 1 510 ? -31.613 17.304 18.683 1.00 69.81 510 ALA A C 1
ATOM 3946 O O . ALA A 1 510 ? -32.217 16.583 17.893 1.00 69.81 510 ALA A O 1
ATOM 3947 N N . LEU A 1 511 ? -32.243 18.182 19.471 1.00 64.62 511 LEU A N 1
ATOM 3948 C CA . LEU A 1 511 ? -33.700 18.310 19.558 1.00 64.62 511 LEU A CA 1
ATOM 3949 C C . LEU A 1 511 ? -34.319 19.028 18.363 1.00 64.62 511 LEU A C 1
ATOM 3951 O O . LEU A 1 511 ? -35.475 18.787 18.028 1.00 64.62 511 LEU A O 1
ATOM 3955 N N . THR A 1 512 ? -33.574 19.944 17.753 1.00 59.50 512 THR A N 1
ATOM 3956 C CA . THR A 1 512 ? -34.094 20.804 16.684 1.00 59.50 512 THR A CA 1
ATOM 3957 C C . THR A 1 512 ? -33.601 20.405 15.302 1.00 59.50 512 THR A C 1
ATOM 3959 O O . THR A 1 512 ? -34.005 21.038 14.330 1.00 59.50 512 THR A O 1
ATOM 3962 N N . ALA A 1 513 ? -32.718 19.403 15.198 1.00 58.88 513 ALA A N 1
ATOM 3963 C CA . ALA A 1 513 ? -31.974 19.095 13.974 1.00 58.88 513 ALA A CA 1
ATOM 3964 C C . ALA A 1 513 ? -31.306 20.353 13.370 1.00 58.88 513 ALA A C 1
ATOM 3966 O O . ALA A 1 513 ? -31.246 20.536 12.156 1.00 58.88 513 ALA A O 1
ATOM 3967 N N . GLY A 1 514 ? -30.881 21.287 14.231 1.00 51.03 514 GLY A N 1
ATOM 3968 C CA . GLY A 1 514 ? -30.308 22.573 13.823 1.00 51.03 514 GLY A CA 1
ATOM 3969 C C . GLY A 1 514 ? -31.303 23.608 13.274 1.00 51.03 514 GLY A C 1
ATOM 3970 O O . GLY A 1 514 ? -30.873 24.672 12.825 1.00 51.03 514 GLY A O 1
ATOM 3971 N N . LEU A 1 515 ? -32.619 23.363 13.318 1.00 41.53 515 LEU A N 1
ATOM 3972 C CA . LEU A 1 515 ? -33.625 24.355 12.933 1.00 41.53 515 LEU A CA 1
ATOM 3973 C C . LEU A 1 515 ? -33.665 25.503 13.953 1.00 41.53 515 LEU A C 1
ATOM 3975 O O . LEU A 1 515 ? -33.757 25.295 15.163 1.00 41.53 515 LEU A O 1
ATOM 3979 N N . ALA A 1 516 ? -33.628 26.744 13.467 1.00 37.75 516 ALA A N 1
ATOM 3980 C CA . ALA A 1 516 ? -33.738 27.938 14.300 1.00 37.75 516 ALA A CA 1
ATOM 3981 C C . ALA A 1 516 ? -35.164 28.067 14.868 1.00 37.75 516 ALA A C 1
ATOM 3983 O O . ALA A 1 516 ? -36.041 28.658 14.239 1.00 37.75 516 ALA A O 1
ATOM 3984 N N . GLN A 1 517 ? -35.417 27.518 16.057 1.00 42.47 517 GLN A N 1
ATOM 3985 C CA . GLN A 1 517 ? -36.666 27.759 16.773 1.00 42.47 517 GLN A CA 1
ATOM 3986 C C . GLN A 1 517 ? -36.520 28.979 17.688 1.00 42.47 517 GLN A C 1
ATOM 3988 O O . GLN A 1 517 ? -35.548 29.124 18.427 1.00 42.47 517 GLN A O 1
ATOM 3993 N N . GLY A 1 518 ? -37.498 29.889 17.627 1.00 41.34 518 GLY A N 1
ATOM 3994 C CA . GLY A 1 518 ? -37.528 31.090 18.462 1.00 41.34 518 GLY A CA 1
ATOM 3995 C C . GLY A 1 518 ? -37.594 30.775 19.964 1.00 41.34 518 GLY A C 1
ATOM 3996 O O . GLY A 1 518 ? -37.909 29.658 20.371 1.00 41.34 518 GLY A O 1
ATOM 3997 N N . ALA A 1 519 ? -37.353 31.794 20.796 1.00 42.84 519 ALA A N 1
ATOM 3998 C CA . ALA A 1 519 ? -37.196 31.721 22.259 1.00 42.84 519 ALA A CA 1
ATOM 3999 C C . ALA A 1 519 ? -38.259 30.909 23.043 1.00 42.84 519 ALA A C 1
ATOM 4001 O O . ALA A 1 519 ? -38.010 30.518 24.182 1.00 42.84 519 ALA A O 1
ATOM 4002 N N . ALA A 1 520 ? -39.422 30.623 22.450 1.00 42.75 520 ALA A N 1
ATOM 4003 C CA . ALA A 1 520 ? -40.469 29.784 23.028 1.00 42.75 520 ALA A CA 1
ATOM 4004 C C . ALA A 1 520 ? -40.089 28.290 23.148 1.00 42.75 520 ALA A C 1
ATOM 4006 O O . ALA A 1 520 ? -40.481 27.661 24.127 1.00 42.75 520 ALA A O 1
ATOM 4007 N N . GLY A 1 521 ? -39.291 27.731 22.224 1.00 47.59 521 GLY A N 1
ATOM 4008 C CA . GLY A 1 521 ? -38.795 26.345 22.331 1.00 47.59 521 GLY A CA 1
ATOM 4009 C C . GLY A 1 521 ? -37.739 26.186 23.434 1.00 47.59 521 GLY A C 1
ATOM 4010 O O . GLY A 1 521 ? -37.736 25.219 24.192 1.00 47.59 521 GLY A O 1
ATOM 4011 N N . ILE A 1 522 ? -36.910 27.220 23.618 1.00 45.91 522 ILE A N 1
ATOM 4012 C CA . ILE A 1 522 ? -35.870 27.299 24.658 1.00 45.91 522 ILE A CA 1
ATOM 4013 C C . ILE A 1 522 ? -36.481 27.270 26.073 1.00 45.91 522 ILE A C 1
ATOM 4015 O O . ILE A 1 522 ? -35.882 26.732 27.005 1.00 45.91 522 ILE A O 1
ATOM 4019 N N . ALA A 1 523 ? -37.699 27.796 26.245 1.00 46.09 523 ALA A N 1
ATOM 4020 C CA . ALA A 1 523 ? -38.398 27.841 27.530 1.00 46.09 523 ALA A CA 1
ATOM 4021 C C . ALA A 1 523 ? -38.949 26.481 28.009 1.00 46.09 523 ALA A C 1
ATOM 4023 O O . ALA A 1 523 ? -39.399 26.393 29.152 1.00 46.09 523 ALA A O 1
ATOM 4024 N N . GLN A 1 524 ? -38.900 25.425 27.184 1.00 47.66 524 GLN A N 1
ATOM 4025 C CA . GLN A 1 524 ? -39.350 24.075 27.558 1.00 47.66 524 GLN A CA 1
ATOM 4026 C C . GLN A 1 524 ? -38.228 23.197 28.151 1.00 47.66 524 GLN A C 1
ATOM 4028 O O . GLN A 1 524 ? -38.502 22.334 28.984 1.00 47.66 524 GLN A O 1
ATOM 4033 N N . LEU A 1 525 ? -36.954 23.482 27.850 1.00 44.97 525 LEU A N 1
ATOM 4034 C CA . LEU A 1 525 ? -35.786 22.799 28.442 1.00 44.97 525 LEU A CA 1
ATOM 4035 C C . LEU A 1 525 ? -35.698 22.861 29.991 1.00 44.97 525 LEU A C 1
ATOM 4037 O O . LEU A 1 525 ? -35.271 21.878 30.597 1.00 44.97 525 LEU A O 1
ATOM 4041 N N . PRO A 1 526 ? -36.132 23.930 30.697 1.00 44.28 526 PRO A N 1
ATOM 4042 C CA . PRO A 1 526 ? -36.140 23.982 32.163 1.00 44.28 526 PRO A CA 1
ATOM 4043 C C . PRO A 1 526 ? -36.996 22.908 32.855 1.00 44.28 526 PRO A C 1
ATOM 4045 O O . PRO A 1 526 ? -36.793 22.668 34.048 1.00 44.28 526 PRO A O 1
ATOM 4048 N N . PHE A 1 527 ? -37.922 22.237 32.157 1.00 40.56 527 PHE A N 1
ATOM 4049 C CA . PHE A 1 527 ? -38.688 21.124 32.736 1.00 40.56 527 PHE A CA 1
ATOM 4050 C C . PHE A 1 527 ? -37.838 19.857 32.971 1.00 40.56 527 PHE A C 1
ATOM 4052 O O . PHE A 1 527 ? -38.176 19.068 33.856 1.00 40.56 527 PHE A O 1
ATOM 4059 N N . LEU A 1 528 ? -36.670 19.725 32.322 1.00 42.78 528 LEU A N 1
ATOM 4060 C CA . LEU A 1 528 ? -35.673 18.668 32.589 1.00 42.78 528 LEU A CA 1
ATOM 4061 C C . LEU A 1 528 ? -35.072 18.740 34.007 1.00 42.78 528 LEU A C 1
ATOM 4063 O O . LEU A 1 528 ? -34.524 17.761 34.515 1.00 42.78 528 LEU A O 1
ATOM 4067 N N . ARG A 1 529 ? -35.218 19.882 34.695 1.00 39.75 529 ARG A N 1
ATOM 4068 C CA . ARG A 1 529 ? -34.690 20.138 36.046 1.00 39.75 529 ARG A CA 1
ATOM 4069 C C . ARG A 1 529 ? -35.287 19.225 37.126 1.00 39.75 529 ARG A C 1
ATOM 4071 O O . ARG A 1 529 ? -34.688 19.090 38.189 1.00 39.75 529 ARG A O 1
ATOM 4078 N N . ARG A 1 530 ? -36.454 18.606 36.894 1.00 38.00 530 ARG A N 1
ATOM 4079 C CA . ARG A 1 530 ? -37.098 17.729 37.892 1.00 38.00 530 ARG A CA 1
ATOM 4080 C C . ARG A 1 530 ? -36.569 16.293 37.912 1.00 38.00 530 ARG A C 1
ATOM 4082 O O . ARG A 1 530 ? -36.736 15.649 38.942 1.00 38.00 530 ARG A O 1
ATOM 4089 N N . SER A 1 531 ? -35.903 15.822 36.858 1.00 38.47 531 SER A N 1
ATOM 4090 C CA . SER A 1 531 ? -35.484 14.413 36.759 1.00 38.47 531 SER A CA 1
ATOM 4091 C C . SER A 1 531 ? -34.036 14.155 37.195 1.00 38.47 531 SER A C 1
ATOM 4093 O O . SER A 1 531 ? -33.714 13.030 37.552 1.00 38.47 531 SER A O 1
ATOM 4095 N N . PHE A 1 532 ? -33.173 15.181 37.226 1.00 38.09 532 PHE A N 1
ATOM 4096 C CA . PHE A 1 532 ? -31.726 15.014 37.462 1.00 38.09 532 PHE A CA 1
ATOM 4097 C C . PHE A 1 532 ? -31.157 15.748 38.688 1.00 38.09 532 PHE A C 1
ATOM 4099 O O . PHE A 1 532 ? -29.946 15.765 38.886 1.00 38.09 532 PHE A O 1
ATOM 4106 N N . GLY A 1 533 ? -31.988 16.353 39.542 1.00 35.53 533 GLY A N 1
ATOM 4107 C CA . GLY A 1 533 ? -31.472 17.133 40.669 1.00 35.53 533 GLY A CA 1
ATOM 4108 C C . GLY A 1 533 ? -32.442 17.293 41.829 1.00 35.53 533 GLY A C 1
ATOM 4109 O O . GLY A 1 533 ? -33.100 18.325 41.957 1.00 35.53 533 GLY A O 1
ATOM 4110 N N . ARG A 1 534 ? -32.471 16.312 42.735 1.00 32.34 534 ARG A N 1
ATOM 4111 C CA . ARG A 1 534 ? -32.796 16.564 44.144 1.00 32.34 534 ARG A CA 1
ATOM 4112 C C . ARG A 1 534 ? -31.729 15.948 45.035 1.00 32.34 534 ARG A C 1
ATOM 4114 O O . ARG A 1 534 ? -31.651 14.734 45.172 1.00 32.34 534 ARG A O 1
ATOM 4121 N N . SER A 1 535 ? -30.953 16.812 45.674 1.00 35.69 535 SER A N 1
ATOM 4122 C CA . SER A 1 535 ? -30.176 16.476 46.863 1.00 35.69 535 SER A CA 1
ATOM 4123 C C . SER A 1 535 ? -31.143 16.165 48.020 1.00 35.69 535 SER A C 1
ATOM 4125 O O . SER A 1 535 ? -32.143 16.879 48.171 1.00 35.69 535 SER A O 1
ATOM 4127 N N . PRO A 1 536 ? -30.883 15.152 48.862 1.00 30.56 536 PRO A N 1
ATOM 4128 C CA . PRO A 1 536 ? -31.690 14.912 50.049 1.00 30.56 536 PRO A CA 1
ATOM 4129 C C . PRO A 1 536 ? -31.390 15.999 51.090 1.00 30.56 536 PRO A C 1
ATOM 4131 O O . PRO A 1 536 ? -30.242 16.152 51.499 1.00 30.56 536 PRO A O 1
ATOM 4134 N N . GLY A 1 537 ? -32.408 16.751 51.529 1.00 37.59 537 GLY A N 1
ATOM 4135 C CA . GLY A 1 537 ? -32.321 17.501 52.793 1.00 37.59 537 GLY A CA 1
ATOM 4136 C C . GLY A 1 537 ? -32.764 18.966 52.833 1.00 37.59 537 GLY A C 1
ATOM 4137 O O . GLY A 1 537 ? -32.614 19.574 53.887 1.00 37.59 537 GLY A O 1
ATOM 4138 N N . GLN A 1 538 ? -33.333 19.561 51.780 1.00 30.20 538 GLN A N 1
ATOM 4139 C CA . GLN A 1 538 ? -33.901 20.916 51.895 1.00 30.20 538 GLN A CA 1
ATOM 4140 C C . GLN A 1 538 ? -35.434 20.893 51.918 1.00 30.20 538 GLN A C 1
ATOM 4142 O O . GLN A 1 538 ? -36.094 20.614 50.917 1.00 30.20 538 GLN A O 1
ATOM 4147 N N . VAL A 1 539 ? -35.980 21.163 53.106 1.00 32.06 539 VAL A N 1
ATOM 4148 C CA . VAL A 1 539 ? -37.399 21.449 53.374 1.00 32.06 539 VAL A CA 1
ATOM 4149 C C . VAL A 1 539 ? -37.698 22.884 52.908 1.00 32.06 539 VAL A C 1
ATOM 4151 O O . VAL A 1 539 ? -36.826 23.743 53.057 1.00 32.06 539 VAL A O 1
ATOM 4154 N N . PRO A 1 540 ? -38.876 23.165 52.323 1.00 32.91 540 PRO A N 1
ATOM 4155 C CA . PRO A 1 540 ? -39.144 24.458 51.712 1.00 32.91 540 PRO A CA 1
ATOM 4156 C C . PRO A 1 540 ? -39.450 25.529 52.766 1.00 32.91 540 PRO A C 1
ATOM 4158 O O . PRO A 1 540 ? -40.197 25.270 53.711 1.00 32.91 540 PRO A O 1
ATOM 4161 N N . VAL A 1 541 ? -38.915 26.733 52.544 1.00 32.34 541 VAL A N 1
ATOM 4162 C CA . VAL A 1 541 ? -39.489 28.007 53.007 1.00 32.34 541 VAL A CA 1
ATOM 4163 C C . VAL A 1 541 ? -39.868 28.805 51.773 1.00 32.34 541 VAL A C 1
ATOM 4165 O O . VAL A 1 541 ? -39.020 28.861 50.851 1.00 32.34 541 VAL A O 1
#

Radius of gyration: 29.09 Å; Cα contacts (8 Å, |Δi|>4): 895; chains: 1; bounding box: 72×62×87 Å

Nearest PDB structures (foldseek):
  3n2n-assembly1_B  TM=7.561E-01  e=2.193E-04  Homo sapiens
  5thp-assembly6_R  TM=6.208E-01  e=3.454E-01  Homo sapiens